Protein 3VMN (pdb70)

Foldseek 3Di:
DDDQFPWAWQALAAALQAKIWIKTKAWQQDQAFFKKKKWWFKDQVPDGLDIQMDIDGAHHGGMDMDDTPRDMGHHNSDDAQAKIKTWIFIATPVRDTPDTAMAMYHHYPACLFPAAEAEEWAAPVQLRAQDPVLVVLLLLQVSLVSRLSHAEYEYPPQAQWQLQGADPDQKHWNVLCPPRGYMYGLVSLLVSQVSSVSNNHFYAYEHALWKGFPPDPDPDDLLFFKAALDADCQGHQLHFRFHDDPPHTTITGTQLPDPVSLVSNLVSVVVNCVSRVHAAYEYEYPDKGWIAGNVCRPPNDSVRIDISLLCVLVSQQSSCVSVVRHADEYEDEQLPDCQSNQPRPHSAYEYEHDQQRAALVGGDGCFFLLSLLSSQQVNCVRHVGAYEYADAAQQFDADPVLPTPAQSSVCLVVLAAFQQLLLVLSQQSSQQSAHGYHFWYSHSYCLQVSYTGGAHDPNRNDDSHHHDPVSRVLVSLSSSQSRNCSCVRRPQKAFDPWAKWKFAPPDDTQDDDCSRQFAQGQNWGKIDHDFWIKIKTFHRRPAGRGRRPNSGPVGRRFHDKGFFMKMKTFDFPDDPVVVVVQQQVKKKADSDPVHSRNIGRWHWDWDADPVRTTMIITTDGIDGGIMMIMTGD

Organism: Streptococcus mutans serotype c (strain ATCC 700610 / UA159) (NCBI:txid210007)

Secondary structure (DSSP, 8-state):
---S---EES-SSB-TTSPEEEE-EEE--SSS-EEEEEEEEEEETTEEEEEEEEEEEE-TT-EEEPPTTSEEE-TTSS-SSEEEEEEEEEE-TT--EEEEEEEEEEE-SSTTSS--EEEE--BGGGTTBB-GGGHHHHHHHHHHHHHTT--EEEETT--SBTTB-S-SSSEEE-TT-TTT--EEEHHHHHHHHHHHHHTT-EEEEEEESSEEETTS--SS-GGGB-EESSSBTTBSTTSB-EEEETTEEEEEEB-TT-HHHHHHHHHHHHHHHHHHT--EEEEE-S---EEE-GGGTT---GGG-EEGGGTHHHHHHHHHHHSTTSEEEE--GGGTTHHHHTTS--SSEEEE--TTSBPTTSSSBS-BHHHHHHHHHHHHHHHS-PEEEE-------B-TT--BSSHHHHHHHTT-B--HHHHHHHHHHHHHHT-EEE-EEE---GGGTTS-EE--SSSTT---SB--HHHHHHHHHHHHHHHHTHHHHHSS-EE-SS--EEE-TTS-B----TTS-S-SSEEEEEEE-SSEEEEEEEE-TTS--BSS-TTGGGS---PPPEEEEEEEEE-TT--HHHHHHHHTSEEEE-SSTTTTT-EEE--EEEEE-TTS-EEEEEEEEEESSEEEEEEE-

InterPro domains:
  IPR013780 Glycosyl hydrolase, all-beta [G3DSA:2.60.40.1180] (593-737)
  IPR013783 Immunoglobulin-like fold [G3DSA:2.60.40.10] (98-212)
  IPR019931 LPXTG cell wall anchor motif [PF00746] (808-850)
  IPR019931 LPXTG cell wall anchor motif [PS50847] (811-850)
  IPR025092 Glycosyl hydrolase family 66 [PF13199] (110-731)
  IPR025092 Glycosyl hydrolase family 66 [cd14745] (215-586)

Nearest PDB structures (foldseek):
  3vmn-assembly1_A  TM=1.002E+00  e=0.000E+00  Streptococcus mutans
  3vmo-assembly1_A  TM=9.961E-01  e=0.000E+00  Streptococcus mutans
  5axh-assembly1_A  TM=9.081E-01  e=1.206E-52  Thermoanaerobacter pseudethanolicus ATCC 33223
  3wnp-assembly2_B  TM=8.096E-01  e=9.152E-48  Niallia circulans
  3wnn-assembly2_B  TM=8.005E-01  e=4.015E-47  Niallia circulans

CATH classification: 2.60.40.10 (+2 more: 3.20.20.80, 2.60.40.1180)

Radius of gyration: 25.76 Å; Cα contacts (8 Å, |Δi|>4): 1578; chains: 1; bounding box: 68×59×78 Å

B-factor: mean 12.69, std 7.14, range [2.0, 42.9]

Structure (mmCIF, N/CA/C/O backbone):
data_3VMN
#
_entry.id   3VMN
#
_cell.length_a   53.200
_cell.length_b   89.735
_cell.length_c   63.258
_cell.angle_alpha   90.00
_cell.angle_beta   102.32
_cell.angle_gamma   90.00
#
_symmetry.space_group_name_H-M   'P 1 21 1'
#
loop_
_entity.id
_entity.type
_entity.pdbx_description
1 polymer Dextranase
2 non-polymer 'PHOSPHATE ION'
3 water water
#
loop_
_atom_site.group_PDB
_atom_site.id
_atom_site.type_symbol
_atom_site.label_atom_id
_atom_site.label_alt_id
_atom_site.label_comp_id
_atom_site.label_asym_id
_atom_site.label_entity_id
_atom_site.label_seq_id
_atom_site.pdbx_PDB_ins_code
_atom_site.Cartn_x
_atom_site.Cartn_y
_atom_site.Cartn_z
_atom_site.occupancy
_atom_site.B_iso_or_equiv
_atom_site.auth_seq_id
_atom_site.auth_comp_id
_atom_site.auth_asym_id
_atom_site.auth_atom_id
_atom_site.pdbx_PDB_model_num
ATOM 1 N N . ASN A 1 5 ? 4.905 -0.476 34.753 1.00 33.73 102 ASN A N 1
ATOM 2 C CA . ASN A 1 5 ? 5.969 0.409 35.316 1.00 33.04 102 ASN A CA 1
ATOM 3 C C . ASN A 1 5 ? 6.186 1.718 34.526 1.00 30.56 102 ASN A C 1
ATOM 4 O O . ASN A 1 5 ? 7.230 2.385 34.653 1.00 31.67 102 ASN A O 1
ATOM 9 N N . GLY A 1 6 ? 5.203 2.092 33.709 1.00 27.51 103 GLY A N 1
ATOM 10 C CA . GLY A 1 6 ? 5.297 3.341 32.952 1.00 23.61 103 GLY A CA 1
ATOM 11 C C . GLY A 1 6 ? 4.856 4.481 33.833 1.00 21.43 103 GLY A C 1
ATOM 12 O O . GLY A 1 6 ? 4.209 4.262 34.901 1.00 23.50 103 GLY A O 1
ATOM 13 N N . ASN A 1 7 ? 5.201 5.693 33.409 1.00 15.25 104 ASN A N 1
ATOM 14 C CA . ASN A 1 7 ? 4.812 6.903 34.133 1.00 12.31 104 ASN A CA 1
ATOM 15 C C . ASN A 1 7 ? 3.464 7.393 33.539 1.00 11.90 104 ASN A C 1
ATOM 16 O O . ASN A 1 7 ? 2.985 6.891 32.517 1.00 13.15 104 ASN A O 1
ATOM 21 N N . MET A 1 8 ? 2.856 8.409 34.157 1.00 9.71 105 MET A N 1
ATOM 22 C CA . MET A 1 8 ? 1.599 8.979 33.709 1.00 9.47 105 MET A CA 1
ATOM 23 C C . MET A 1 8 ? 1.827 10.423 33.212 1.00 7.96 105 MET A C 1
ATOM 24 O O . MET A 1 8 ? 0.881 11.241 33.212 1.00 8.68 105 MET A O 1
ATOM 29 N N . ILE A 1 9 ? 3.053 10.734 32.813 1.00 8.56 106 ILE A N 1
ATOM 30 C CA . ILE A 1 9 ? 3.375 12.133 32.431 1.00 7.77 106 ILE A CA 1
ATOM 31 C C . ILE A 1 9 ? 2.832 12.406 30.995 1.00 9.83 106 ILE A C 1
ATOM 32 O O . ILE A 1 9 ? 2.522 13.559 30.629 1.00 10.16 106 ILE A O 1
ATOM 37 N N . ASN A 1 10 ? 2.703 11.346 30.203 1.00 10.31 107 ASN A N 1
ATOM 38 C CA . ASN A 1 10 ? 2.259 11.468 28.813 1.00 11.91 107 ASN A CA 1
ATOM 39 C C . ASN A 1 10 ? 3.018 12.603 28.079 1.00 11.77 107 ASN A C 1
ATOM 40 O O . ASN A 1 10 ? 2.419 13.509 27.467 1.00 12.06 107 ASN A O 1
ATOM 45 N N . LEU A 1 11 ? 4.326 12.511 28.104 1.00 12.21 108 LEU A N 1
ATOM 46 C CA . LEU A 1 11 ? 5.162 13.536 27.517 1.00 15.23 108 LEU A CA 1
ATOM 47 C C . LEU A 1 11 ? 4.898 13.453 25.995 1.00 16.12 108 LEU A C 1
ATOM 48 O O . LEU A 1 11 ? 4.978 12.372 25.392 1.00 20.07 108 LEU A O 1
ATOM 53 N N . THR A 1 12 ? 4.464 14.522 25.375 1.00 15.26 109 THR A N 1
ATOM 54 C CA . THR A 1 12 ? 4.158 14.446 23.922 1.00 15.08 109 THR A CA 1
ATOM 55 C C . THR A 1 12 ? 4.728 15.668 23.245 1.00 13.90 109 THR A C 1
ATOM 56 O O . THR A 1 12 ? 4.917 16.701 23.883 1.00 15.04 109 THR A O 1
ATOM 60 N N . THR A 1 13 ? 5.038 15.517 21.960 1.00 11.97 110 THR A N 1
ATOM 61 C CA . THR A 1 13 ? 5.523 16.632 21.140 1.00 10.71 110 THR A CA 1
ATOM 62 C C . THR A 1 13 ? 4.623 16.786 19.956 1.00 10.74 110 THR A C 1
ATOM 63 O O . THR A 1 13 ? 3.861 15.887 19.600 1.00 12.45 110 THR A O 1
ATOM 67 N N . ASP A 1 14 ? 4.675 17.966 19.340 1.00 9.26 111 ASP A N 1
ATOM 68 C CA . ASP A 1 14 ? 3.829 18.193 18.178 1.00 11.01 111 ASP A CA 1
ATOM 69 C C . ASP A 1 14 ? 4.275 17.485 16.904 1.00 10.82 111 ASP A C 1
ATOM 70 O O . ASP A 1 14 ? 3.458 17.295 15.971 1.00 13.14 111 ASP A O 1
ATOM 75 N N . LYS A 1 15 ? 5.531 17.110 16.864 1.00 8.75 112 LYS A N 1
ATOM 76 C CA . LYS A 1 15 ? 6.144 16.423 15.704 1.00 8.47 112 LYS A CA 1
ATOM 77 C C . LYS A 1 15 ? 7.056 15.301 16.150 1.00 8.01 112 LYS A C 1
ATOM 78 O O . LYS A 1 15 ? 7.488 15.269 17.311 1.00 9.08 112 LYS A O 1
ATOM 84 N N . ALA A 1 16 ? 7.344 14.380 15.211 1.00 7.50 113 ALA A N 1
ATOM 85 C CA . ALA A 1 16 ? 8.371 13.376 15.462 1.00 8.15 113 ALA A CA 1
ATOM 86 C C . ALA A 1 16 ? 9.783 13.886 15.335 1.00 8.40 113 ALA A C 1
ATOM 87 O O . ALA A 1 16 ? 10.712 13.355 15.983 1.00 8.44 113 ALA A O 1
ATOM 89 N N . VAL A 1 17 ? 9.979 14.894 14.480 1.00 6.06 114 VAL A N 1
ATOM 90 C CA . VAL A 1 17 ? 11.287 15.391 14.125 1.00 6.54 114 VAL A CA 1
ATOM 91 C C . VAL A 1 17 ? 11.169 16.881 13.855 1.00 6.85 114 VAL A C 1
ATOM 92 O O . VAL A 1 17 ? 10.085 17.324 13.471 1.00 7.84 114 VAL A O 1
ATOM 96 N N . TYR A 1 18 ? 12.273 17.591 14.067 1.00 7.07 115 TYR A N 1
ATOM 97 C CA . TYR A 1 18 ? 12.309 19.085 13.915 1.00 7.22 115 TYR A CA 1
ATOM 98 C C . TYR A 1 18 ? 13.460 19.587 13.080 1.00 7.16 115 TYR A C 1
ATOM 99 O O . TYR A 1 18 ? 14.561 19.068 13.127 1.00 8.30 115 TYR A O 1
ATOM 108 N N . GLN A 1 19 ? 13.166 20.588 12.250 1.00 8.66 116 GLN A N 1
ATOM 109 C CA . GLN A 1 19 ? 14.255 21.406 11.692 1.00 9.32 116 GLN A CA 1
ATOM 110 C C . GLN A 1 19 ? 14.807 22.307 12.803 1.00 9.31 116 GLN A C 1
ATOM 111 O O . GLN A 1 19 ? 14.047 22.642 13.763 1.00 9.14 116 GLN A O 1
ATOM 117 N N . ALA A 1 20 ? 16.082 22.710 12.667 1.00 8.90 117 ALA A N 1
ATOM 118 C CA . ALA A 1 20 ? 16.724 23.533 13.725 1.00 9.42 117 ALA A CA 1
ATOM 119 C C . ALA A 1 20 ? 15.995 24.870 13.920 1.00 10.77 117 ALA A C 1
ATOM 120 O O . ALA A 1 20 ? 15.948 25.414 15.040 1.00 10.50 117 ALA A O 1
ATOM 122 N N . GLY A 1 21 ? 15.438 25.373 12.831 1.00 10.23 118 GLY A N 1
ATOM 123 C CA . GLY A 1 21 ? 14.648 26.652 12.871 1.00 10.33 118 GLY A CA 1
ATOM 124 C C . GLY A 1 21 ? 13.182 26.493 13.247 1.00 11.23 118 GLY A C 1
ATOM 125 O O . GLY A 1 21 ? 12.374 27.389 12.999 1.00 13.42 118 GLY A O 1
ATOM 126 N N . GLU A 1 22 ? 12.815 25.363 13.854 1.00 10.62 119 GLU A N 1
ATOM 127 C CA . GLU A 1 22 ? 11.457 25.094 14.228 1.00 10.06 119 GLU A CA 1
ATOM 128 C C . GLU A 1 22 ? 11.383 24.948 15.764 1.00 9.54 119 GLU A C 1
ATOM 129 O O . GLU A 1 22 ? 12.287 24.329 16.381 1.00 10.94 119 GLU A O 1
ATOM 135 N N . ALA A 1 23 ? 10.339 25.526 16.347 1.00 9.49 120 ALA A N 1
ATOM 136 C CA . ALA A 1 23 ? 10.138 25.355 17.789 1.00 8.11 120 ALA A CA 1
ATOM 137 C C . ALA A 1 23 ? 9.617 23.931 18.111 1.00 8.50 120 ALA A C 1
ATOM 138 O O . ALA A 1 23 ? 8.893 23.321 17.310 1.00 8.56 120 ALA A O 1
ATOM 140 N N . VAL A 1 24 ? 10.002 23.478 19.301 1.00 6.70 121 VAL A N 1
ATOM 141 C CA . VAL A 1 24 ? 9.455 22.203 19.834 1.00 7.60 121 VAL A CA 1
ATOM 142 C C . VAL A 1 24 ? 8.327 22.555 20.778 1.00 7.66 121 VAL A C 1
ATOM 143 O O . VAL A 1 24 ? 8.565 23.215 21.799 1.00 8.38 121 VAL A O 1
ATOM 147 N N . HIS A 1 25 ? 7.092 22.149 20.462 1.00 7.26 122 HIS A N 1
ATOM 148 C CA . HIS A 1 25 ? 5.990 22.306 21.407 1.00 8.27 122 HIS A CA 1
ATOM 149 C C . HIS A 1 25 ? 5.733 21.015 22.167 1.00 10.33 122 HIS A C 1
ATOM 150 O O . HIS A 1 25 ? 5.395 19.994 21.558 1.00 12.50 122 HIS A O 1
ATOM 157 N N . LEU A 1 26 ? 5.923 21.072 23.473 1.00 8.46 123 LEU A N 1
ATOM 158 C CA . LEU A 1 26 ? 5.814 19.886 24.340 1.00 11.69 123 LEU A CA 1
ATOM 159 C C . LEU A 1 26 ? 4.550 20.022 25.157 1.00 11.00 123 LEU A C 1
ATOM 160 O O . LEU A 1 26 ? 4.123 21.120 25.509 1.00 11.57 123 LEU A O 1
ATOM 165 N N . ASN A 1 27 ? 3.941 18.880 25.489 1.00 9.64 124 ASN A N 1
ATOM 166 C CA . ASN A 1 27 ? 2.874 18.891 26.498 1.00 10.39 124 ASN A CA 1
ATOM 167 C C . ASN A 1 27 ? 3.175 17.828 27.498 1.00 9.26 124 ASN A C 1
ATOM 168 O O . ASN A 1 27 ? 3.722 16.755 27.199 1.00 9.62 124 ASN A O 1
ATOM 173 N N . LEU A 1 28 ? 2.956 18.168 28.759 1.00 8.78 125 LEU A N 1
ATOM 174 C CA . LEU A 1 28 ? 3.155 17.146 29.780 1.00 8.57 125 LEU A CA 1
ATOM 175 C C . LEU A 1 28 ? 2.090 17.266 30.832 1.00 6.46 125 LEU A C 1
ATOM 176 O O . LEU A 1 28 ? 1.381 18.281 30.907 1.00 7.26 125 LEU A O 1
ATOM 181 N N . THR A 1 29 ? 1.881 16.171 31.561 1.00 6.08 126 THR A N 1
ATOM 182 C CA . THR A 1 29 ? 0.761 16.112 32.522 1.00 6.65 126 THR A CA 1
ATOM 183 C C . THR A 1 29 ? 1.306 15.991 33.934 1.00 6.89 126 THR A C 1
ATOM 184 O O . THR A 1 29 ? 2.134 15.087 34.229 1.00 7.67 126 THR A O 1
ATOM 188 N N . LEU A 1 30 ? 0.824 16.898 34.782 1.00 6.09 127 LEU A N 1
ATOM 189 C CA . LEU A 1 30 ? 1.231 16.958 36.202 1.00 6.17 127 LEU A CA 1
ATOM 190 C C . LEU A 1 30 ? 0.106 16.254 36.987 1.00 6.49 127 LEU A C 1
ATOM 191 O O . LEU A 1 30 ? -1.054 16.697 36.893 1.00 7.32 127 LEU A O 1
ATOM 196 N N . ASN A 1 31 ? 0.464 15.201 37.721 1.00 6.49 128 ASN A N 1
ATOM 197 C CA . ASN A 1 31 ? -0.552 14.433 38.481 1.00 5.60 128 ASN A CA 1
ATOM 198 C C . ASN A 1 31 ? -0.296 14.569 39.964 1.00 5.40 128 ASN A C 1
ATOM 199 O O . ASN A 1 31 ? 0.766 14.133 40.453 1.00 8.74 128 ASN A O 1
ATOM 204 N N . ASN A 1 32 ? -1.282 15.131 40.670 1.00 5.75 129 ASN A N 1
ATOM 205 C CA . ASN A 1 32 ? -1.218 15.081 42.122 1.00 6.88 129 ASN A CA 1
ATOM 206 C C . ASN A 1 32 ? -1.758 13.758 42.626 1.00 7.30 129 ASN A C 1
ATOM 207 O O . ASN A 1 32 ? -2.938 13.659 42.975 1.00 8.69 129 ASN A O 1
ATOM 212 N N . THR A 1 33 ? -0.870 12.749 42.697 1.00 7.50 130 THR A N 1
ATOM 213 C CA . THR A 1 33 ? -1.302 11.448 43.213 1.00 8.84 130 THR A CA 1
ATOM 214 C C . THR A 1 33 ? -1.262 11.403 44.741 1.00 9.98 130 THR A C 1
ATOM 215 O O . THR A 1 33 ? -1.226 10.320 45.350 1.00 13.36 130 THR A O 1
ATOM 219 N N . THR A 1 34 ? -1.224 12.555 45.372 1.00 9.76 131 THR A N 1
ATOM 220 C CA . THR A 1 34 ? -1.184 12.612 46.855 1.00 9.01 131 THR A CA 1
ATOM 221 C C . THR A 1 34 ? -2.535 13.040 47.399 1.00 9.76 131 THR A C 1
ATOM 222 O O . THR A 1 34 ? -3.417 13.539 46.657 1.00 8.11 131 THR A O 1
ATOM 226 N N . SER A 1 35 ? -2.683 12.829 48.706 1.00 7.25 132 SER A N 1
ATOM 227 C CA . SER A 1 35 ? -3.893 13.218 49.427 1.00 7.94 132 SER A CA 1
ATOM 228 C C . SER A 1 35 ? -3.913 14.696 49.860 1.00 7.98 132 SER A C 1
ATOM 229 O O . SER A 1 35 ? -4.829 15.074 50.587 1.00 7.69 132 SER A O 1
ATOM 232 N N . LEU A 1 36 ? -2.957 15.502 49.436 1.00 7.67 133 LEU A N 1
ATOM 233 C CA . LEU A 1 36 ? -2.846 16.895 49.907 1.00 7.92 133 LEU A CA 1
ATOM 234 C C . LEU A 1 36 ? -2.889 17.849 48.730 1.00 7.24 133 LEU A C 1
ATOM 235 O O . LEU A 1 36 ? -2.088 17.708 47.784 1.00 7.46 133 LEU A O 1
ATOM 240 N N . ALA A 1 37 ? -3.739 18.864 48.845 1.00 8.40 134 ALA A N 1
ATOM 241 C CA . ALA A 1 37 ? -3.734 19.960 47.849 1.00 7.22 134 ALA A CA 1
ATOM 242 C C . ALA A 1 37 ? -2.390 20.694 47.982 1.00 7.84 134 ALA A C 1
ATOM 243 O O . ALA A 1 37 ? -1.999 21.124 49.080 1.00 7.92 134 ALA A O 1
ATOM 245 N N . GLN A 1 38 ? -1.634 20.804 46.880 1.00 6.76 135 GLN A N 1
ATOM 246 C CA . GLN A 1 38 ? -0.308 21.373 46.965 1.00 7.94 135 GLN A CA 1
ATOM 247 C C . GLN A 1 38 ? 0.198 21.654 45.554 1.00 7.46 135 GLN A C 1
ATOM 248 O O . GLN A 1 38 ? -0.364 21.199 44.582 1.00 8.17 135 GLN A O 1
ATOM 254 N N . ASN A 1 39 ? 1.249 22.458 45.491 1.00 7.56 136 ASN A N 1
ATOM 255 C CA . ASN A 1 39 ? 1.958 22.726 44.238 1.00 7.44 136 ASN A CA 1
ATOM 256 C C . ASN A 1 39 ? 2.683 21.450 43.768 1.00 8.07 136 ASN A C 1
ATOM 257 O O . ASN A 1 39 ? 3.429 20.795 44.520 1.00 9.04 136 ASN A O 1
ATOM 262 N N . ILE A 1 40 ? 2.429 21.113 42.496 1.00 6.03 137 ILE A N 1
ATOM 263 C CA . ILE A 1 40 ? 3.148 20.025 41.860 1.00 5.48 137 ILE A CA 1
ATOM 264 C C . ILE A 1 40 ? 4.005 20.678 40.764 1.00 5.86 137 ILE A C 1
ATOM 265 O O . ILE A 1 40 ? 3.529 21.579 40.029 1.00 7.30 137 ILE A O 1
ATOM 270 N N . THR A 1 41 ? 5.274 20.268 40.716 1.00 5.85 138 THR A N 1
ATOM 271 C CA . THR A 1 41 ? 6.253 20.914 39.827 1.00 6.56 138 THR A CA 1
ATOM 272 C C . THR A 1 41 ? 6.726 19.933 38.779 1.00 6.23 138 THR A C 1
ATOM 273 O O . THR A 1 41 ? 7.132 18.840 39.115 1.00 7.33 138 THR A O 1
ATOM 277 N N . ALA A 1 42 ? 6.673 20.337 37.511 1.00 6.56 139 ALA A N 1
ATOM 278 C CA . ALA A 1 42 ? 7.296 19.558 36.449 1.00 5.54 139 ALA A CA 1
ATOM 279 C C . ALA A 1 42 ? 8.602 20.231 36.037 1.00 6.11 139 ALA A C 1
ATOM 280 O O . ALA A 1 42 ? 8.589 21.419 35.712 1.00 8.23 139 ALA A O 1
ATOM 282 N N . THR A 1 43 ? 9.696 19.505 36.098 1.00 6.31 140 THR A N 1
ATOM 283 C CA . THR A 1 43 ? 11.022 20.053 35.684 1.00 6.25 140 THR A CA 1
ATOM 284 C C . THR A 1 43 ? 11.532 19.201 34.546 1.00 8.12 140 THR A C 1
ATOM 285 O O . THR A 1 43 ? 11.573 17.987 34.678 1.00 8.11 140 THR A O 1
ATOM 289 N N . ALA A 1 44 ? 11.785 19.813 33.386 1.00 7.54 141 ALA A N 1
ATOM 290 C CA . ALA A 1 44 ? 12.222 19.069 32.182 1.00 7.29 141 ALA A CA 1
ATOM 291 C C . ALA A 1 44 ? 13.544 19.629 31.812 1.00 8.16 141 ALA A C 1
ATOM 292 O O . ALA A 1 44 ? 13.603 20.751 31.351 1.00 9.80 141 ALA A O 1
ATOM 294 N N . GLU A 1 45 ? 14.613 18.866 32.059 1.00 6.71 142 GLU A N 1
ATOM 295 C CA . GLU A 1 45 ? 15.991 19.344 31.760 1.00 7.12 142 GLU A CA 1
ATOM 296 C C . GLU A 1 45 ? 16.296 18.925 30.343 1.00 8.64 142 GLU A C 1
ATOM 297 O O . GLU A 1 45 ? 16.066 17.757 29.967 1.00 9.41 142 GLU A O 1
ATOM 303 N N . VAL A 1 46 ? 16.785 19.873 29.533 1.00 6.25 143 VAL A N 1
ATOM 304 C CA . VAL A 1 46 ? 17.171 19.610 28.124 1.00 6.88 143 VAL A CA 1
ATOM 305 C C . VAL A 1 46 ? 18.655 19.350 28.100 1.00 6.12 143 VAL A C 1
ATOM 306 O O . VAL A 1 46 ? 19.463 20.248 28.383 1.00 7.21 143 VAL A O 1
ATOM 310 N N . TYR A 1 47 ? 19.035 18.099 27.792 1.00 5.41 144 TYR A N 1
ATOM 311 C CA . TYR A 1 47 ? 20.457 17.745 27.671 1.00 6.17 144 TYR A CA 1
ATOM 312 C C . TYR A 1 47 ? 20.888 17.533 26.237 1.00 5.53 144 TYR A C 1
ATOM 313 O O . TYR A 1 47 ? 20.150 16.999 25.378 1.00 6.61 144 TYR A O 1
ATOM 322 N N . SER A 1 48 ? 22.114 17.981 25.995 1.00 6.17 145 SER A N 1
ATOM 323 C CA . SER A 1 48 ? 22.869 17.590 24.798 1.00 5.93 145 SER A CA 1
ATOM 324 C C . SER A 1 48 ? 24.023 16.746 25.294 1.00 6.35 145 SER A C 1
ATOM 325 O O . SER A 1 48 ? 24.994 17.275 25.843 1.00 6.99 145 SER A O 1
ATOM 328 N N . LEU A 1 49 ? 23.874 15.417 25.179 1.00 6.89 146 LEU A N 1
ATOM 329 C CA . LEU A 1 49 ? 24.807 14.486 25.794 1.00 6.66 146 LEU A CA 1
ATOM 330 C C . LEU A 1 49 ? 24.883 14.797 27.288 1.00 6.97 146 LEU A C 1
ATOM 331 O O . LEU A 1 49 ? 23.827 14.779 27.954 1.00 7.45 146 LEU A O 1
ATOM 336 N N . GLU A 1 50 ? 26.067 15.051 27.832 1.00 7.89 147 GLU A N 1
ATOM 337 C CA . GLU A 1 50 ? 26.164 15.302 29.282 1.00 7.53 147 GLU A CA 1
ATOM 338 C C . GLU A 1 50 ? 25.850 16.729 29.675 1.00 7.62 147 GLU A C 1
ATOM 339 O O . GLU A 1 50 ? 25.770 16.987 30.880 1.00 8.26 147 GLU A O 1
ATOM 345 N N . ASN A 1 51 ? 25.693 17.607 28.698 1.00 8.46 148 ASN A N 1
ATOM 346 C CA . ASN A 1 51 ? 25.578 19.020 29.014 1.00 8.38 148 ASN A CA 1
ATOM 347 C C . ASN A 1 51 ? 24.116 19.410 29.172 1.00 7.87 148 ASN A C 1
ATOM 348 O O . ASN A 1 51 ? 23.277 19.233 28.257 1.00 8.59 148 ASN A O 1
ATOM 353 N N . LYS A 1 52 ? 23.810 20.007 30.319 1.00 7.90 149 LYS A N 1
ATOM 354 C CA . LYS A 1 52 ? 22.449 20.499 30.509 1.00 8.19 149 LYS A CA 1
ATOM 355 C C . LYS A 1 52 ? 22.288 21.898 29.869 1.00 9.48 149 LYS A C 1
ATOM 356 O O . LYS A 1 52 ? 22.800 22.897 30.402 1.00 11.68 149 LYS A O 1
ATOM 362 N N . LEU A 1 53 ? 21.606 21.960 28.721 1.00 6.68 150 LEU A N 1
ATOM 363 C CA . LEU A 1 53 ? 21.425 23.206 27.986 1.00 6.77 150 LEU A CA 1
ATOM 364 C C . LEU A 1 53 ? 20.388 24.080 28.655 1.00 7.80 150 LEU A C 1
ATOM 365 O O . LEU A 1 53 ? 20.512 25.348 28.661 1.00 8.06 150 LEU A O 1
ATOM 370 N N . LYS A 1 54 ? 19.302 23.463 29.136 1.00 7.37 151 LYS A N 1
ATOM 371 C CA . LYS A 1 54 ? 18.187 24.298 29.708 1.00 7.54 151 LYS A CA 1
ATOM 372 C C . LYS A 1 54 ? 17.546 23.508 30.806 1.00 8.03 151 LYS A C 1
ATOM 373 O O . LYS A 1 54 ? 17.605 22.280 30.811 1.00 8.28 151 LYS A O 1
ATOM 379 N N . THR A 1 55 ? 16.931 24.243 31.725 1.00 6.88 152 THR A N 1
ATOM 380 C CA . THR A 1 55 ? 15.956 23.654 32.638 1.00 8.49 152 THR A CA 1
ATOM 381 C C . THR A 1 55 ? 14.629 24.318 32.336 1.00 8.58 152 THR A C 1
ATOM 382 O O . THR A 1 55 ? 14.499 25.549 32.444 1.00 9.50 152 THR A O 1
ATOM 386 N N . LEU A 1 56 ? 13.661 23.513 31.922 1.00 6.93 153 LEU A N 1
ATOM 387 C CA . LEU A 1 56 ? 12.276 23.948 31.779 1.00 6.39 153 LEU A CA 1
ATOM 388 C C . LEU A 1 56 ? 11.517 23.593 33.007 1.00 5.97 153 LEU A C 1
ATOM 389 O O . LEU A 1 56 ? 11.823 22.610 33.664 1.00 7.76 153 LEU A O 1
ATOM 394 N N . GLN A 1 57 ? 10.553 24.420 33.393 1.00 5.83 154 GLN A N 1
ATOM 395 C CA . GLN A 1 57 ? 9.868 24.186 34.696 1.00 6.73 154 GLN A CA 1
ATOM 396 C C . GLN A 1 57 ? 8.525 24.856 34.706 1.00 7.65 154 GLN A C 1
ATOM 397 O O . GLN A 1 57 ? 8.361 25.969 34.174 1.00 8.27 154 GLN A O 1
ATOM 403 N N . TYR A 1 58 ? 7.587 24.203 35.357 1.00 8.58 155 TYR A N 1
ATOM 404 C CA . TYR A 1 58 ? 6.232 24.760 35.503 1.00 8.32 155 TYR A CA 1
ATOM 405 C C . TYR A 1 58 ? 5.622 24.140 36.737 1.00 8.26 155 TYR A C 1
ATOM 406 O O . TYR A 1 58 ? 5.721 22.931 36.926 1.00 7.38 155 TYR A O 1
ATOM 415 N N . THR A 1 59 ? 4.933 24.962 37.530 1.00 7.74 156 THR A N 1
ATOM 416 C CA . THR A 1 59 ? 4.272 24.464 38.743 1.00 8.56 156 THR A CA 1
ATOM 417 C C . THR A 1 59 ? 2.810 24.814 38.704 1.00 7.17 156 THR A C 1
ATOM 418 O O . THR A 1 59 ? 2.393 25.894 38.251 1.00 8.10 156 THR A O 1
ATOM 422 N N . LYS A 1 60 ? 1.984 23.886 39.202 1.00 7.48 157 LYS A N 1
ATOM 423 C CA . LYS A 1 60 ? 0.537 24.116 39.271 1.00 8.48 157 LYS A CA 1
ATOM 424 C C . LYS A 1 60 ? 0.042 23.630 40.620 1.00 8.61 157 LYS A C 1
ATOM 425 O O . LYS A 1 60 ? 0.400 22.525 41.032 1.00 9.23 157 LYS A O 1
ATOM 431 N N . TYR A 1 61 ? -0.761 24.445 41.308 1.00 9.47 158 TYR A N 1
ATOM 432 C CA . TYR A 1 61 ? -1.436 24.038 42.539 1.00 8.89 158 TYR A CA 1
ATOM 433 C C . TYR A 1 61 ? -2.597 23.111 42.196 1.00 8.36 158 TYR A C 1
ATOM 434 O O . TYR A 1 61 ? -3.452 23.468 41.393 1.00 9.32 158 TYR A O 1
ATOM 443 N N . LEU A 1 62 ? -2.593 21.877 42.748 1.00 7.19 159 LEU A N 1
ATOM 444 C CA . LEU A 1 62 ? -3.535 20.857 42.333 1.00 7.05 159 LEU A CA 1
ATOM 445 C C . LEU A 1 62 ? -4.153 20.268 43.599 1.00 7.21 159 LEU A C 1
ATOM 446 O O . LEU A 1 62 ? -3.459 20.021 44.582 1.00 6.65 159 LEU A O 1
ATOM 451 N N . LEU A 1 63 ? -5.439 20.053 43.533 1.00 7.72 160 LEU A N 1
ATOM 452 C CA . LEU A 1 63 ? -6.143 19.392 44.652 1.00 8.58 160 LEU A CA 1
ATOM 453 C C . LEU A 1 63 ? -5.748 17.907 44.661 1.00 8.13 160 LEU A C 1
ATOM 454 O O . LEU A 1 63 ? -5.142 17.397 43.712 1.00 7.87 160 LEU A O 1
ATOM 459 N N . PRO A 1 64 ? -6.082 17.202 45.741 1.00 7.87 161 PRO A N 1
ATOM 460 C CA . PRO A 1 64 ? -5.741 15.777 45.794 1.00 8.58 161 PRO A CA 1
ATOM 461 C C . PRO A 1 64 ? -6.327 15.045 44.601 1.00 9.77 161 PRO A C 1
ATOM 462 O O . PRO A 1 64 ? -7.507 15.254 44.232 1.00 10.21 161 PRO A O 1
ATOM 466 N N . ASN A 1 65 ? -5.488 14.189 43.972 1.00 9.46 162 ASN A N 1
ATOM 467 C CA . ASN A 1 65 ? -5.909 13.432 42.814 1.00 9.96 162 ASN A CA 1
ATOM 468 C C . ASN A 1 65 ? -6.139 14.241 41.554 1.00 9.39 162 ASN A C 1
ATOM 469 O O . ASN A 1 65 ? -6.490 13.673 40.547 1.00 12.01 162 ASN A O 1
ATOM 474 N N . GLU A 1 66 ? -5.945 15.556 41.606 1.00 9.25 163 GLU A N 1
ATOM 475 C CA . GLU A 1 66 ? -6.156 16.404 40.432 1.00 9.85 163 GLU A CA 1
ATOM 476 C C . GLU A 1 66 ? -4.934 16.328 39.510 1.00 9.21 163 GLU A C 1
ATOM 477 O O . GLU A 1 66 ? -3.808 16.227 39.972 1.00 7.85 163 GLU A O 1
ATOM 483 N N . SER A 1 67 ? -5.197 16.390 38.206 1.00 8.91 164 SER A N 1
ATOM 484 C CA . SER A 1 67 ? -4.166 16.425 37.170 1.00 7.07 164 SER A CA 1
ATOM 485 C C . SER A 1 67 ? -4.367 17.608 36.255 1.00 7.75 164 SER A C 1
ATOM 486 O O . SER A 1 67 ? -5.476 18.132 36.098 1.00 9.85 164 SER A O 1
ATOM 489 N N . TYR A 1 68 ? -3.256 18.078 35.680 1.00 7.51 165 TYR A N 1
ATOM 490 C CA . TYR A 1 68 ? -3.271 19.172 34.688 1.00 6.41 165 TYR A CA 1
ATOM 491 C C . TYR A 1 68 ? -2.320 18.871 33.527 1.00 6.78 165 TYR A C 1
ATOM 492 O O . TYR A 1 68 ? -1.156 18.564 33.760 1.00 7.36 165 TYR A O 1
ATOM 501 N N . THR A 1 69 ? -2.830 18.966 32.285 1.00 7.43 166 THR A N 1
ATOM 502 C CA . THR A 1 69 ? -1.980 18.836 31.114 1.00 7.72 166 THR A CA 1
ATOM 503 C C . THR A 1 69 ? -1.662 20.232 30.589 1.00 8.31 166 THR A C 1
ATOM 504 O O . THR A 1 69 ? -2.548 21.084 30.470 1.00 8.27 166 THR A O 1
ATOM 508 N N . THR A 1 70 ? -0.359 20.471 30.401 1.00 7.66 167 THR A N 1
ATOM 509 C CA . THR A 1 70 ? 0.070 21.796 29.988 1.00 7.80 167 THR A CA 1
ATOM 510 C C . THR A 1 70 ? -0.477 22.119 28.605 1.00 9.17 167 THR A C 1
ATOM 511 O O . THR A 1 70 ? -0.766 21.233 27.788 1.00 11.07 167 THR A O 1
ATOM 515 N N . GLN A 1 71 ? -0.666 23.426 28.395 1.00 9.04 168 GLN A N 1
ATOM 516 C CA . GLN A 1 71 ? -1.273 23.918 27.148 1.00 9.74 168 GLN A CA 1
ATOM 517 C C . GLN A 1 71 ? -0.208 24.414 26.197 1.00 10.22 168 GLN A C 1
ATOM 518 O O . GLN A 1 71 ? 0.925 24.635 26.597 1.00 10.53 168 GLN A O 1
ATOM 524 N N . LYS A 1 72 ? -0.606 24.612 24.948 1.00 11.58 169 LYS A N 1
ATOM 525 C CA . LYS A 1 72 ? 0.345 25.127 23.959 1.00 12.41 169 LYS A CA 1
ATOM 526 C C . LYS A 1 72 ? 0.965 26.423 24.452 1.00 12.99 169 LYS A C 1
ATOM 527 O O . LYS A 1 72 ? 0.249 27.375 24.833 1.00 13.36 169 LYS A O 1
ATOM 533 N N . GLY A 1 73 ? 2.306 26.474 24.407 1.00 12.57 170 GLY A N 1
ATOM 534 C CA . GLY A 1 73 ? 3.041 27.666 24.836 1.00 11.68 170 GLY A CA 1
ATOM 535 C C . GLY A 1 73 ? 3.674 27.479 26.191 1.00 10.94 170 GLY A C 1
ATOM 536 O O . GLY A 1 73 ? 4.647 28.167 26.491 1.00 11.79 170 GLY A O 1
ATOM 537 N N . GLU A 1 74 ? 3.146 26.556 27.002 1.00 9.31 171 GLU A N 1
ATOM 538 C CA . GLU A 1 74 ? 3.664 26.476 28.386 1.00 9.66 171 GLU A CA 1
ATOM 539 C C . GLU A 1 74 ? 5.026 25.850 28.513 1.00 9.59 171 GLU A C 1
ATOM 540 O O . GLU A 1 74 ? 5.863 26.343 29.285 1.00 12.74 171 GLU A O 1
ATOM 546 N N . PHE A 1 75 ? 5.261 24.760 27.775 1.00 8.80 172 PHE A N 1
ATOM 547 C CA . PHE A 1 75 ? 6.617 24.163 27.588 1.00 6.96 172 PHE A CA 1
ATOM 548 C C . PHE A 1 75 ? 6.965 24.227 26.134 1.00 7.84 172 PHE A C 1
ATOM 549 O O . PHE A 1 75 ? 6.285 23.651 25.260 1.00 8.94 172 PHE A O 1
ATOM 557 N N . VAL A 1 76 ? 8.006 24.993 25.841 1.00 7.18 173 VAL A N 1
ATOM 558 C CA . VAL A 1 76 ? 8.439 25.186 24.459 1.00 8.73 173 VAL A CA 1
ATOM 559 C C . VAL A 1 76 ? 9.962 25.289 24.427 1.00 8.18 173 VAL A C 1
ATOM 560 O O . VAL A 1 76 ? 10.564 25.861 25.334 1.00 7.40 173 VAL A O 1
ATOM 564 N N . ILE A 1 77 ? 10.591 24.694 23.410 1.00 7.74 174 ILE A N 1
ATOM 565 C CA . ILE A 1 77 ? 12.001 24.971 23.100 1.00 8.59 174 ILE A CA 1
ATOM 566 C C . ILE A 1 77 ? 11.980 25.772 21.814 1.00 9.15 174 ILE A C 1
ATOM 567 O O . ILE A 1 77 ? 11.627 25.259 20.744 1.00 9.39 174 ILE A O 1
ATOM 572 N N . PRO A 1 78 ? 12.362 27.056 21.879 1.00 8.61 175 PRO A N 1
ATOM 573 C CA . PRO A 1 78 ? 12.132 27.924 20.710 1.00 10.34 175 PRO A CA 1
ATOM 574 C C . PRO A 1 78 ? 12.985 27.543 19.505 1.00 7.96 175 PRO A C 1
ATOM 575 O O . PRO A 1 78 ? 13.970 26.841 19.629 1.00 10.07 175 PRO A O 1
ATOM 579 N N . ALA A 1 79 ? 12.522 27.987 18.341 1.00 9.28 176 ALA A N 1
ATOM 580 C CA . ALA A 1 79 ? 13.348 27.857 17.136 1.00 9.49 176 ALA A CA 1
ATOM 581 C C . ALA A 1 79 ? 14.768 28.359 17.363 1.00 9.85 176 ALA A C 1
ATOM 582 O O . ALA A 1 79 ? 15.015 29.320 18.149 1.00 10.79 176 ALA A O 1
ATOM 584 N N . ASN A 1 80 ? 15.725 27.714 16.678 1.00 10.73 177 ASN A N 1
ATOM 585 C CA . ASN A 1 80 ? 17.115 28.144 16.690 1.00 12.52 177 ASN A CA 1
ATOM 586 C C . ASN A 1 80 ? 17.753 28.024 18.083 1.00 12.37 177 ASN A C 1
ATOM 587 O O . ASN A 1 80 ? 18.742 28.699 18.377 1.00 15.47 177 ASN A O 1
ATOM 592 N N . SER A 1 81 ? 17.212 27.148 18.940 1.00 11.38 178 SER A N 1
ATOM 593 C CA . SER A 1 81 ? 17.816 26.834 20.263 1.00 9.88 178 SER A CA 1
ATOM 594 C C . SER A 1 81 ? 18.758 25.656 20.253 1.00 10.35 178 SER A C 1
ATOM 595 O O . SER A 1 81 ? 19.543 25.453 21.203 1.00 9.30 178 SER A O 1
ATOM 598 N N . LEU A 1 82 ? 18.609 24.817 19.243 1.00 8.49 179 LEU A N 1
ATOM 599 C CA . LEU A 1 82 ? 19.314 23.530 19.168 1.00 9.28 179 LEU A CA 1
ATOM 600 C C . LEU A 1 82 ? 20.128 23.411 17.906 1.00 9.91 179 LEU A C 1
ATOM 601 O O . LEU A 1 82 ? 19.641 23.816 16.831 1.00 10.52 179 LEU A O 1
ATOM 606 N N . ALA A 1 83 ? 21.359 22.915 18.027 1.00 9.78 180 ALA A N 1
ATOM 607 C CA . ALA A 1 83 ? 22.200 22.679 16.845 1.00 9.83 180 ALA A CA 1
ATOM 608 C C . ALA A 1 83 ? 21.586 21.571 15.953 1.00 11.48 180 ALA A C 1
ATOM 609 O O . ALA A 1 83 ? 20.949 20.638 16.440 1.00 11.27 180 ALA A O 1
ATOM 611 N N . ASN A 1 84 ? 21.814 21.651 14.633 1.00 9.83 181 ASN A N 1
ATOM 612 C CA . ASN A 1 84 ? 21.155 20.781 13.676 1.00 9.34 181 ASN A CA 1
ATOM 613 C C . ASN A 1 84 ? 21.815 19.392 13.663 1.00 8.44 181 ASN A C 1
ATOM 614 O O . ASN A 1 84 ? 22.964 19.247 14.000 1.00 8.90 181 ASN A O 1
ATOM 619 N N . ASN A 1 85 ? 21.057 18.400 13.200 1.00 8.25 182 ASN A N 1
ATOM 620 C CA . ASN A 1 85 ? 21.540 17.030 12.993 1.00 7.42 182 ASN A CA 1
ATOM 621 C C . ASN A 1 85 ? 22.104 16.458 14.284 1.00 6.76 182 ASN A C 1
ATOM 622 O O . ASN A 1 85 ? 23.189 15.868 14.339 1.00 7.35 182 ASN A O 1
ATOM 627 N N . ARG A 1 86 ? 21.283 16.633 15.317 1.00 5.28 183 ARG A N 1
ATOM 628 C CA . ARG A 1 86 ? 21.646 16.150 16.640 1.00 6.24 183 ARG A CA 1
ATOM 629 C C . ARG A 1 86 ? 20.426 15.652 17.380 1.00 4.63 183 ARG A C 1
ATOM 630 O O . ARG A 1 86 ? 19.275 16.052 17.131 1.00 6.53 183 ARG A O 1
ATOM 638 N N . GLY A 1 87 ? 20.734 14.765 18.324 1.00 5.41 184 GLY A N 1
ATOM 639 C CA . GLY A 1 87 ? 19.702 14.286 19.258 1.00 5.03 184 GLY A CA 1
ATOM 640 C C . GLY A 1 87 ? 19.930 14.873 20.668 1.00 6.55 184 GLY A C 1
ATOM 641 O O . GLY A 1 87 ? 21.064 15.102 21.074 1.00 6.82 184 GLY A O 1
ATOM 642 N N . TYR A 1 88 ? 18.804 15.067 21.345 1.00 5.60 185 TYR A N 1
ATOM 643 C CA . TYR A 1 88 ? 18.735 15.640 22.677 1.00 5.94 185 TYR A CA 1
ATOM 644 C C . TYR A 1 88 ? 17.859 14.791 23.598 1.00 5.62 185 TYR A C 1
ATOM 645 O O . TYR A 1 88 ? 17.061 13.994 23.162 1.00 6.50 185 TYR A O 1
ATOM 654 N N . LEU A 1 89 ? 18.063 14.963 24.900 1.00 5.61 186 LEU A N 1
ATOM 655 C CA . LEU A 1 89 ? 17.248 14.274 25.876 1.00 6.99 186 LEU A CA 1
ATOM 656 C C . LEU A 1 89 ? 16.523 15.307 26.729 1.00 7.55 186 LEU A C 1
ATOM 657 O O . LEU A 1 89 ? 17.178 16.199 27.322 1.00 9.24 186 LEU A O 1
ATOM 662 N N . LEU A 1 90 ? 15.231 15.079 26.914 1.00 5.97 187 LEU A N 1
ATOM 663 C CA . LEU A 1 90 ? 14.394 15.834 27.868 1.00 7.01 187 LEU A CA 1
ATOM 664 C C . LEU A 1 90 ? 14.218 14.897 29.077 1.00 6.86 187 LEU A C 1
ATOM 665 O O . LEU A 1 90 ? 13.565 13.839 28.959 1.00 8.36 187 LEU A O 1
ATOM 670 N N . LYS A 1 91 ? 14.771 15.301 30.221 1.00 6.00 188 LYS A N 1
ATOM 671 C CA . LYS A 1 91 ? 14.753 14.489 31.443 1.00 7.02 188 LYS A CA 1
ATOM 672 C C . LYS A 1 91 ? 13.738 15.090 32.373 1.00 6.78 188 LYS A C 1
ATOM 673 O O . LYS A 1 91 ? 13.939 16.203 32.853 1.00 7.90 188 LYS A O 1
ATOM 679 N N . VAL A 1 92 ? 12.625 14.391 32.586 1.00 6.51 189 VAL A N 1
ATOM 680 C CA . VAL A 1 92 ? 11.510 15.032 33.322 1.00 6.98 189 VAL A CA 1
ATOM 681 C C . VAL A 1 92 ? 11.340 14.436 34.711 1.00 8.85 189 VAL A C 1
ATOM 682 O O . VAL A 1 92 ? 11.328 13.205 34.857 1.00 7.99 189 VAL A O 1
ATOM 686 N N . ASN A 1 93 ? 11.239 15.319 35.712 1.00 8.12 190 ASN A N 1
ATOM 687 C CA . ASN A 1 93 ? 10.930 14.910 37.113 1.00 7.91 190 ASN A CA 1
ATOM 688 C C . ASN A 1 93 ? 9.718 15.671 37.555 1.00 7.87 190 ASN A C 1
ATOM 689 O O . ASN A 1 93 ? 9.618 16.898 37.350 1.00 7.45 190 ASN A O 1
ATOM 694 N N . ILE A 1 94 ? 8.734 14.939 38.090 1.00 6.72 191 ILE A N 1
ATOM 695 C CA . ILE A 1 94 ? 7.555 15.587 38.663 1.00 6.81 191 ILE A CA 1
ATOM 696 C C . ILE A 1 94 ? 7.742 15.502 40.175 1.00 7.78 191 ILE A C 1
ATOM 697 O O . ILE A 1 94 ? 7.954 14.400 40.696 1.00 8.54 191 ILE A O 1
ATOM 702 N N . SER A 1 95 ? 7.635 16.616 40.861 1.00 7.53 192 SER A N 1
ATOM 703 C CA . SER A 1 95 ? 7.911 16.662 42.318 1.00 8.11 192 SER A CA 1
ATOM 704 C C . SER A 1 95 ? 6.812 17.352 43.076 1.00 9.31 192 SER A C 1
ATOM 705 O O . SER A 1 95 ? 6.029 18.113 42.528 1.00 8.51 192 SER A O 1
ATOM 708 N N . ASP A 1 96 ? 6.681 16.972 44.339 1.00 10.02 193 ASP A N 1
ATOM 709 C CA . ASP A 1 96 ? 5.704 17.629 45.194 1.00 10.50 193 ASP A CA 1
ATOM 710 C C . ASP A 1 96 ? 6.321 18.824 45.913 1.00 11.01 193 ASP A C 1
ATOM 711 O O . ASP A 1 96 ? 7.479 19.230 45.668 1.00 13.48 193 ASP A O 1
ATOM 716 N N . SER A 1 97 ? 5.544 19.440 46.794 1.00 12.07 194 SER A N 1
ATOM 717 C CA . SER A 1 97 ? 6.009 20.663 47.425 1.00 13.64 194 SER A CA 1
ATOM 718 C C . SER A 1 97 ? 7.098 20.394 48.477 1.00 15.58 194 SER A C 1
ATOM 719 O O . SER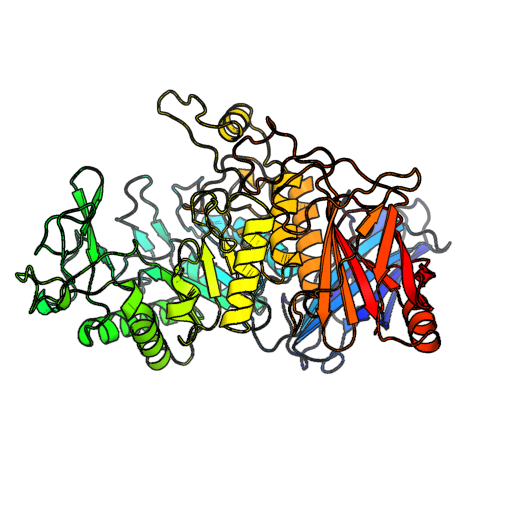 A 1 97 ? 7.709 21.352 48.936 1.00 18.92 194 SER A O 1
ATOM 722 N N . GLN A 1 98 ? 7.341 19.120 48.793 1.00 16.49 195 GLN A N 1
ATOM 723 C CA . GLN A 1 98 ? 8.447 18.689 49.653 1.00 18.94 195 GLN A CA 1
ATOM 724 C C . GLN A 1 98 ? 9.672 18.201 48.883 1.00 17.66 195 GLN A C 1
ATOM 725 O O . GLN A 1 98 ? 10.660 17.768 49.483 1.00 18.75 195 GLN A O 1
ATOM 731 N N . ASN A 1 99 ? 9.616 18.324 47.555 1.00 16.31 196 ASN A N 1
ATOM 732 C CA . ASN A 1 99 ? 10.671 17.848 46.636 1.00 16.77 196 ASN A CA 1
ATOM 733 C C . ASN A 1 99 ? 10.796 16.348 46.582 1.00 15.77 196 ASN A C 1
ATOM 734 O O . ASN A 1 99 ? 11.816 15.820 46.078 1.00 17.93 196 ASN A O 1
ATOM 739 N N . ASN A 1 100 ? 9.765 15.645 47.033 1.00 13.80 197 ASN A N 1
ATOM 740 C CA . ASN A 1 100 ? 9.745 14.226 46.763 1.00 12.63 197 ASN A CA 1
ATOM 741 C C . ASN A 1 100 ? 9.513 14.061 45.274 1.00 12.60 197 ASN A C 1
ATOM 742 O O . ASN A 1 100 ? 8.668 14.764 44.692 1.00 13.08 197 ASN A O 1
ATOM 747 N N . ILE A 1 101 ? 10.223 13.142 44.642 1.00 12.23 198 ILE A N 1
ATOM 748 C CA . ILE A 1 101 ? 9.915 12.806 43.239 1.00 11.99 198 ILE A CA 1
ATOM 749 C C . ILE A 1 101 ? 8.741 11.867 43.136 1.00 11.71 198 ILE A C 1
ATOM 750 O O . ILE A 1 101 ? 8.822 10.698 43.554 1.00 13.19 198 ILE A O 1
ATOM 755 N N . LEU A 1 102 ? 7.681 12.341 42.489 1.00 9.30 199 LEU A N 1
ATOM 756 C CA . LEU A 1 102 ? 6.469 11.538 42.343 1.00 10.15 199 LEU A CA 1
ATOM 757 C C . LEU A 1 102 ? 6.527 10.586 41.148 1.00 10.03 199 LEU A C 1
ATOM 758 O O . LEU A 1 102 ? 6.104 9.412 41.220 1.00 12.23 199 LEU A O 1
ATOM 763 N N . GLU A 1 103 ? 7.135 11.065 40.046 1.00 8.82 200 GLU A N 1
ATOM 764 C CA . GLU A 1 103 ? 7.336 10.240 38.895 1.00 9.35 200 GLU A CA 1
ATOM 765 C C . GLU A 1 103 ? 8.351 10.893 37.948 1.00 7.97 200 GLU A C 1
ATOM 766 O O . GLU A 1 103 ? 8.695 12.106 38.049 1.00 9.34 200 GLU A O 1
ATOM 772 N N . GLN A 1 104 ? 8.857 10.056 37.047 1.00 7.73 201 GLN A N 1
ATOM 773 C CA . GLN A 1 104 ? 9.953 10.481 36.157 1.00 9.87 201 GLN A CA 1
ATOM 774 C C . GLN A 1 104 ? 9.710 9.860 34.788 1.00 9.89 201 GLN A C 1
ATOM 775 O O . GLN A 1 104 ? 9.156 8.720 34.672 1.00 10.57 201 GLN A O 1
ATOM 781 N N . GLY A 1 105 ? 10.172 10.531 33.734 1.00 8.54 202 GLY A N 1
ATOM 782 C CA . GLY A 1 105 ? 10.139 9.940 32.380 1.00 8.72 202 GLY A CA 1
ATOM 783 C C . GLY A 1 105 ? 10.999 10.790 31.488 1.00 8.14 202 GLY A C 1
ATOM 784 O O . GLY A 1 105 ? 11.077 12.009 31.682 1.00 7.98 202 GLY A O 1
ATOM 785 N N . ASN A 1 106 ? 11.628 10.165 30.506 1.00 7.24 203 ASN A N 1
ATOM 786 C CA . ASN A 1 106 ? 12.512 10.894 29.619 1.00 7.22 203 ASN A CA 1
ATOM 787 C C . ASN A 1 106 ? 12.105 10.716 28.183 1.00 7.88 203 ASN A C 1
ATOM 788 O O . ASN A 1 106 ? 11.578 9.676 27.812 1.00 9.33 203 ASN A O 1
ATOM 793 N N . ARG A 1 107 ? 12.384 11.726 27.373 1.00 6.42 204 ARG A N 1
ATOM 794 C CA . ARG A 1 107 ? 11.951 11.726 25.978 1.00 7.58 204 ARG A CA 1
ATOM 795 C C . ARG A 1 107 ? 13.080 12.345 25.156 1.00 8.13 204 ARG A C 1
ATOM 796 O O . ARG A 1 107 ? 13.580 13.431 25.469 1.00 9.93 204 ARG A O 1
ATOM 804 N N . ALA A 1 108 ? 13.426 11.727 24.044 1.00 6.40 205 ALA A N 1
ATOM 805 C CA . ALA A 1 108 ? 14.405 12.362 23.137 1.00 5.48 205 ALA A CA 1
ATOM 806 C C . ALA A 1 108 ? 13.759 13.340 22.194 1.00 5.99 205 ALA A C 1
ATOM 807 O O . ALA A 1 108 ? 12.581 13.254 21.892 1.00 6.20 205 ALA A O 1
ATOM 809 N N . ILE A 1 109 ? 14.569 14.286 21.702 1.00 5.97 206 ILE A N 1
ATOM 810 C CA . ILE A 1 109 ? 14.143 15.202 20.641 1.00 6.29 206 ILE A CA 1
ATOM 811 C C . ILE A 1 109 ? 15.162 15.128 19.493 1.00 5.06 206 ILE A C 1
ATOM 812 O O . ILE A 1 109 ? 16.384 15.151 19.726 1.00 7.23 206 ILE A O 1
ATOM 817 N N . ALA A 1 110 ? 14.654 14.899 18.256 1.00 5.41 207 ALA A N 1
ATOM 818 C CA . ALA A 1 110 ? 15.564 14.769 17.121 1.00 5.58 207 ALA A CA 1
ATOM 819 C C . ALA A 1 110 ? 15.454 16.037 16.239 1.00 4.12 207 ALA A C 1
ATOM 820 O O . ALA A 1 110 ? 14.345 16.398 15.785 1.00 7.24 207 ALA A O 1
ATOM 822 N N . VAL A 1 111 ? 16.608 16.681 16.037 1.00 5.40 208 VAL A N 1
ATOM 823 C CA . VAL A 1 111 ? 16.739 17.826 15.131 1.00 5.30 208 VAL A CA 1
ATOM 824 C C . VAL A 1 111 ? 17.533 17.394 13.889 1.00 5.38 208 VAL A C 1
ATOM 825 O O . VAL A 1 111 ? 18.648 16.844 14.033 1.00 7.53 208 VAL A O 1
ATOM 829 N N . GLU A 1 112 ? 16.928 17.499 12.702 1.00 6.07 209 GLU A N 1
ATOM 830 C CA . GLU A 1 112 ? 17.644 16.967 11.512 1.00 6.65 209 GLU A CA 1
ATOM 831 C C . GLU A 1 112 ? 17.067 17.555 10.249 1.00 6.98 209 GLU A C 1
ATOM 832 O O . GLU A 1 112 ? 15.889 17.868 10.238 1.00 9.15 209 GLU A O 1
ATOM 838 N N . ASP A 1 113 ? 17.941 17.718 9.239 1.00 9.06 210 ASP A N 1
ATOM 839 C CA . ASP A 1 113 ? 17.507 18.189 7.914 1.00 10.95 210 ASP A CA 1
ATOM 840 C C . ASP A 1 113 ? 16.475 17.227 7.297 1.00 10.23 210 ASP A C 1
ATOM 841 O O . ASP A 1 113 ? 15.442 17.632 6.756 1.00 10.76 210 ASP A O 1
ATOM 846 N N . ASP A 1 114 ? 16.769 15.932 7.388 1.00 10.03 211 ASP A N 1
ATOM 847 C CA . ASP A 1 114 ? 15.893 14.895 6.832 1.00 8.67 211 ASP A CA 1
ATOM 848 C C . ASP A 1 114 ? 16.359 13.554 7.407 1.00 7.35 211 ASP A C 1
ATOM 849 O O . ASP A 1 114 ? 17.270 13.517 8.275 1.00 8.70 211 ASP A O 1
ATOM 854 N N . TRP A 1 115 ? 15.680 12.476 7.033 1.00 6.48 212 TRP A N 1
ATOM 855 C CA . TRP A 1 115 ? 15.912 11.182 7.657 1.00 7.17 212 TRP A CA 1
ATOM 856 C C . TRP A 1 115 ? 17.179 10.456 7.252 1.00 7.04 212 TRP A C 1
ATOM 857 O O . TRP A 1 115 ? 17.480 9.406 7.822 1.00 6.70 212 TRP A O 1
ATOM 868 N N . ARG A 1 116 ? 17.937 10.977 6.275 1.00 7.54 213 ARG A N 1
ATOM 869 C CA . ARG A 1 116 ? 18.995 10.200 5.701 1.00 7.13 213 ARG A CA 1
ATOM 870 C C . ARG A 1 116 ? 20.169 10.003 6.649 1.00 7.59 213 ARG A C 1
ATOM 871 O O . ARG A 1 116 ? 20.830 8.971 6.573 1.00 9.21 213 ARG A O 1
ATOM 879 N N . THR A 1 117 ? 20.473 11.010 7.483 1.00 7.56 214 THR A N 1
ATOM 880 C CA . THR A 1 117 ? 21.673 10.897 8.308 1.00 9.54 214 THR A CA 1
ATOM 881 C C . THR A 1 117 ? 21.490 9.810 9.382 1.00 8.04 214 THR A C 1
ATOM 882 O O . THR A 1 117 ? 22.356 8.907 9.557 1.00 8.11 214 THR A O 1
ATOM 886 N N . PHE A 1 118 ? 20.342 9.881 10.034 1.00 7.66 215 PHE A N 1
ATOM 887 C CA . PHE A 1 118 ? 20.030 8.958 11.136 1.00 6.33 215 PHE A CA 1
ATOM 888 C C . PHE A 1 118 ? 18.644 8.310 10.919 1.00 6.93 215 PHE A C 1
ATOM 889 O O . PHE A 1 118 ? 17.640 8.654 11.569 1.00 6.06 215 PHE A O 1
ATOM 897 N N . PRO A 1 119 ? 18.547 7.380 9.959 1.00 5.69 216 PRO A N 1
ATOM 898 C CA . PRO A 1 119 ? 17.253 6.796 9.685 1.00 6.04 216 PRO A CA 1
ATOM 899 C C . PRO A 1 119 ? 16.693 6.031 10.886 1.00 5.32 216 PRO A C 1
ATOM 900 O O . PRO A 1 119 ? 17.462 5.320 11.537 1.00 5.51 216 PRO A O 1
ATOM 904 N N . ARG A 1 120 ? 15.410 6.227 11.142 1.00 5.07 217 ARG A N 1
ATOM 905 C CA . ARG A 1 120 ? 14.688 5.531 12.240 1.00 5.86 217 ARG A CA 1
ATOM 906 C C . ARG A 1 120 ? 13.364 5.129 11.550 1.00 5.78 217 ARG A C 1
ATOM 907 O O . ARG A 1 120 ? 12.405 5.912 11.448 1.00 6.16 217 ARG A O 1
ATOM 915 N N . TYR A 1 121 ? 13.350 3.917 10.999 1.00 5.16 218 TYR A N 1
ATOM 916 C CA . TYR A 1 121 ? 12.355 3.477 9.975 1.00 5.08 218 TYR A CA 1
ATOM 917 C C . TYR A 1 121 ? 11.452 2.401 10.576 1.00 5.14 218 TYR A C 1
ATOM 918 O O . TYR A 1 121 ? 11.938 1.469 11.193 1.00 5.99 218 TYR A O 1
ATOM 927 N N . ALA A 1 122 ? 10.154 2.585 10.404 1.00 6.55 219 ALA A N 1
ATOM 928 C CA . ALA A 1 122 ? 9.157 1.609 10.869 1.00 5.00 219 ALA A CA 1
ATOM 929 C C . ALA A 1 122 ? 8.301 1.197 9.707 1.00 5.85 219 ALA A C 1
ATOM 930 O O . ALA A 1 122 ? 8.218 1.908 8.714 1.00 8.08 219 ALA A O 1
ATOM 932 N N . ALA A 1 123 ? 7.629 0.075 9.856 1.00 4.43 220 ALA A N 1
ATOM 933 C CA . ALA A 1 123 ? 6.767 -0.397 8.768 1.00 5.92 220 ALA A CA 1
ATOM 934 C C . ALA A 1 123 ? 5.293 -0.115 9.001 1.00 5.66 220 ALA A C 1
ATOM 935 O O . ALA A 1 123 ? 4.808 0.053 10.141 1.00 7.38 220 ALA A O 1
ATOM 937 N N . ILE A 1 124 ? 4.550 -0.074 7.910 1.00 6.34 221 ILE A N 1
ATOM 938 C CA . ILE A 1 124 ? 3.084 0.036 7.979 1.00 7.22 221 ILE A CA 1
ATOM 939 C C . ILE A 1 124 ? 2.588 -1.025 7.043 1.00 7.69 221 ILE A C 1
ATOM 940 O O . ILE A 1 124 ? 3.143 -1.200 5.954 1.00 8.24 221 ILE A O 1
ATOM 945 N N . GLY A 1 125 ? 1.555 -1.753 7.455 1.00 7.52 222 GLY A N 1
ATOM 946 C CA . GLY A 1 125 ? 1.046 -2.856 6.610 1.00 8.03 222 GLY A CA 1
ATOM 947 C C . GLY A 1 125 ? -0.434 -3.106 6.800 1.00 7.99 222 GLY A C 1
ATOM 948 O O . GLY A 1 125 ? -1.048 -2.505 7.685 1.00 7.96 222 GLY A O 1
ATOM 949 N N . GLY A 1 126 ? -1.002 -3.994 6.022 1.00 8.45 223 GLY A N 1
ATOM 950 C CA . GLY A 1 126 ? -2.427 -4.345 6.193 1.00 8.00 223 GLY A CA 1
ATOM 951 C C . GLY A 1 126 ? -2.679 -5.129 7.459 1.00 8.31 223 GLY A C 1
ATOM 952 O O . GLY A 1 126 ? -1.747 -5.515 8.197 1.00 8.37 223 GLY A O 1
ATOM 953 N N . SER A 1 127 ? -3.979 -5.342 7.734 1.00 8.56 224 SER A N 1
ATOM 954 C CA . SER A 1 127 ? -4.440 -5.890 9.013 1.00 9.48 224 SER A CA 1
ATOM 955 C C . SER A 1 127 ? -4.795 -7.356 8.871 1.00 10.90 224 SER A C 1
ATOM 956 O O . SER A 1 127 ? -5.713 -7.716 8.140 1.00 10.37 224 SER A O 1
ATOM 959 N N . GLN A 1 128 ? -4.060 -8.212 9.581 1.00 11.78 225 GLN A N 1
ATOM 960 C CA . GLN A 1 128 ? -4.298 -9.636 9.561 1.00 13.62 225 GLN A CA 1
ATOM 961 C C . GLN A 1 128 ? -5.733 -10.038 9.902 1.00 14.99 225 GLN A C 1
ATOM 962 O O . GLN A 1 128 ? -6.226 -11.027 9.354 1.00 17.93 225 GLN A O 1
ATOM 968 N N . LYS A 1 129 ? -6.398 -9.280 10.770 1.00 15.43 226 LYS A N 1
ATOM 969 C CA . LYS A 1 129 ? -7.786 -9.616 11.090 1.00 17.73 226 LYS A CA 1
ATOM 970 C C . LYS A 1 129 ? -8.720 -9.400 9.897 1.00 16.85 226 LYS A C 1
ATOM 971 O O . LYS A 1 129 ? -9.819 -9.989 9.875 1.00 18.20 226 LYS A O 1
ATOM 977 N N . ASP A 1 130 ? -8.297 -8.580 8.930 1.00 14.28 227 ASP A N 1
ATOM 978 C CA . ASP A 1 130 ? -9.153 -8.247 7.771 1.00 13.07 227 ASP A CA 1
ATOM 979 C C . ASP A 1 130 ? -8.485 -8.711 6.471 1.00 12.54 227 ASP A C 1
ATOM 980 O O . ASP A 1 130 ? -8.355 -7.927 5.533 1.00 12.50 227 ASP A O 1
ATOM 985 N N . ASN A 1 131 ? -8.063 -9.972 6.429 1.00 11.83 228 ASN A N 1
ATOM 986 C CA . ASN A 1 131 ? -7.490 -10.569 5.228 1.00 11.92 228 ASN A CA 1
ATOM 987 C C . ASN A 1 131 ? -6.252 -9.808 4.731 1.00 10.99 228 ASN A C 1
ATOM 988 O O . ASN A 1 131 ? -5.889 -9.892 3.554 1.00 10.60 228 ASN A O 1
ATOM 993 N N . ASN A 1 132 ? -5.589 -9.123 5.663 1.00 9.46 229 ASN A N 1
ATOM 994 C CA . ASN A 1 132 ? -4.383 -8.305 5.329 1.00 9.69 229 ASN A CA 1
ATOM 995 C C . ASN A 1 132 ? -4.646 -7.083 4.454 1.00 10.67 229 ASN A C 1
ATOM 996 O O . ASN A 1 132 ? -3.725 -6.476 3.882 1.00 9.93 229 ASN A O 1
ATOM 1001 N N . SER A 1 133 ? -5.906 -6.654 4.437 1.00 10.55 230 SER A N 1
ATOM 1002 C CA . SER A 1 133 ? -6.323 -5.486 3.687 1.00 10.29 230 SER A CA 1
ATOM 1003 C C . SER A 1 133 ? -5.980 -4.216 4.402 1.00 9.24 230 SER A C 1
ATOM 1004 O O . SER A 1 133 ? -5.719 -4.187 5.639 1.00 9.74 230 SER A O 1
ATOM 1007 N N . VAL A 1 134 ? -5.918 -3.146 3.628 1.00 9.43 231 VAL A N 1
ATOM 1008 C CA . VAL A 1 134 ? -5.650 -1.801 4.159 1.00 9.52 231 VAL A CA 1
ATOM 1009 C C . VAL A 1 134 ? -6.922 -1.015 3.996 1.00 10.32 231 VAL A C 1
ATOM 1010 O O . VAL A 1 134 ? -7.318 -0.681 2.856 1.00 10.20 231 VAL A O 1
ATOM 1014 N N . LEU A 1 135 ? -7.610 -0.802 5.127 1.00 10.24 232 LEU A N 1
ATOM 1015 C CA . LEU A 1 135 ? -9.020 -0.361 5.097 1.00 10.96 232 LEU A CA 1
ATOM 1016 C C . LEU A 1 135 ? -9.230 0.887 5.935 1.00 11.76 232 LEU A C 1
ATOM 1017 O O . LEU A 1 135 ? -8.608 1.106 6.994 1.00 10.98 232 LEU A O 1
ATOM 1022 N N . THR A 1 136 ? -10.129 1.721 5.459 1.00 11.93 233 THR A N 1
ATOM 1023 C CA . THR A 1 136 ? -10.482 2.961 6.145 1.00 12.98 233 THR A CA 1
ATOM 1024 C C . THR A 1 136 ? -11.017 2.709 7.577 1.00 12.45 233 THR A C 1
ATOM 1025 O O . THR A 1 136 ? -10.704 3.478 8.502 1.00 11.38 233 THR A O 1
ATOM 1029 N N . LYS A 1 137 ? -11.728 1.588 7.754 1.00 13.00 234 LYS A N 1
ATOM 1030 C CA . LYS A 1 137 ? -12.313 1.261 9.051 1.00 13.60 234 LYS A CA 1
ATOM 1031 C C . LYS A 1 137 ? -11.250 1.043 10.116 1.00 13.31 234 LYS A C 1
ATOM 1032 O O . LYS A 1 137 ? -11.569 1.150 11.306 1.00 13.12 234 LYS A O 1
ATOM 1038 N N . ASN A 1 138 ? -10.008 0.733 9.690 1.00 11.58 235 ASN A N 1
ATOM 1039 C CA . ASN A 1 138 ? -8.890 0.549 10.611 1.00 11.49 235 ASN A CA 1
ATOM 1040 C C . ASN A 1 138 ? -8.057 1.777 10.905 1.00 10.68 235 ASN A C 1
ATOM 1041 O O . ASN A 1 138 ? -7.140 1.704 11.710 1.00 11.10 235 ASN A O 1
ATOM 1046 N N . LEU A 1 139 ? -8.394 2.916 10.314 1.00 10.41 236 LEU A N 1
ATOM 1047 C CA . LEU A 1 139 ? -7.646 4.119 10.584 1.00 11.92 236 LEU A CA 1
ATOM 1048 C C . LEU A 1 139 ? -7.529 4.463 12.066 1.00 12.47 236 LEU A C 1
ATOM 1049 O O . LEU A 1 139 ? -6.490 4.913 12.458 1.00 12.15 236 LEU A O 1
ATOM 1054 N N . PRO A 1 140 ? -8.626 4.363 12.862 1.00 11.45 237 PRO A N 1
ATOM 1055 C CA . PRO A 1 140 ? -8.394 4.722 14.275 1.00 12.52 237 PRO A CA 1
ATOM 1056 C C . PRO A 1 140 ? -7.272 3.924 14.952 1.00 12.30 237 PRO A C 1
ATOM 1057 O O . PRO A 1 140 ? -6.502 4.493 15.738 1.00 11.57 237 PRO A O 1
ATOM 1061 N N . ASP A 1 141 ? -7.174 2.638 14.613 1.00 12.76 238 ASP A N 1
ATOM 1062 C CA . ASP A 1 141 ? -6.095 1.814 15.170 1.00 13.29 238 ASP A CA 1
ATOM 1063 C C . ASP A 1 141 ? -4.758 2.242 14.613 1.00 11.78 238 ASP A C 1
ATOM 1064 O O . ASP A 1 141 ? -3.775 2.416 15.360 1.00 11.37 238 ASP A O 1
ATOM 1069 N N . TYR A 1 142 ? -4.709 2.455 13.295 1.00 10.10 239 TYR A N 1
ATOM 1070 C CA . TYR A 1 142 ? -3.440 2.976 12.737 1.00 10.25 239 TYR A CA 1
ATOM 1071 C C . TYR A 1 142 ? -3.018 4.299 13.362 1.00 10.42 239 TYR A C 1
ATOM 1072 O O . TYR A 1 142 ? -1.860 4.518 13.657 1.00 10.74 239 TYR A O 1
ATOM 1081 N N . TYR A 1 143 ? -3.971 5.223 13.561 1.00 10.02 240 TYR A N 1
ATOM 1082 C CA . TYR A 1 143 ? -3.622 6.531 14.087 1.00 9.61 240 TYR A CA 1
ATOM 1083 C C . TYR A 1 143 ? -3.108 6.409 15.545 1.00 8.57 240 TYR A C 1
ATOM 1084 O O . TYR A 1 143 ? -2.187 7.125 15.911 1.00 9.54 240 TYR A O 1
ATOM 1093 N N . ARG A 1 144 ? -3.683 5.489 16.344 1.00 9.46 241 ARG A N 1
ATOM 1094 C CA . ARG A 1 144 ? -3.130 5.275 17.697 1.00 10.13 241 ARG A CA 1
ATOM 1095 C C . ARG A 1 144 ? -1.700 4.754 17.641 1.00 10.08 241 ARG A C 1
ATOM 1096 O O . ARG A 1 144 ? -0.847 5.192 18.433 1.00 11.57 241 ARG A O 1
ATOM 1104 N N . GLU A 1 145 ? -1.436 3.847 16.707 1.00 9.10 242 GLU A N 1
ATOM 1105 C CA . GLU A 1 145 ? -0.087 3.311 16.545 1.00 8.35 242 GLU A CA 1
ATOM 1106 C C . GLU A 1 145 ? 0.855 4.411 16.060 1.00 8.45 242 GLU A C 1
ATOM 1107 O O . GLU A 1 145 ? 1.981 4.565 16.596 1.00 8.45 242 GLU A O 1
ATOM 1113 N N . LEU A 1 146 ? 0.420 5.188 15.066 1.00 7.70 243 LEU A N 1
ATOM 1114 C CA . LEU A 1 146 ? 1.253 6.287 14.534 1.00 8.44 243 LEU A CA 1
ATOM 1115 C C . LEU A 1 146 ? 1.559 7.372 15.548 1.00 7.73 243 LEU A C 1
ATOM 1116 O O . LEU A 1 146 ? 2.589 7.998 15.487 1.00 8.61 243 LEU A O 1
ATOM 1121 N N . GLU A 1 147 ? 0.612 7.658 16.468 1.00 7.97 244 GLU A N 1
ATOM 1122 C CA . GLU A 1 147 ? 0.887 8.617 17.530 1.00 9.81 244 GLU A CA 1
ATOM 1123 C C . GLU A 1 147 ? 2.015 8.109 18.432 1.00 7.44 244 GLU A C 1
ATOM 1124 O O . GLU A 1 147 ? 2.901 8.866 18.816 1.00 8.43 244 GLU A O 1
ATOM 1130 N N . GLN A 1 148 ? 1.986 6.799 18.710 1.00 8.90 245 GLN A N 1
ATOM 1131 C CA . GLN A 1 148 ? 3.068 6.213 19.513 1.00 8.88 245 GLN A CA 1
ATOM 1132 C C . GLN A 1 148 ? 4.404 6.259 18.788 1.00 7.68 245 GLN A C 1
ATOM 1133 O O . GLN A 1 148 ? 5.432 6.622 19.352 1.00 8.02 245 GLN A O 1
ATOM 1139 N N . MET A 1 149 ? 4.370 5.962 17.497 1.00 7.30 246 MET A N 1
ATOM 1140 C CA . MET A 1 149 ? 5.586 6.041 16.685 1.00 7.59 246 MET A CA 1
ATOM 1141 C C . MET A 1 149 ? 6.129 7.473 16.581 1.00 6.18 246 MET A C 1
ATOM 1142 O O . MET A 1 149 ? 7.336 7.676 16.594 1.00 7.00 246 MET A O 1
ATOM 1150 N N . LYS A 1 150 ? 5.231 8.457 16.412 1.00 6.65 247 LYS A N 1
ATOM 1151 C CA . LYS A 1 150 ? 5.636 9.873 16.462 1.00 6.80 247 LYS A CA 1
ATOM 1152 C C . LYS A 1 150 ? 6.386 10.168 17.747 1.00 6.48 247 LYS A C 1
ATOM 1153 O O . LYS A 1 150 ? 7.423 10.832 17.730 1.00 8.12 247 LYS A O 1
ATOM 1159 N N . ASN A 1 151 ? 5.815 9.715 18.885 1.00 6.27 248 ASN A N 1
ATOM 1160 C CA . ASN A 1 151 ? 6.493 10.036 20.144 1.00 7.99 248 ASN A CA 1
ATOM 1161 C C . ASN A 1 151 ? 7.731 9.184 20.416 1.00 7.40 248 ASN A C 1
ATOM 1162 O O . ASN A 1 151 ? 8.475 9.438 21.341 1.00 7.42 248 ASN A O 1
ATOM 1167 N N . MET A 1 152 ? 7.989 8.224 19.531 1.00 6.97 249 MET A N 1
ATOM 1168 C CA . MET A 1 152 ? 9.281 7.512 19.463 1.00 6.50 249 MET A CA 1
ATOM 1169 C C . MET A 1 152 ? 10.263 8.102 18.430 1.00 6.36 249 MET A C 1
ATOM 1170 O O . MET A 1 152 ? 11.348 7.538 18.188 1.00 7.18 249 MET A O 1
ATOM 1175 N N . ASN A 1 153 ? 9.872 9.251 17.863 1.00 5.80 250 ASN A N 1
ATOM 1176 C CA . ASN A 1 153 ? 10.730 10.033 16.942 1.00 5.60 250 ASN A CA 1
ATOM 1177 C C . ASN A 1 153 ? 10.964 9.317 15.614 1.00 5.92 250 ASN A C 1
ATOM 1178 O O . ASN A 1 153 ? 11.968 9.591 14.962 1.00 5.18 250 ASN A O 1
ATOM 1183 N N . ILE A 1 154 ? 10.076 8.394 15.210 1.00 5.95 251 ILE A N 1
ATOM 1184 C CA . ILE A 1 154 ? 10.263 7.689 13.920 1.00 6.33 251 ILE A CA 1
ATOM 1185 C C . ILE A 1 154 ? 10.238 8.742 12.790 1.00 6.41 251 ILE A C 1
ATOM 1186 O O . ILE A 1 154 ? 9.352 9.646 12.741 1.00 5.68 251 ILE A O 1
ATOM 1191 N N . ASN A 1 155 ? 11.231 8.656 11.901 1.00 6.09 252 ASN A N 1
ATOM 1192 C CA . ASN A 1 155 ? 11.334 9.651 10.815 1.00 5.55 252 ASN A CA 1
ATOM 1193 C C . ASN A 1 155 ? 10.932 9.171 9.424 1.00 6.66 252 ASN A C 1
ATOM 1194 O O . ASN A 1 155 ? 10.936 9.942 8.466 1.00 6.50 252 ASN A O 1
ATOM 1199 N N . SER A 1 156 ? 10.555 7.914 9.315 1.00 5.72 253 SER A N 1
ATOM 1200 C CA . SER A 1 156 ? 10.299 7.341 8.020 1.00 6.01 253 SER A CA 1
ATOM 1201 C C . SER A 1 156 ? 9.496 6.052 8.144 1.00 5.81 253 SER A C 1
ATOM 1202 O O . SER A 1 156 ? 9.649 5.326 9.127 1.00 5.57 253 SER A O 1
ATOM 1206 N N . TYR A 1 157 ? 8.649 5.786 7.149 1.00 5.96 254 TYR A N 1
ATOM 1207 C CA . TYR A 1 157 ? 7.753 4.639 7.211 1.00 5.67 254 TYR A CA 1
ATOM 1208 C C . TYR A 1 157 ? 7.810 3.851 5.907 1.00 6.28 254 TYR A C 1
ATOM 1209 O O . TYR A 1 157 ? 7.696 4.440 4.809 1.00 7.01 254 TYR A O 1
ATOM 1218 N N . PHE A 1 158 ? 7.966 2.529 6.050 1.00 5.28 255 PHE A N 1
ATOM 1219 C CA . PHE A 1 158 ? 8.037 1.585 4.932 1.00 5.58 255 PHE A CA 1
ATOM 1220 C C . PHE A 1 158 ? 6.623 1.065 4.711 1.00 6.78 255 PHE A C 1
ATOM 1221 O O . PHE A 1 158 ? 6.049 0.310 5.534 1.00 6.57 255 PHE A O 1
ATOM 1229 N N . PHE A 1 159 ? 5.953 1.551 3.644 1.00 5.50 256 PHE A N 1
ATOM 1230 C CA . PHE A 1 159 ? 4.593 1.119 3.361 1.00 6.41 256 PHE A CA 1
ATOM 1231 C C . PHE A 1 159 ? 4.653 -0.213 2.602 1.00 6.66 256 PHE A C 1
ATOM 1232 O O . PHE A 1 159 ? 4.883 -0.225 1.365 1.00 7.28 256 PHE A O 1
ATOM 1240 N N . TYR A 1 160 ? 4.379 -1.283 3.339 1.00 6.16 257 TYR A N 1
ATOM 1241 C CA . TYR A 1 160 ? 4.548 -2.639 2.826 1.00 7.53 257 TYR A CA 1
ATOM 1242 C C . TYR A 1 160 ? 3.269 -3.156 2.171 1.00 8.87 257 TYR A C 1
ATOM 1243 O O . TYR A 1 160 ? 2.223 -3.125 2.789 1.00 8.78 257 TYR A O 1
ATOM 1252 N N . ASP A 1 161 ? 3.359 -3.690 0.940 1.00 7.75 258 ASP A N 1
ATOM 1253 C CA . ASP A 1 161 ? 2.194 -4.348 0.279 1.00 8.33 258 ASP A CA 1
ATOM 1254 C C . ASP A 1 161 ? 0.972 -3.454 0.258 1.00 8.51 258 ASP A C 1
ATOM 1255 O O . ASP A 1 161 ? -0.154 -3.901 0.576 1.00 9.21 258 ASP A O 1
ATOM 1260 N N . VAL A 1 162 ? 1.154 -2.188 -0.142 1.00 6.43 259 VAL A N 1
ATOM 1261 C CA . VAL A 1 162 ? -0.012 -1.328 -0.370 1.00 7.84 259 VAL A CA 1
ATOM 1262 C C . VAL A 1 162 ? -0.233 -1.102 -1.879 1.00 8.79 259 VAL A C 1
ATOM 1263 O O . VAL A 1 162 ? -1.018 -0.265 -2.257 1.00 9.01 259 VAL A O 1
ATOM 1267 N N . TYR A 1 163 ? 0.491 -1.843 -2.706 1.00 8.59 260 TYR A N 1
ATOM 1268 C CA . TYR A 1 163 ? 0.503 -1.575 -4.153 1.00 8.75 260 TYR A CA 1
ATOM 1269 C C . TYR A 1 163 ? -0.489 -2.477 -4.869 1.00 8.17 260 TYR A C 1
ATOM 1270 O O . TYR A 1 163 ? -0.861 -3.545 -4.348 1.00 8.59 260 TYR A O 1
ATOM 1279 N N . LYS A 1 164 ? -0.931 -2.037 -6.046 1.00 8.43 261 LYS A N 1
ATOM 1280 C CA . LYS A 1 164 ? -1.886 -2.842 -6.817 1.00 9.05 261 LYS A CA 1
ATOM 1281 C C . LYS A 1 164 ? -1.144 -3.914 -7.573 1.00 9.01 261 LYS A C 1
ATOM 1282 O O . LYS A 1 164 ? -1.407 -5.095 -7.399 1.00 10.19 261 LYS A O 1
ATOM 1288 N N . SER A 1 165 ? -0.224 -3.498 -8.434 1.00 8.67 262 SER A N 1
ATOM 1289 C CA . SER A 1 165 ? 0.605 -4.455 -9.129 1.00 8.40 262 SER A CA 1
ATOM 1290 C C . SER A 1 165 ? 1.965 -3.845 -9.362 1.00 8.19 262 SER A C 1
ATOM 1291 O O . SER A 1 165 ? 2.133 -2.640 -9.240 1.00 8.01 262 SER A O 1
ATOM 1294 N N . ALA A 1 166 ? 2.934 -4.695 -9.667 1.00 8.15 263 ALA A N 1
ATOM 1295 C CA . ALA A 1 166 ? 4.295 -4.204 -9.777 1.00 8.39 263 ALA A CA 1
ATOM 1296 C C . ALA A 1 166 ? 4.471 -3.163 -10.851 1.00 8.68 263 ALA A C 1
ATOM 1297 O O . ALA A 1 166 ? 5.327 -2.329 -10.739 1.00 9.53 263 ALA A O 1
ATOM 1299 N N . THR A 1 167 ? 3.654 -3.234 -11.904 1.00 8.87 264 THR A N 1
ATOM 1300 C CA . THR A 1 167 ? 3.775 -2.256 -12.979 1.00 10.00 264 THR A CA 1
ATOM 1301 C C . THR A 1 167 ? 2.671 -1.155 -12.904 1.00 10.03 264 THR A C 1
ATOM 1302 O O . THR A 1 167 ? 2.717 -0.219 -13.679 1.00 11.45 264 THR A O 1
ATOM 1306 N N . ASN A 1 168 ? 1.725 -1.228 -11.968 1.00 9.33 265 ASN A N 1
ATOM 1307 C CA . ASN A 1 168 ? 0.672 -0.207 -11.775 1.00 10.06 265 ASN A CA 1
ATOM 1308 C C . ASN A 1 168 ? 0.506 -0.082 -10.269 1.00 8.99 265 ASN A C 1
ATOM 1309 O O . ASN A 1 168 ? -0.428 -0.602 -9.703 1.00 9.76 265 ASN A O 1
ATOM 1314 N N . PRO A 1 169 ? 1.466 0.574 -9.609 1.00 7.88 266 PRO A N 1
ATOM 1315 C CA . PRO A 1 169 ? 1.587 0.358 -8.142 1.00 8.58 266 PRO A CA 1
ATOM 1316 C C . PRO A 1 169 ? 0.553 1.088 -7.301 1.00 8.71 266 PRO A C 1
ATOM 1317 O O . PRO A 1 169 ? 0.160 0.566 -6.275 1.00 9.83 266 PRO A O 1
ATOM 1321 N N . PHE A 1 170 ? 0.048 2.242 -7.753 1.00 8.68 267 PHE A N 1
ATOM 1322 C CA . PHE A 1 170 ? -0.931 2.958 -6.884 1.00 9.58 267 PHE A CA 1
ATOM 1323 C C . PHE A 1 170 ? -1.846 3.833 -7.751 1.00 9.42 267 PHE A C 1
ATOM 1324 O O . PHE A 1 170 ? -1.657 5.058 -7.852 1.00 10.17 267 PHE A O 1
ATOM 1332 N N . PRO A 1 171 ? -2.827 3.198 -8.377 1.00 9.74 268 PRO A N 1
ATOM 1333 C CA . PRO A 1 171 ? -3.616 3.965 -9.348 1.00 11.33 268 PRO A CA 1
ATOM 1334 C C . PRO A 1 171 ? -4.658 4.834 -8.670 1.00 12.96 268 PRO A C 1
ATOM 1335 O O . PRO A 1 171 ? -4.968 4.623 -7.504 1.00 12.22 268 PRO A O 1
ATOM 1339 N N . ASN A 1 172 ? -5.230 5.756 -9.450 1.00 14.92 269 ASN A N 1
ATOM 1340 C CA . ASN A 1 172 ? -6.243 6.675 -8.940 1.00 15.86 269 ASN A CA 1
ATOM 1341 C C . ASN A 1 172 ? -7.616 6.060 -9.034 1.00 15.61 269 ASN A C 1
ATOM 1342 O O . ASN A 1 172 ? -8.442 6.460 -9.872 1.00 16.06 269 ASN A O 1
ATOM 1347 N N . VAL A 1 173 ? -7.871 5.078 -8.195 1.00 15.07 270 VAL A N 1
ATOM 1348 C CA . VAL A 1 173 ? -9.181 4.438 -8.068 1.00 14.57 270 VAL A CA 1
ATOM 1349 C C . VAL A 1 173 ? -9.505 4.325 -6.574 1.00 14.76 270 VAL A C 1
ATOM 1350 O O . VAL A 1 173 ? -8.587 4.385 -5.754 1.00 14.79 270 VAL A O 1
ATOM 1354 N N . PRO A 1 174 ? -10.786 4.217 -6.193 1.00 15.59 271 PRO A N 1
ATOM 1355 C CA . PRO A 1 174 ? -11.120 4.162 -4.758 1.00 15.25 271 PRO A CA 1
ATOM 1356 C C . PRO A 1 174 ? -10.642 2.916 -4.052 1.00 14.99 271 PRO A C 1
ATOM 1357 O O . PRO A 1 174 ? -10.216 2.970 -2.895 1.00 14.09 271 PRO A O 1
ATOM 1361 N N . LYS A 1 175 ? -10.706 1.778 -4.739 1.00 14.10 272 LYS A N 1
ATOM 1362 C CA . LYS A 1 175 ? -10.307 0.515 -4.157 1.00 14.88 272 LYS A CA 1
ATOM 1363 C C . LYS A 1 175 ? -9.725 -0.386 -5.219 1.00 13.22 272 LYS A C 1
ATOM 1364 O O . LYS A 1 175 ? -10.123 -0.350 -6.402 1.00 13.82 272 LYS A O 1
ATOM 1370 N N . PHE A 1 176 ? -8.755 -1.201 -4.811 1.00 10.83 273 PHE A N 1
ATOM 1371 C CA . PHE A 1 176 ? -8.307 -2.252 -5.704 1.00 10.08 273 PHE A CA 1
ATOM 1372 C C . PHE A 1 176 ? -8.025 -3.563 -5.012 1.00 9.74 273 PHE A C 1
ATOM 1373 O O . PHE A 1 176 ? -7.784 -3.636 -3.802 1.00 10.97 273 PHE A O 1
ATOM 1381 N N . ASP A 1 177 ? -8.076 -4.620 -5.799 1.00 11.43 274 ASP A N 1
ATOM 1382 C CA . ASP A 1 177 ? -7.737 -5.945 -5.376 1.00 11.98 274 ASP A CA 1
ATOM 1383 C C . ASP A 1 177 ? -6.244 -6.156 -5.568 1.00 11.10 274 ASP A C 1
ATOM 1384 O O . ASP A 1 177 ? -5.652 -5.670 -6.552 1.00 12.76 274 ASP A O 1
ATOM 1389 N N . GLN A 1 178 ? -5.612 -6.818 -4.608 1.00 10.30 275 GLN A N 1
ATOM 1390 C CA . GLN A 1 178 ? -4.227 -7.224 -4.794 1.00 10.52 275 GLN A CA 1
ATOM 1391 C C . GLN A 1 178 ? -4.228 -8.663 -5.296 1.00 10.55 275 GLN A C 1
ATOM 1392 O O . GLN A 1 178 ? -4.234 -9.625 -4.529 1.00 10.99 275 GLN A O 1
ATOM 1398 N N . SER A 1 179 ? -4.303 -8.814 -6.617 1.00 11.70 276 SER A N 1
ATOM 1399 C CA . SER A 1 179 ? -4.608 -10.136 -7.177 1.00 13.39 276 SER A CA 1
ATOM 1400 C C . SER A 1 179 ? -3.495 -11.169 -7.009 1.00 13.30 276 SER A C 1
ATOM 1401 O O . SER A 1 179 ? -3.745 -12.373 -7.058 1.00 15.06 276 SER A O 1
ATOM 1404 N N . TRP A 1 180 ? -2.272 -10.684 -6.793 1.00 12.80 277 TRP A N 1
ATOM 1405 C CA . TRP A 1 180 ? -1.102 -11.503 -6.510 1.00 12.29 277 TRP A CA 1
ATOM 1406 C C . TRP A 1 180 ? -1.140 -12.077 -5.107 1.00 13.64 277 TRP A C 1
ATOM 1407 O O . TRP A 1 180 ? -0.284 -12.902 -4.746 1.00 14.11 277 TRP A O 1
ATOM 1418 N N . ASN A 1 181 ? -2.068 -11.582 -4.291 1.00 12.26 278 ASN A N 1
ATOM 1419 C CA . ASN A 1 181 ? -2.239 -12.141 -2.959 1.00 12.74 278 ASN A CA 1
ATOM 1420 C C . ASN A 1 181 ? -3.244 -13.300 -3.051 1.00 13.88 278 ASN A C 1
ATOM 1421 O O . ASN A 1 181 ? -4.463 -13.111 -2.987 1.00 13.80 278 ASN A O 1
ATOM 1426 N N . TRP A 1 182 ? -2.708 -14.505 -3.237 1.00 14.10 279 TRP A N 1
ATOM 1427 C CA . TRP A 1 182 ? -3.529 -15.714 -3.421 1.00 15.65 279 TRP A CA 1
ATOM 1428 C C . TRP A 1 182 ? -3.872 -16.385 -2.108 1.00 16.27 279 TRP A C 1
ATOM 1429 O O . TRP A 1 182 ? -4.748 -17.252 -2.045 1.00 17.83 279 TRP A O 1
ATOM 1440 N N . TRP A 1 183 ? -3.188 -16.003 -1.037 1.00 15.19 280 TRP A N 1
ATOM 1441 C CA . TRP A 1 183 ? -3.426 -16.594 0.275 1.00 14.30 280 TRP A CA 1
ATOM 1442 C C . TRP A 1 183 ? -4.563 -15.938 1.054 1.00 14.87 280 TRP A C 1
ATOM 1443 O O . TRP A 1 183 ? -5.255 -16.635 1.805 1.00 17.12 280 TRP A O 1
ATOM 1454 N N . SER A 1 184 ? -4.797 -14.636 0.909 1.00 13.46 281 SER A N 1
ATOM 1455 C CA . SER A 1 184 ? -5.893 -13.975 1.655 1.00 13.33 281 SER A CA 1
ATOM 1456 C C . SER A 1 184 ? -6.722 -12.970 0.839 1.00 12.86 281 SER A C 1
ATOM 1457 O O . SER A 1 184 ? -7.656 -12.407 1.346 1.00 13.16 281 SER A O 1
ATOM 1460 N N . HIS A 1 185 ? -6.324 -12.699 -0.398 1.00 13.71 282 HIS A N 1
ATOM 1461 C CA . HIS A 1 185 ? -7.080 -11.803 -1.255 1.00 13.30 282 HIS A CA 1
ATOM 1462 C C . HIS A 1 185 ? -7.282 -10.436 -0.654 1.00 13.65 282 HIS A C 1
ATOM 1463 O O . HIS A 1 185 ? -8.400 -9.929 -0.635 1.00 14.67 282 HIS A O 1
ATOM 1470 N N . SER A 1 186 ? -6.163 -9.842 -0.206 1.00 11.84 283 SER A N 1
ATOM 1471 C CA . SER A 1 186 ? -6.226 -8.497 0.369 1.00 10.47 283 SER A CA 1
ATOM 1472 C C . SER A 1 186 ? -6.670 -7.448 -0.629 1.00 10.68 283 SER A C 1
ATOM 1473 O O . SER A 1 186 ? -6.454 -7.595 -1.855 1.00 11.26 283 SER A O 1
ATOM 1476 N N . GLN A 1 187 ? -7.357 -6.434 -0.094 1.00 10.61 284 GLN A N 1
ATOM 1477 C CA . GLN A 1 187 ? -7.794 -5.243 -0.845 1.00 10.95 284 GLN A CA 1
ATOM 1478 C C . GLN A 1 187 ? -7.201 -3.996 -0.241 1.00 9.77 284 GLN A C 1
ATOM 1479 O O . GLN A 1 187 ? -6.778 -4.004 0.958 1.00 10.42 284 GLN A O 1
ATOM 1485 N N . VAL A 1 188 ? -7.154 -2.937 -1.044 1.00 9.23 285 VAL A N 1
ATOM 1486 C CA . VAL A 1 188 ? -6.676 -1.655 -0.555 1.00 8.06 285 VAL A CA 1
ATOM 1487 C C . VAL A 1 188 ? -7.707 -0.587 -0.851 1.00 10.49 285 VAL A C 1
ATOM 1488 O O . VAL A 1 188 ? -8.186 -0.476 -1.996 1.00 12.09 285 VAL A O 1
ATOM 1492 N N . GLU A 1 189 ? -8.025 0.199 0.174 1.00 9.43 286 GLU A N 1
ATOM 1493 C CA . GLU A 1 189 ? -8.841 1.391 -0.040 1.00 9.20 286 GLU A CA 1
ATOM 1494 C C . GLU A 1 189 ? -7.838 2.531 -0.151 1.00 9.91 286 GLU A C 1
ATOM 1495 O O . GLU A 1 189 ? -7.100 2.851 0.793 1.00 9.86 286 GLU A O 1
ATOM 1501 N N . THR A 1 190 ? -7.780 3.157 -1.316 1.00 10.07 287 THR A N 1
ATOM 1502 C CA . THR A 1 190 ? -6.745 4.183 -1.524 1.00 10.53 287 THR A CA 1
ATOM 1503 C C . THR A 1 190 ? -6.876 5.396 -0.594 1.00 10.59 287 THR A C 1
ATOM 1504 O O . THR A 1 190 ? -5.842 5.997 -0.225 1.00 11.10 287 THR A O 1
ATOM 1508 N N . ASP A 1 191 ? -8.115 5.759 -0.196 1.00 11.71 288 ASP A N 1
ATOM 1509 C CA . ASP A 1 191 ? -8.272 6.861 0.731 1.00 12.24 288 ASP A CA 1
ATOM 1510 C C . ASP A 1 191 ? -7.581 6.526 2.059 1.00 11.32 288 ASP A C 1
ATOM 1511 O O . ASP A 1 191 ? -7.087 7.427 2.717 1.00 11.88 288 ASP A O 1
ATOM 1516 N N . ALA A 1 192 ? -7.592 5.245 2.453 1.00 9.97 289 ALA A N 1
ATOM 1517 C CA . ALA A 1 192 ? -6.926 4.819 3.717 1.00 10.94 289 ALA A CA 1
ATOM 1518 C C . ALA A 1 192 ? -5.417 4.991 3.616 1.00 10.88 289 ALA A C 1
ATOM 1519 O O . ALA A 1 192 ? -4.773 5.582 4.531 1.00 9.96 289 ALA A O 1
ATOM 1521 N N . VAL A 1 193 ? -4.832 4.565 2.498 1.00 9.86 290 VAL A N 1
ATOM 1522 C CA . VAL A 1 193 ? -3.410 4.765 2.320 1.00 9.36 290 VAL A CA 1
ATOM 1523 C C . VAL A 1 193 ? -3.043 6.258 2.277 1.00 8.95 290 VAL A C 1
ATOM 1524 O O . VAL A 1 193 ? -2.072 6.686 2.911 1.00 9.83 290 VAL A O 1
ATOM 1528 N N . LYS A 1 194 ? -3.816 7.056 1.543 1.00 9.13 291 LYS A N 1
ATOM 1529 C CA . LYS A 1 194 ? -3.560 8.483 1.512 1.00 9.17 291 LYS A CA 1
ATOM 1530 C C . LYS A 1 194 ? -3.679 9.116 2.919 1.00 8.09 291 LYS A C 1
ATOM 1531 O O . LYS A 1 194 ? -2.889 9.987 3.243 1.00 9.48 291 LYS A O 1
ATOM 1537 N N . ALA A 1 195 ? -4.648 8.688 3.710 1.00 8.70 292 ALA A N 1
ATOM 1538 C CA . ALA A 1 195 ? -4.824 9.228 5.063 1.00 8.92 292 ALA A CA 1
ATOM 1539 C C . ALA A 1 195 ? -3.620 8.855 5.924 1.00 9.19 292 ALA A C 1
ATOM 1540 O O . ALA A 1 195 ? -3.175 9.673 6.740 1.00 10.58 292 ALA A O 1
ATOM 1542 N N . LEU A 1 196 ? -3.067 7.654 5.704 1.00 7.95 293 LEU A N 1
ATOM 1543 C CA . LEU A 1 196 ? -1.869 7.234 6.493 1.00 8.48 293 LEU A CA 1
ATOM 1544 C C . LEU A 1 196 ? -0.656 8.040 6.072 1.00 8.37 293 LEU A C 1
ATOM 1545 O O . LEU A 1 196 ? 0.087 8.541 6.908 1.00 8.08 293 LEU A O 1
ATOM 1550 N N . VAL A 1 197 ? -0.481 8.214 4.745 1.00 7.76 294 VAL A N 1
ATOM 1551 C CA . VAL A 1 197 ? 0.584 9.107 4.272 1.00 7.71 294 VAL A CA 1
ATOM 1552 C C . VAL A 1 197 ? 0.441 10.552 4.813 1.00 7.23 294 VAL A C 1
ATOM 1553 O O . VAL A 1 197 ? 1.433 11.121 5.288 1.00 8.50 294 VAL A O 1
ATOM 1557 N N . ASN A 1 198 ? -0.769 11.093 4.827 1.00 8.32 295 ASN A N 1
ATOM 1558 C CA . ASN A 1 198 ? -0.969 12.472 5.347 1.00 10.06 295 ASN A CA 1
ATOM 1559 C C . ASN A 1 198 ? -0.618 12.542 6.836 1.00 8.23 295 ASN A C 1
ATOM 1560 O O . ASN A 1 198 ? 0.045 13.491 7.234 1.00 9.37 295 ASN A O 1
ATOM 1565 N N . ARG A 1 199 ? -1.014 11.517 7.596 1.00 9.75 296 ARG A N 1
ATOM 1566 C CA . ARG A 1 199 ? -0.739 11.486 9.042 1.00 9.31 296 ARG A CA 1
ATOM 1567 C C . ARG A 1 199 ? 0.762 11.407 9.298 1.00 9.51 296 ARG A C 1
ATOM 1568 O O . ARG A 1 199 ? 1.289 12.153 10.138 1.00 10.22 296 ARG A O 1
ATOM 1576 N N . VAL A 1 200 ? 1.485 10.495 8.599 1.00 8.54 297 VAL A N 1
ATOM 1577 C CA . VAL A 1 200 ? 2.950 10.458 8.655 1.00 9.33 297 VAL A CA 1
ATOM 1578 C C . VAL A 1 200 ? 3.569 11.830 8.411 1.00 7.84 297 VAL A C 1
ATOM 1579 O O . VAL A 1 200 ? 4.465 12.279 9.098 1.00 8.20 297 VAL A O 1
ATOM 1583 N N . HIS A 1 201 ? 3.112 12.509 7.362 1.00 8.10 298 HIS A N 1
ATOM 1584 C CA . HIS A 1 201 ? 3.652 13.821 7.040 1.00 7.88 298 HIS A CA 1
ATOM 1585 C C . HIS A 1 201 ? 3.402 14.875 8.124 1.00 7.29 298 HIS A C 1
ATOM 1586 O O . HIS A 1 201 ? 4.247 15.750 8.290 1.00 8.67 298 HIS A O 1
ATOM 1593 N N . GLN A 1 202 ? 2.254 14.794 8.775 1.00 8.37 299 GLN A N 1
ATOM 1594 C CA . GLN A 1 202 ? 1.960 15.757 9.880 1.00 8.88 299 GLN A CA 1
ATOM 1595 C C . GLN A 1 202 ? 3.064 15.668 10.929 1.00 9.61 299 GLN A C 1
ATOM 1596 O O . GLN A 1 202 ? 3.364 16.684 11.631 1.00 9.54 299 GLN A O 1
ATOM 1602 N N . THR A 1 203 ? 3.632 14.462 11.094 1.00 8.15 300 THR A N 1
ATOM 1603 C CA . THR A 1 203 ? 4.734 14.309 12.098 1.00 8.13 300 THR A CA 1
ATOM 1604 C C . THR A 1 203 ? 6.133 14.749 11.687 1.00 8.34 300 THR A C 1
ATOM 1605 O O . THR A 1 203 ? 7.091 14.741 12.470 1.00 8.70 300 THR A O 1
ATOM 1609 N N . GLY A 1 204 ? 6.298 15.064 10.388 1.00 7.33 301 GLY A N 1
ATOM 1610 C CA . GLY A 1 204 ? 7.584 15.348 9.848 1.00 6.77 301 GLY A CA 1
ATOM 1611 C C . GLY A 1 204 ? 8.272 14.164 9.204 1.00 7.67 301 GLY A C 1
ATOM 1612 O O . GLY A 1 204 ? 9.353 14.343 8.651 1.00 8.72 301 GLY A O 1
ATOM 1613 N N . ALA A 1 205 ? 7.638 13.002 9.308 1.00 7.70 302 ALA A N 1
ATOM 1614 C CA . ALA A 1 205 ? 8.245 11.785 8.727 1.00 7.34 302 ALA A CA 1
ATOM 1615 C C . ALA A 1 205 ? 7.949 11.653 7.239 1.00 8.76 302 ALA A C 1
ATOM 1616 O O . ALA A 1 205 ? 7.068 12.333 6.695 1.00 9.95 302 ALA A O 1
ATOM 1618 N N . VAL A 1 206 ? 8.691 10.746 6.608 1.00 7.44 303 VAL A N 1
ATOM 1619 C CA . VAL A 1 206 ? 8.472 10.465 5.148 1.00 7.85 303 VAL A CA 1
ATOM 1620 C C . VAL A 1 206 ? 7.856 9.103 4.974 1.00 7.52 303 VAL A C 1
ATOM 1621 O O . VAL A 1 206 ? 7.861 8.242 5.889 1.00 8.84 303 VAL A O 1
ATOM 1625 N N . ALA A 1 207 ? 7.240 8.923 3.800 1.00 6.65 304 ALA A N 1
ATOM 1626 C CA . ALA A 1 207 ? 6.488 7.710 3.493 1.00 5.83 304 ALA A CA 1
ATOM 1627 C C . ALA A 1 207 ? 7.124 7.072 2.263 1.00 6.98 304 ALA A C 1
ATOM 1628 O O . ALA A 1 207 ? 7.186 7.661 1.183 1.00 8.30 304 ALA A O 1
ATOM 1630 N N . MET A 1 208 ? 7.592 5.850 2.433 1.00 5.16 305 MET A N 1
ATOM 1631 C CA . MET A 1 208 ? 8.263 5.155 1.317 1.00 5.25 305 MET A CA 1
ATOM 1632 C C . MET A 1 208 ? 7.368 4.039 0.753 1.00 6.29 305 MET A C 1
ATOM 1633 O O . MET A 1 208 ? 6.776 3.221 1.498 1.00 6.88 305 MET A O 1
ATOM 1638 N N . LEU A 1 209 ? 7.176 4.050 -0.570 1.00 6.00 306 LEU A N 1
ATOM 1639 C CA . LEU A 1 209 ? 6.374 3.053 -1.235 1.00 6.14 306 LEU A CA 1
ATOM 1640 C C . LEU A 1 209 ? 7.222 1.843 -1.623 1.00 5.88 306 LEU A C 1
ATOM 1641 O O . LEU A 1 209 ? 8.175 1.963 -2.385 1.00 6.21 306 LEU A O 1
ATOM 1646 N N . TYR A 1 210 ? 6.860 0.665 -1.076 1.00 5.15 307 TYR A N 1
ATOM 1647 C CA . TYR A 1 210 ? 7.553 -0.573 -1.440 1.00 4.91 307 TYR A CA 1
ATOM 1648 C C . TYR A 1 210 ? 7.040 -1.067 -2.782 1.00 6.02 307 TYR A C 1
ATOM 1649 O O . TYR A 1 210 ? 5.823 -1.134 -3.019 1.00 6.35 307 TYR A O 1
ATOM 1658 N N . ASN A 1 211 ? 7.994 -1.393 -3.678 1.00 6.29 308 ASN A N 1
ATOM 1659 C CA . ASN A 1 211 ? 7.630 -2.087 -4.945 1.00 7.30 308 ASN A CA 1
ATOM 1660 C C . ASN A 1 211 ? 8.903 -2.724 -5.525 1.00 6.33 308 ASN A C 1
ATOM 1661 O O . ASN A 1 211 ? 10.005 -2.233 -5.362 1.00 6.50 308 ASN A O 1
ATOM 1666 N N . MET A 1 212 ? 8.712 -3.826 -6.220 1.00 7.11 309 MET A N 1
ATOM 1667 C CA . MET A 1 212 ? 9.817 -4.408 -7.002 1.00 7.24 309 MET A CA 1
ATOM 1668 C C . MET A 1 212 ? 10.388 -3.473 -8.046 1.00 7.02 309 MET A C 1
ATOM 1669 O O . MET A 1 212 ? 9.678 -2.562 -8.517 1.00 6.86 309 MET A O 1
ATOM 1674 N N . ILE A 1 213 ? 11.630 -3.753 -8.463 1.00 6.87 310 ILE A N 1
ATOM 1675 C CA . ILE A 1 213 ? 12.289 -2.886 -9.459 1.00 5.83 310 ILE A CA 1
ATOM 1676 C C . ILE A 1 213 ? 12.288 -3.428 -10.873 1.00 6.69 310 ILE A C 1
ATOM 1677 O O . ILE A 1 213 ? 12.558 -2.666 -11.782 1.00 7.21 310 ILE A O 1
ATOM 1682 N N . LEU A 1 214 ? 12.061 -4.736 -11.015 1.00 7.00 311 LEU A N 1
ATOM 1683 C CA . LEU A 1 214 ? 12.242 -5.395 -12.362 1.00 8.00 311 LEU A CA 1
ATOM 1684 C C . LEU A 1 214 ? 11.053 -6.272 -12.735 1.00 7.66 311 LEU A C 1
ATOM 1685 O O . LEU A 1 214 ? 11.145 -7.022 -13.716 1.00 8.72 311 LEU A O 1
ATOM 1690 N N . ALA A 1 215 ? 9.988 -6.274 -11.945 1.00 5.50 312 ALA A N 1
ATOM 1691 C CA . ALA A 1 215 ? 8.941 -7.296 -12.046 1.00 6.82 312 ALA A CA 1
ATOM 1692 C C . ALA A 1 215 ? 7.729 -6.875 -12.835 1.00 7.37 312 ALA A C 1
ATOM 1693 O O . ALA A 1 215 ? 7.302 -5.733 -12.766 1.00 7.92 312 ALA A O 1
ATOM 1695 N N . GLN A 1 216 ? 7.131 -7.866 -13.512 1.00 7.96 313 GLN A N 1
ATOM 1696 C CA . GLN A 1 216 ? 5.728 -7.726 -13.767 1.00 10.58 313 GLN A CA 1
ATOM 1697 C C . GLN A 1 216 ? 4.946 -8.972 -13.433 1.00 10.10 313 GLN A C 1
ATOM 1698 O O . GLN A 1 216 ? 5.432 -10.123 -13.496 1.00 10.84 313 GLN A O 1
ATOM 1704 N N . ASN A 1 217 ? 3.711 -8.763 -13.016 1.00 11.24 314 ASN A N 1
ATOM 1705 C CA . ASN A 1 217 ? 2.888 -9.902 -12.654 1.00 14.16 314 ASN A CA 1
ATOM 1706 C C . ASN A 1 217 ? 2.516 -10.712 -13.931 1.00 15.65 314 ASN A C 1
ATOM 1707 O O . ASN A 1 217 ? 2.239 -10.154 -15.020 1.00 15.12 314 ASN A O 1
ATOM 1712 N N . ALA A 1 218 ? 2.612 -12.031 -13.817 1.00 15.74 315 ALA A N 1
ATOM 1713 C CA . ALA A 1 218 ? 2.601 -12.955 -14.989 1.00 19.37 315 ALA A CA 1
ATOM 1714 C C . ALA A 1 218 ? 1.240 -13.111 -15.638 1.00 21.18 315 ALA A C 1
ATOM 1715 O O . ALA A 1 218 ? 1.146 -13.633 -16.775 1.00 22.16 315 ALA A O 1
ATOM 1717 N N . ASN A 1 219 ? 0.197 -12.734 -14.912 1.00 21.11 316 ASN A N 1
ATOM 1718 C CA . ASN A 1 219 ? -1.162 -12.863 -15.458 1.00 22.64 316 ASN A CA 1
ATOM 1719 C C . ASN A 1 219 ? -1.700 -11.504 -15.927 1.00 22.21 316 ASN A C 1
ATOM 1720 O O . ASN A 1 219 ? -2.918 -11.259 -15.995 1.00 22.97 316 ASN A O 1
ATOM 1725 N N . GLU A 1 220 ? -0.780 -10.591 -16.215 1.00 19.85 317 GLU A N 1
ATOM 1726 C CA . GLU A 1 220 ? -1.148 -9.322 -16.825 1.00 18.54 317 GLU A CA 1
ATOM 1727 C C . GLU A 1 220 ? -0.406 -9.195 -18.124 1.00 18.06 317 GLU A C 1
ATOM 1728 O O . GLU A 1 220 ? 0.696 -9.738 -18.275 1.00 18.52 317 GLU A O 1
ATOM 1734 N N . THR A 1 221 ? -1.012 -8.476 -19.069 1.00 17.57 318 THR A N 1
ATOM 1735 C CA . THR A 1 221 ? -0.352 -8.225 -20.346 1.00 16.67 318 THR A CA 1
ATOM 1736 C C . THR A 1 221 ? 0.984 -7.511 -20.102 1.00 16.14 318 THR A C 1
ATOM 1737 O O . THR A 1 221 ? 1.064 -6.611 -19.272 1.00 15.70 318 THR A O 1
ATOM 1741 N N . ALA A 1 222 ? 2.003 -7.970 -20.822 1.00 15.87 319 ALA A N 1
ATOM 1742 C CA . ALA A 1 222 ? 3.336 -7.390 -20.711 1.00 14.76 319 ALA A CA 1
ATOM 1743 C C . ALA A 1 222 ? 3.307 -5.925 -21.053 1.00 13.39 319 ALA A C 1
ATOM 1744 O O . ALA A 1 222 ? 2.721 -5.499 -22.059 1.00 12.55 319 ALA A O 1
ATOM 1746 N N . VAL A 1 223 ? 3.952 -5.129 -20.210 1.00 10.43 320 VAL A N 1
ATOM 1747 C CA . VAL A 1 223 ? 3.951 -3.694 -20.393 1.00 10.11 320 VAL A CA 1
ATOM 1748 C C . VAL A 1 223 ? 4.958 -3.281 -21.452 1.00 10.57 320 VAL A C 1
ATOM 1749 O O . VAL A 1 223 ? 4.918 -2.148 -21.879 1.00 10.34 320 VAL A O 1
ATOM 1753 N N . LEU A 1 224 ? 5.882 -4.180 -21.825 1.00 10.32 321 LEU A N 1
ATOM 1754 C CA . LEU A 1 224 ? 6.892 -3.938 -22.873 1.00 11.49 321 LEU A CA 1
ATOM 1755 C C . LEU A 1 224 ? 7.126 -5.219 -23.643 1.00 12.14 321 LEU A C 1
ATOM 1756 O O . LEU A 1 224 ? 6.844 -6.299 -23.121 1.00 14.52 321 LEU A O 1
ATOM 1761 N N . PRO A 1 225 ? 7.725 -5.069 -24.848 1.00 13.58 322 PRO A N 1
ATOM 1762 C CA . PRO A 1 225 ? 8.083 -6.210 -25.723 1.00 15.64 322 PRO A CA 1
ATOM 1763 C C . PRO A 1 225 ? 9.120 -7.108 -25.137 1.00 17.52 322 PRO A C 1
ATOM 1764 O O . PRO A 1 225 ? 9.872 -6.687 -24.247 1.00 15.92 322 PRO A O 1
ATOM 1768 N N . ASP A 1 226 ? 9.149 -8.333 -25.637 1.00 17.49 323 ASP A N 1
ATOM 1769 C CA . ASP A 1 226 ? 10.063 -9.356 -25.097 1.00 18.47 323 ASP A CA 1
ATOM 1770 C C . ASP A 1 226 ? 11.522 -9.035 -25.286 1.00 17.38 323 ASP A C 1
ATOM 1771 O O . ASP A 1 226 ? 12.383 -9.634 -24.586 1.00 16.13 323 ASP A O 1
ATOM 1776 N N . THR A 1 227 ? 11.823 -8.092 -26.172 1.00 16.35 324 THR A N 1
ATOM 1777 C CA . THR A 1 227 ? 13.158 -7.543 -26.320 1.00 16.02 324 THR A CA 1
ATOM 1778 C C . THR A 1 227 ? 13.675 -7.001 -24.978 1.00 14.78 324 THR A C 1
ATOM 1779 O O . THR A 1 227 ? 14.911 -6.855 -24.792 1.00 16.59 324 THR A O 1
ATOM 1783 N N . GLU A 1 228 ? 12.748 -6.729 -24.039 1.00 11.77 325 GLU A N 1
ATOM 1784 C CA . GLU A 1 228 ? 13.169 -6.084 -22.779 1.00 10.47 325 GLU A CA 1
ATOM 1785 C C . GLU A 1 228 ? 13.195 -7.056 -21.630 1.00 11.02 325 GLU A C 1
ATOM 1786 O O . GLU A 1 228 ? 13.660 -6.687 -20.537 1.00 9.28 325 GLU A O 1
ATOM 1792 N N . TYR A 1 229 ? 12.783 -8.299 -21.853 1.00 9.57 326 TYR A N 1
ATOM 1793 C CA . TYR A 1 229 ? 12.816 -9.313 -20.774 1.00 10.20 326 TYR A CA 1
ATOM 1794 C C . TYR A 1 229 ? 14.265 -9.764 -20.501 1.00 10.29 326 TYR A C 1
ATOM 1795 O O . TYR A 1 229 ? 15.148 -9.608 -21.341 1.00 10.11 326 TYR A O 1
ATOM 1804 N N . ILE A 1 230 ? 14.511 -10.260 -19.298 1.00 8.82 327 ILE A N 1
ATOM 1805 C CA . ILE A 1 230 ? 15.733 -10.970 -19.003 1.00 9.09 327 ILE A CA 1
ATOM 1806 C C . ILE A 1 230 ? 15.551 -12.468 -18.987 1.00 9.35 327 ILE A C 1
ATOM 1807 O O . ILE A 1 230 ? 14.500 -12.971 -18.595 1.00 8.78 327 ILE A O 1
ATOM 1812 N N . TYR A 1 231 ? 16.594 -13.186 -19.443 1.00 8.69 328 TYR A N 1
ATOM 1813 C CA . TYR A 1 231 ? 16.538 -14.641 -19.681 1.00 8.71 328 TYR A CA 1
ATOM 1814 C C . TYR A 1 231 ? 17.520 -15.413 -18.832 1.00 9.20 328 TYR A C 1
ATOM 1815 O O . TYR A 1 231 ? 18.560 -14.902 -18.486 1.00 9.85 328 TYR A O 1
ATOM 1824 N N . ASN A 1 232 ? 17.175 -16.642 -18.466 1.00 10.80 329 ASN A N 1
ATOM 1825 C CA . ASN A 1 232 ? 18.110 -17.424 -17.644 1.00 10.13 329 ASN A CA 1
ATOM 1826 C C . ASN A 1 232 ? 19.318 -17.938 -18.408 1.00 11.69 329 ASN A C 1
ATOM 1827 O O . ASN A 1 232 ? 19.166 -18.516 -19.518 1.00 13.78 329 ASN A O 1
ATOM 1832 N N . TYR A 1 233 ? 20.495 -17.785 -17.813 1.00 11.60 330 TYR A N 1
ATOM 1833 C CA . TYR A 1 233 ? 21.697 -18.361 -18.433 1.00 12.32 330 TYR A CA 1
ATOM 1834 C C . TYR A 1 233 ? 21.707 -19.882 -18.294 1.00 14.29 330 TYR A C 1
ATOM 1835 O O . TYR A 1 233 ? 22.049 -20.597 -19.259 1.00 15.11 330 TYR A O 1
ATOM 1844 N N . GLU A 1 234 ? 21.368 -20.367 -17.101 1.00 15.68 331 GLU A N 1
ATOM 1845 C CA . GLU A 1 234 ? 21.340 -21.802 -16.799 1.00 18.72 331 GLU A CA 1
ATOM 1846 C C . GLU A 1 234 ? 19.998 -22.198 -16.232 1.00 18.63 331 GLU A C 1
ATOM 1847 O O . GLU A 1 234 ? 19.335 -21.422 -15.507 1.00 18.36 331 GLU A O 1
ATOM 1853 N N . THR A 1 235 ? 19.585 -23.405 -16.585 1.00 17.60 332 THR A N 1
ATOM 1854 C CA . THR A 1 235 ? 18.354 -23.977 -16.071 1.00 18.53 332 THR A CA 1
ATOM 1855 C C . THR A 1 235 ? 18.412 -24.052 -14.544 1.00 18.51 332 THR A C 1
ATOM 1856 O O . THR A 1 235 ? 19.424 -24.488 -13.946 1.00 20.27 332 THR A O 1
ATOM 1860 N N . GLY A 1 236 ? 17.317 -23.623 -13.899 1.00 18.96 333 GLY A N 1
ATOM 1861 C CA . GLY A 1 236 ? 17.309 -23.453 -12.441 1.00 18.52 333 GLY A CA 1
ATOM 1862 C C . GLY A 1 236 ? 15.937 -23.116 -11.882 1.00 17.90 333 GLY A C 1
ATOM 1863 O O . GLY A 1 236 ? 14.928 -23.338 -12.524 1.00 19.70 333 GLY A O 1
ATOM 1864 N N . GLY A 1 237 ? 15.961 -22.467 -10.726 1.00 18.52 334 GLY A N 1
ATOM 1865 C CA . GLY A 1 237 ? 14.772 -22.117 -9.973 1.00 16.82 334 GLY A CA 1
ATOM 1866 C C . GLY A 1 237 ? 13.865 -21.108 -10.653 1.00 16.91 334 GLY A C 1
ATOM 1867 O O . GLY A 1 237 ? 12.707 -20.954 -10.243 1.00 17.28 334 GLY A O 1
ATOM 1868 N N . TYR A 1 238 ? 14.398 -20.412 -11.658 1.00 15.36 335 TYR A N 1
ATOM 1869 C CA . TYR A 1 238 ? 13.615 -19.400 -12.373 1.00 13.66 335 TYR A CA 1
ATOM 1870 C C . TYR A 1 238 ? 13.274 -19.840 -13.760 1.00 13.41 335 TYR A C 1
ATOM 1871 O O . TYR A 1 238 ? 12.838 -19.049 -14.594 1.00 12.30 335 TYR A O 1
ATOM 1880 N N . GLY A 1 239 ? 13.461 -21.136 -14.029 1.00 14.01 336 GLY A N 1
ATOM 1881 C CA . GLY A 1 239 ? 13.078 -21.694 -15.301 1.00 15.41 336 GLY A CA 1
ATOM 1882 C C . GLY A 1 239 ? 14.287 -22.166 -16.113 1.00 14.67 336 GLY A C 1
ATOM 1883 O O . GLY A 1 239 ? 15.420 -22.207 -15.609 1.00 15.11 336 GLY A O 1
ATOM 1884 N N . GLN A 1 240 ? 14.022 -22.500 -17.370 1.00 16.55 337 GLN A N 1
ATOM 1885 C CA . GLN A 1 240 ? 15.026 -23.133 -18.230 1.00 17.31 337 GLN A CA 1
ATOM 1886 C C . GLN A 1 240 ? 15.989 -22.108 -18.836 1.00 16.45 337 GLN A C 1
ATOM 1887 O O . GLN A 1 240 ? 15.627 -20.929 -19.035 1.00 16.58 337 GLN A O 1
ATOM 1893 N N . ASN A 1 241 ? 17.210 -22.531 -19.150 1.00 15.84 338 ASN A N 1
ATOM 1894 C CA . ASN A 1 241 ? 18.101 -21.636 -19.905 1.00 17.56 338 ASN A CA 1
ATOM 1895 C C . ASN A 1 241 ? 17.384 -21.137 -21.160 1.00 17.13 338 ASN A C 1
ATOM 1896 O O . ASN A 1 241 ? 16.638 -21.898 -21.786 1.00 19.13 338 ASN A O 1
ATOM 1901 N N . GLY A 1 242 ? 17.590 -19.871 -21.495 1.00 16.72 339 GLY A N 1
ATOM 1902 C CA . GLY A 1 242 ? 17.068 -19.273 -22.723 1.00 15.60 339 GLY A CA 1
ATOM 1903 C C . GLY A 1 242 ? 15.590 -18.939 -22.627 1.00 15.98 339 GLY A C 1
ATOM 1904 O O . GLY A 1 242 ? 14.998 -18.522 -23.615 1.00 17.73 339 GLY A O 1
ATOM 1905 N N . GLN A 1 243 ? 14.998 -19.137 -21.445 1.00 14.80 340 GLN A N 1
ATOM 1906 C CA . GLN A 1 243 ? 13.598 -18.739 -21.223 1.00 14.65 340 GLN A CA 1
ATOM 1907 C C . GLN A 1 243 ? 13.556 -17.545 -20.281 1.00 14.31 340 GLN A C 1
ATOM 1908 O O . GLN A 1 243 ? 14.522 -17.291 -19.557 1.00 13.12 340 GLN A O 1
ATOM 1914 N N . VAL A 1 244 ? 12.470 -16.775 -20.348 1.00 12.74 341 VAL A N 1
ATOM 1915 C CA . VAL A 1 244 ? 12.379 -15.584 -19.473 1.00 11.97 341 VAL A CA 1
ATOM 1916 C C . VAL A 1 244 ? 12.528 -16.011 -17.998 1.00 10.89 341 VAL A C 1
ATOM 1917 O O . VAL A 1 244 ? 11.918 -17.000 -17.532 1.00 11.66 341 VAL A O 1
ATOM 1921 N N . MET A 1 245 ? 13.259 -15.201 -17.244 1.00 9.14 342 MET A N 1
ATOM 1922 C CA . MET A 1 245 ? 13.402 -15.419 -15.791 1.00 8.62 342 MET A CA 1
ATOM 1923 C C . MET A 1 245 ? 12.020 -15.272 -15.152 1.00 9.70 342 MET A C 1
ATOM 1924 O O . MET A 1 245 ? 11.374 -14.221 -15.272 1.00 10.03 342 MET A O 1
ATOM 1929 N N . THR A 1 246 ? 11.577 -16.338 -14.487 1.00 10.78 343 THR A N 1
ATOM 1930 C CA . THR A 1 246 ? 10.206 -16.428 -13.990 1.00 10.50 343 THR A CA 1
ATOM 1931 C C . THR A 1 246 ? 10.197 -16.916 -12.554 1.00 10.87 343 THR A C 1
ATOM 1932 O O . THR A 1 246 ? 10.813 -17.930 -12.225 1.00 11.69 343 THR A O 1
ATOM 1936 N N . TYR A 1 247 ? 9.438 -16.227 -11.718 1.00 11.63 344 TYR A N 1
ATOM 1937 C CA . TYR A 1 247 ? 9.228 -16.704 -10.355 1.00 11.89 344 TYR A CA 1
ATOM 1938 C C . TYR A 1 247 ? 7.890 -17.428 -10.376 1.00 12.18 344 TYR A C 1
ATOM 1939 O O . TYR A 1 247 ? 6.891 -16.827 -10.764 1.00 11.24 344 TYR A O 1
ATOM 1948 N N . SER A 1 248 ? 7.911 -18.715 -9.984 1.00 13.08 345 SER A N 1
ATOM 1949 C CA . SER A 1 248 ? 6.706 -19.564 -9.993 1.00 13.46 345 SER A CA 1
ATOM 1950 C C . SER A 1 248 ? 6.555 -20.238 -8.640 1.00 15.53 345 SER A C 1
ATOM 1951 O O . SER A 1 248 ? 7.545 -20.462 -7.932 1.00 15.80 345 SER A O 1
ATOM 1954 N N . ILE A 1 249 ? 5.307 -20.545 -8.308 1.00 16.70 346 ILE A N 1
ATOM 1955 C CA . ILE A 1 249 ? 5.005 -21.436 -7.175 1.00 20.28 346 ILE A CA 1
ATOM 1956 C C . ILE A 1 249 ? 4.156 -22.564 -7.724 1.00 20.68 346 ILE A C 1
ATOM 1957 O O . ILE A 1 249 ? 3.231 -22.361 -8.496 1.00 20.32 346 ILE A O 1
ATOM 1962 N N . ASP A 1 250 ? 4.518 -23.785 -7.349 1.00 22.63 347 ASP A N 1
ATOM 1963 C CA . ASP A 1 250 ? 3.735 -24.957 -7.711 1.00 24.74 347 ASP A CA 1
ATOM 1964 C C . ASP A 1 250 ? 3.429 -25.058 -9.203 1.00 23.50 347 ASP A C 1
ATOM 1965 O O . ASP A 1 250 ? 2.300 -25.356 -9.614 1.00 23.55 347 ASP A O 1
ATOM 1970 N N . ASP A 1 251 ? 4.459 -24.748 -9.997 1.00 23.21 348 ASP A N 1
ATOM 1971 C CA . ASP A 1 251 ? 4.421 -24.715 -11.456 1.00 23.41 348 ASP A CA 1
ATOM 1972 C C . ASP A 1 251 ? 3.498 -23.649 -12.055 1.00 22.01 348 ASP A C 1
ATOM 1973 O O . ASP A 1 251 ? 3.141 -23.754 -13.211 1.00 22.94 348 ASP A O 1
ATOM 1978 N N . LYS A 1 252 ? 3.127 -22.627 -11.275 1.00 19.58 349 LYS A N 1
ATOM 1979 C CA . LYS A 1 252 ? 2.283 -21.533 -11.796 1.00 18.07 349 LYS A CA 1
ATOM 1980 C C . LYS A 1 252 ? 3.139 -20.260 -11.852 1.00 16.10 349 LYS A C 1
ATOM 1981 O O . LYS A 1 252 ? 3.683 -19.866 -10.847 1.00 15.75 349 LYS A O 1
ATOM 1987 N N . PRO A 1 253 ? 3.288 -19.628 -13.030 1.00 15.21 350 PRO A N 1
ATOM 1988 C CA . PRO A 1 253 ? 4.076 -18.398 -12.997 1.00 14.64 350 PRO A CA 1
ATOM 1989 C C . PRO A 1 253 ? 3.397 -17.263 -12.224 1.00 13.10 350 PRO A C 1
ATOM 1990 O O . PRO A 1 253 ? 2.206 -17.030 -12.383 1.00 14.43 350 PRO A O 1
ATOM 1994 N N . LEU A 1 254 ? 4.184 -16.569 -11.407 1.00 12.40 351 LEU A N 1
ATOM 1995 C CA . LEU A 1 254 ? 3.728 -15.414 -10.671 1.00 11.82 351 LEU A CA 1
ATOM 1996 C C . LEU A 1 254 ? 4.301 -14.090 -11.183 1.00 10.24 351 LEU A C 1
ATOM 1997 O O . LEU A 1 254 ? 3.546 -13.103 -11.276 1.00 11.40 351 LEU A O 1
ATOM 2002 N N . GLN A 1 255 ? 5.609 -14.038 -11.476 1.00 10.05 352 GLN A N 1
ATOM 2003 C CA . GLN A 1 255 ? 6.244 -12.814 -11.943 1.00 9.94 352 GLN A CA 1
ATOM 2004 C C . GLN A 1 255 ? 7.279 -13.164 -13.024 1.00 9.61 352 GLN A C 1
ATOM 2005 O O . GLN A 1 255 ? 7.940 -14.231 -12.962 1.00 10.94 352 GLN A O 1
ATOM 2011 N N . TYR A 1 256 ? 7.426 -12.258 -13.989 1.00 9.30 353 TYR A N 1
ATOM 2012 C CA . TYR A 1 256 ? 8.513 -12.322 -14.972 1.00 10.35 353 TYR A CA 1
ATOM 2013 C C . TYR A 1 256 ? 9.366 -11.081 -14.752 1.00 10.64 353 TYR A C 1
ATOM 2014 O O . TYR A 1 256 ? 8.912 -10.103 -14.159 1.00 8.88 353 TYR A O 1
ATOM 2023 N N . TYR A 1 257 ? 10.605 -11.079 -15.235 1.00 7.49 354 TYR A N 1
ATOM 2024 C CA . TYR A 1 257 ? 11.488 -9.962 -14.946 1.00 7.20 354 TYR A CA 1
ATOM 2025 C C . TYR A 1 257 ? 12.093 -9.314 -16.179 1.00 7.74 354 TYR A C 1
ATOM 2026 O O . TYR A 1 257 ? 12.379 -10.007 -17.155 1.00 9.40 354 TYR A O 1
ATOM 2035 N N . TYR A 1 258 ? 12.260 -8.003 -16.088 1.00 7.90 355 TYR A N 1
ATOM 2036 C CA . TYR A 1 258 ? 12.852 -7.199 -17.137 1.00 6.55 355 TYR A CA 1
ATOM 2037 C C . TYR A 1 258 ? 14.345 -6.997 -16.939 1.00 7.50 355 TYR A C 1
ATOM 2038 O O . TYR A 1 258 ? 14.925 -7.095 -15.829 1.00 7.65 355 TYR A O 1
ATOM 2047 N N . ASN A 1 259 ? 15.003 -6.641 -18.027 1.00 7.99 356 ASN A N 1
ATOM 2048 C CA . ASN A 1 259 ? 16.429 -6.418 -18.026 1.00 8.85 356 ASN A CA 1
ATOM 2049 C C . ASN A 1 259 ? 16.717 -5.061 -17.373 1.00 9.32 356 ASN A C 1
ATOM 2050 O O . ASN A 1 259 ? 16.175 -4.030 -17.796 1.00 8.96 356 ASN A O 1
ATOM 2055 N N . PRO A 1 260 ? 17.554 -5.002 -16.318 1.00 9.73 357 PRO A N 1
ATOM 2056 C CA . PRO A 1 260 ? 17.825 -3.722 -15.696 1.00 10.22 357 PRO A CA 1
ATOM 2057 C C . PRO A 1 260 ? 18.507 -2.730 -16.624 1.00 10.30 357 PRO A C 1
ATOM 2058 O O . PRO A 1 260 ? 18.439 -1.537 -16.368 1.00 11.92 357 PRO A O 1
ATOM 2062 N N . LEU A 1 261 ? 19.162 -3.249 -17.657 1.00 11.47 358 LEU A N 1
ATOM 2063 C CA . LEU A 1 261 ? 19.817 -2.416 -18.639 1.00 12.64 358 LEU A CA 1
ATOM 2064 C C . LEU A 1 261 ? 18.898 -1.951 -19.773 1.00 11.55 358 LEU A C 1
ATOM 2065 O O . LEU A 1 261 ? 19.321 -1.195 -20.656 1.00 12.90 358 LEU A O 1
ATOM 2070 N N . SER A 1 262 ? 17.651 -2.401 -19.771 1.00 10.20 359 SER A N 1
ATOM 2071 C CA . SER A 1 262 ? 16.687 -1.918 -20.764 1.00 8.54 359 SER A CA 1
ATOM 2072 C C . SER A 1 262 ? 16.344 -0.441 -20.493 1.00 9.81 359 SER A C 1
ATOM 2073 O O . SER A 1 262 ? 15.755 -0.127 -19.454 1.00 8.81 359 SER A O 1
ATOM 2076 N N . LYS A 1 263 ? 16.664 0.455 -21.421 1.00 9.39 360 LYS A N 1
ATOM 2077 C CA . LYS A 1 263 ? 16.236 1.856 -21.274 1.00 10.26 360 LYS A CA 1
ATOM 2078 C C . LYS A 1 263 ? 14.732 1.998 -21.291 1.00 9.39 360 LYS A C 1
ATOM 2079 O O . LYS A 1 263 ? 14.189 2.846 -20.561 1.00 8.66 360 LYS A O 1
ATOM 2085 N N . SER A 1 264 ? 14.036 1.190 -22.101 1.00 9.27 361 SER A N 1
ATOM 2086 C CA . SER A 1 264 ? 12.565 1.248 -22.132 1.00 7.91 361 SER A CA 1
ATOM 2087 C C . SER A 1 264 ? 11.991 0.849 -20.773 1.00 6.98 361 SER A C 1
ATOM 2088 O O . SER A 1 264 ? 11.032 1.483 -20.336 1.00 8.69 361 SER A O 1
ATOM 2091 N N . TRP A 1 265 ? 12.590 -0.190 -20.151 1.00 6.41 362 TRP A N 1
ATOM 2092 C CA . TRP A 1 265 ? 12.088 -0.569 -18.807 1.00 5.97 362 TRP A CA 1
ATOM 2093 C C . TRP A 1 265 ? 12.449 0.508 -17.808 1.00 6.85 362 TRP A C 1
ATOM 2094 O O . TRP A 1 265 ? 11.572 0.894 -16.993 1.00 6.90 362 TRP A O 1
ATOM 2105 N N . GLN A 1 266 ? 13.659 1.056 -17.886 1.00 6.53 363 GLN A N 1
ATOM 2106 C CA . GLN A 1 266 ? 14.041 2.135 -16.936 1.00 6.79 363 GLN A CA 1
ATOM 2107 C C . GLN A 1 266 ? 13.058 3.290 -16.996 1.00 8.94 363 GLN A C 1
ATOM 2108 O O . GLN A 1 266 ? 12.621 3.783 -15.971 1.00 7.93 363 GLN A O 1
ATOM 2114 N N . ASN A 1 267 ? 12.720 3.691 -18.218 1.00 7.94 364 ASN A N 1
ATOM 2115 C CA . ASN A 1 267 ? 11.771 4.800 -18.397 1.00 8.07 364 ASN A CA 1
ATOM 2116 C C . ASN A 1 267 ? 10.369 4.422 -17.923 1.00 8.06 364 ASN A C 1
ATOM 2117 O O . ASN A 1 267 ? 9.699 5.180 -17.210 1.00 8.56 364 ASN A O 1
ATOM 2122 N N . TYR A 1 268 ? 9.934 3.205 -18.264 1.00 6.96 365 TYR A N 1
ATOM 2123 C CA . TYR A 1 268 ? 8.612 2.741 -17.871 1.00 7.41 365 TYR A CA 1
ATOM 2124 C C . TYR A 1 268 ? 8.427 2.716 -16.355 1.00 6.97 365 TYR A C 1
ATOM 2125 O O . TYR A 1 268 ? 7.456 3.290 -15.813 1.00 7.06 365 TYR A O 1
ATOM 2134 N N . ILE A 1 269 ? 9.359 2.056 -15.658 1.00 6.72 366 ILE A N 1
ATOM 2135 C CA . ILE A 1 269 ? 9.130 1.806 -14.207 1.00 6.66 366 ILE A CA 1
ATOM 2136 C C . ILE A 1 269 ? 9.386 3.075 -13.400 1.00 7.81 366 ILE A C 1
ATOM 2137 O O . ILE A 1 269 ? 8.675 3.328 -12.433 1.00 7.80 366 ILE A O 1
ATOM 2142 N N . SER A 1 270 ? 10.340 3.904 -13.812 1.00 6.54 367 SER A N 1
ATOM 2143 C CA . SER A 1 270 ? 10.501 5.183 -13.138 1.00 8.00 367 SER A CA 1
ATOM 2144 C C . SER A 1 270 ? 9.259 6.055 -13.299 1.00 7.28 367 SER A C 1
ATOM 2145 O O . SER A 1 270 ? 8.778 6.614 -12.311 1.00 8.03 367 SER A O 1
ATOM 2148 N N . ASN A 1 271 ? 8.715 6.157 -14.525 1.00 7.64 368 ASN A N 1
ATOM 2149 C CA . ASN A 1 271 ? 7.529 6.962 -14.697 1.00 8.71 368 ASN A CA 1
ATOM 2150 C C . ASN A 1 271 ? 6.325 6.346 -13.951 1.00 7.44 368 ASN A C 1
ATOM 2151 O O . ASN A 1 271 ? 5.511 7.102 -13.367 1.00 8.09 368 ASN A O 1
ATOM 2156 N N . ALA A 1 272 ? 6.184 5.024 -13.963 1.00 7.89 369 ALA A N 1
ATOM 2157 C CA . ALA A 1 272 ? 5.085 4.393 -13.226 1.00 6.81 369 ALA A CA 1
ATOM 2158 C C . ALA A 1 272 ? 5.193 4.677 -11.752 1.00 6.62 369 ALA A C 1
ATOM 2159 O O . ALA A 1 272 ? 4.180 4.961 -11.076 1.00 7.31 369 ALA A O 1
ATOM 2161 N N . MET A 1 273 ? 6.420 4.595 -11.241 1.00 6.14 370 MET A N 1
ATOM 2162 C CA . MET A 1 273 ? 6.576 4.856 -9.790 1.00 6.12 370 MET A CA 1
ATOM 2163 C C . MET A 1 273 ? 6.340 6.332 -9.476 1.00 6.54 370 MET A C 1
ATOM 2164 O O . MET A 1 273 ? 5.772 6.663 -8.429 1.00 7.77 370 MET A O 1
ATOM 2169 N N . ALA A 1 274 ? 6.836 7.233 -10.337 1.00 6.05 371 ALA A N 1
ATOM 2170 C CA . ALA A 1 274 ? 6.570 8.685 -10.081 1.00 6.96 371 ALA A CA 1
ATOM 2171 C C . ALA A 1 274 ? 5.086 8.918 -9.972 1.00 6.68 371 ALA A C 1
ATOM 2172 O O . ALA A 1 274 ? 4.642 9.610 -9.067 1.00 6.93 371 ALA A O 1
ATOM 2174 N N . GLN A 1 275 ? 4.291 8.363 -10.926 1.00 6.12 372 GLN A N 1
ATOM 2175 C CA . GLN A 1 275 ? 2.829 8.579 -10.885 1.00 7.00 372 GLN A CA 1
ATOM 2176 C C . GLN A 1 275 ? 2.217 7.982 -9.677 1.00 6.74 372 GLN A C 1
ATOM 2177 O O . GLN A 1 275 ? 1.413 8.644 -9.026 1.00 8.03 372 GLN A O 1
ATOM 2183 N N . ALA A 1 276 ? 2.640 6.763 -9.304 1.00 7.77 373 ALA A N 1
ATOM 2184 C CA . ALA A 1 276 ? 2.105 6.120 -8.107 1.00 7.38 373 ALA A CA 1
ATOM 2185 C C . ALA A 1 276 ? 2.446 6.947 -6.848 1.00 7.18 373 ALA A C 1
ATOM 2186 O O . ALA A 1 276 ? 1.590 7.123 -5.937 1.00 7.92 373 ALA A O 1
ATOM 2188 N N . MET A 1 277 ? 3.700 7.416 -6.746 1.00 7.68 374 MET A N 1
ATOM 2189 C CA . MET A 1 277 ? 4.113 8.191 -5.561 1.00 6.95 374 MET A CA 1
ATOM 2190 C C . MET A 1 277 ? 3.319 9.496 -5.497 1.00 8.36 374 MET A C 1
ATOM 2191 O O . MET A 1 277 ? 2.843 9.882 -4.456 1.00 8.78 374 MET A O 1
ATOM 2196 N N . LYS A 1 278 ? 3.124 10.125 -6.657 1.00 7.12 375 LYS A N 1
ATOM 2197 C CA . LYS A 1 278 ? 2.350 11.397 -6.641 1.00 8.24 375 LYS A CA 1
ATOM 2198 C C . LYS A 1 278 ? 0.897 11.158 -6.325 1.00 8.05 375 LYS A C 1
ATOM 2199 O O . LYS A 1 278 ? 0.238 12.004 -5.621 1.00 10.44 375 LYS A O 1
ATOM 2205 N N . ASN A 1 279 ? 0.346 10.019 -6.789 1.00 8.21 376 ASN A N 1
ATOM 2206 C CA . ASN A 1 279 ? -1.046 9.654 -6.446 1.00 8.70 376 ASN A CA 1
ATOM 2207 C C . ASN A 1 279 ? -1.237 9.525 -4.932 1.00 10.59 376 ASN A C 1
ATOM 2208 O O . ASN A 1 279 ? -2.263 9.954 -4.369 1.00 12.34 376 ASN A O 1
ATOM 2213 N N . GLY A 1 280 ? -0.263 8.910 -4.262 1.00 8.59 377 GLY A N 1
ATOM 2214 C CA . GLY A 1 280 ? -0.419 8.669 -2.826 1.00 8.97 377 GLY A CA 1
ATOM 2215 C C . GLY A 1 280 ? 0.212 9.704 -1.930 1.00 8.24 377 GLY A C 1
ATOM 2216 O O . GLY A 1 280 ? -0.037 9.671 -0.696 1.00 9.64 377 GLY A O 1
ATOM 2217 N N . GLY A 1 281 ? 1.010 10.617 -2.488 1.00 8.64 378 GLY A N 1
ATOM 2218 C CA . GLY A 1 281 ? 1.796 11.576 -1.700 1.00 8.63 378 GLY A CA 1
ATOM 2219 C C . GLY A 1 281 ? 3.070 10.981 -1.136 1.00 8.02 378 GLY A C 1
ATOM 2220 O O . GLY A 1 281 ? 3.678 11.545 -0.223 1.00 8.30 378 GLY A O 1
ATOM 2221 N N . PHE A 1 282 ? 3.532 9.878 -1.720 1.00 7.17 379 PHE A N 1
ATOM 2222 C CA . PHE A 1 282 ? 4.756 9.253 -1.190 1.00 7.39 379 PHE A CA 1
ATOM 2223 C C . PHE A 1 282 ? 6.033 10.046 -1.462 1.00 7.51 379 PHE A C 1
ATOM 2224 O O . PHE A 1 282 ? 6.101 10.861 -2.389 1.00 8.64 379 PHE A O 1
ATOM 2232 N N . ASP A 1 283 ? 7.056 9.796 -0.629 1.00 6.18 380 ASP A N 1
ATOM 2233 C CA . ASP A 1 283 ? 8.304 10.556 -0.661 1.00 6.53 380 ASP A CA 1
ATOM 2234 C C . ASP A 1 283 ? 9.442 9.786 -1.308 1.00 5.89 380 ASP A C 1
ATOM 2235 O O . ASP A 1 283 ? 10.535 10.322 -1.471 1.00 7.28 380 ASP A O 1
ATOM 2240 N N . GLY A 1 284 ? 9.241 8.491 -1.594 1.00 5.74 381 GLY A N 1
ATOM 2241 C CA . GLY A 1 284 ? 10.323 7.730 -2.198 1.00 6.58 381 GLY A CA 1
ATOM 2242 C C . GLY A 1 284 ? 9.903 6.286 -2.301 1.00 5.35 381 GLY A C 1
ATOM 2243 O O . GLY A 1 284 ? 8.738 5.919 -2.013 1.00 6.38 381 GLY A O 1
ATOM 2244 N N . TRP A 1 285 ? 10.878 5.510 -2.778 1.00 4.56 382 TRP A N 1
ATOM 2245 C CA . TRP A 1 285 ? 10.675 4.160 -3.264 1.00 5.61 382 TRP A CA 1
ATOM 2246 C C . TRP A 1 285 ? 11.583 3.210 -2.456 1.00 3.50 382 TRP A C 1
ATOM 2247 O O . TRP A 1 285 ? 12.812 3.331 -2.489 1.00 5.69 382 TRP A O 1
ATOM 2258 N N . GLN A 1 286 ? 10.923 2.263 -1.820 1.00 4.79 383 GLN A N 1
ATOM 2259 C CA . GLN A 1 286 ? 11.622 1.189 -1.073 1.00 6.65 383 GLN A CA 1
ATOM 2260 C C . GLN A 1 286 ? 11.644 0.013 -2.045 1.00 5.76 383 GLN A C 1
ATOM 2261 O O . GLN A 1 286 ? 10.635 -0.713 -2.234 1.00 6.50 383 GLN A O 1
ATOM 2267 N N . GLY A 1 287 ? 12.788 -0.133 -2.723 1.00 6.00 384 GLY A N 1
ATOM 2268 C CA . GLY A 1 287 ? 12.871 -1.162 -3.775 1.00 6.47 384 GLY A CA 1
ATOM 2269 C C . GLY A 1 287 ? 13.111 -2.577 -3.331 1.00 7.47 384 GLY A C 1
ATOM 2270 O O . GLY A 1 287 ? 13.765 -2.806 -2.291 1.00 7.60 384 GLY A O 1
ATOM 2271 N N . ASP A 1 288 ? 12.669 -3.536 -4.129 1.00 7.60 385 ASP A N 1
ATOM 2272 C CA . ASP A 1 288 ? 13.015 -4.937 -3.840 1.00 8.12 385 ASP A CA 1
ATOM 2273 C C . ASP A 1 288 ? 13.261 -5.712 -5.124 1.00 10.54 385 ASP A C 1
ATOM 2274 O O . ASP A 1 288 ? 12.934 -5.232 -6.215 1.00 9.58 385 ASP A O 1
ATOM 2279 N N . THR A 1 289 ? 13.855 -6.900 -4.950 1.00 11.11 386 THR A N 1
ATOM 2280 C CA . THR A 1 289 ? 14.115 -7.827 -6.078 1.00 11.28 386 THR A CA 1
ATOM 2281 C C . THR A 1 289 ? 13.787 -9.232 -5.598 1.00 12.11 386 THR A C 1
ATOM 2282 O O . THR A 1 289 ? 13.718 -9.463 -4.391 1.00 11.39 386 THR A O 1
ATOM 2286 N N . ILE A 1 290 ? 13.586 -10.167 -6.534 1.00 11.40 387 ILE A N 1
ATOM 2287 C CA . ILE A 1 290 ? 13.275 -11.557 -6.141 1.00 11.75 387 ILE A CA 1
ATOM 2288 C C . ILE A 1 290 ? 14.513 -12.310 -5.682 1.00 12.26 387 ILE A C 1
ATOM 2289 O O . ILE A 1 290 ? 14.396 -13.258 -4.874 1.00 13.98 387 ILE A O 1
ATOM 2294 N N . GLY A 1 291 ? 15.673 -11.900 -6.166 1.00 10.44 388 GLY A N 1
ATOM 2295 C CA . GLY A 1 291 ? 16.922 -12.673 -5.807 1.00 11.91 388 GLY A CA 1
ATOM 2296 C C . GLY A 1 291 ? 17.838 -12.577 -6.992 1.00 12.18 388 GLY A C 1
ATOM 2297 O O . GLY A 1 291 ? 17.380 -12.223 -8.112 1.00 13.70 388 GLY A O 1
ATOM 2298 N N . ASP A 1 292 ? 19.120 -12.867 -6.776 1.00 11.63 389 ASP A N 1
ATOM 2299 C CA . ASP A 1 292 ? 20.110 -12.716 -7.837 1.00 10.84 389 ASP A CA 1
ATOM 2300 C C . ASP A 1 292 ? 20.029 -13.908 -8.798 1.00 10.22 389 ASP A C 1
ATOM 2301 O O . ASP A 1 292 ? 19.448 -14.968 -8.487 1.00 11.52 389 ASP A O 1
ATOM 2306 N N . ASN A 1 293 ? 20.568 -13.701 -10.015 1.00 10.56 390 ASN A N 1
ATOM 2307 C CA . ASN A 1 293 ? 20.499 -14.744 -11.055 1.00 9.69 390 ASN A CA 1
ATOM 2308 C C . ASN A 1 293 ? 21.470 -14.349 -12.137 1.00 8.50 390 ASN A C 1
ATOM 2309 O O . ASN A 1 293 ? 21.715 -13.180 -12.383 1.00 8.80 390 ASN A O 1
ATOM 2314 N N . ARG A 1 294 ? 22.067 -15.365 -12.747 1.00 7.81 391 ARG A N 1
ATOM 2315 C CA . ARG A 1 294 ? 22.924 -15.158 -13.925 1.00 8.25 391 ARG A CA 1
ATOM 2316 C C . ARG A 1 294 ? 22.041 -15.236 -15.148 1.00 7.76 391 ARG A C 1
ATOM 2317 O O . ARG A 1 294 ? 21.318 -16.220 -15.363 1.00 8.31 391 ARG A O 1
ATOM 2325 N N . VAL A 1 295 ? 22.111 -14.159 -15.931 1.00 7.21 392 VAL A N 1
ATOM 2326 C CA . VAL A 1 295 ? 21.113 -13.889 -16.956 1.00 7.35 392 VAL A CA 1
ATOM 2327 C C . VAL A 1 295 ? 21.739 -13.502 -18.283 1.00 8.40 392 VAL A C 1
ATOM 2328 O O . VAL A 1 295 ? 22.926 -13.174 -18.370 1.00 8.27 392 VAL A O 1
ATOM 2332 N N . LEU A 1 296 ? 20.871 -13.567 -19.291 1.00 8.69 393 LEU A N 1
ATOM 2333 C CA . LEU A 1 296 ? 21.181 -13.076 -20.665 1.00 9.88 393 LEU A CA 1
ATOM 2334 C C . LEU A 1 296 ? 20.135 -12.104 -21.153 1.00 9.85 393 LEU A C 1
ATOM 2335 O O . LEU A 1 296 ? 18.958 -12.227 -20.816 1.00 9.62 393 LEU A O 1
ATOM 2340 N N . SER A 1 297 ? 20.597 -11.099 -21.909 1.00 11.47 394 SER A N 1
ATOM 2341 C CA . SER A 1 297 ? 19.670 -10.213 -22.636 1.00 11.50 394 SER A CA 1
ATOM 2342 C C . SER A 1 297 ? 18.894 -10.986 -23.694 1.00 12.57 394 SER A C 1
ATOM 2343 O O . SER A 1 297 ? 19.220 -12.123 -24.066 1.00 12.33 394 SER A O 1
ATOM 2346 N N . HIS A 1 298 ? 17.829 -10.362 -24.212 1.00 13.50 395 HIS A N 1
ATOM 2347 C CA . HIS A 1 298 ? 17.060 -10.997 -25.248 1.00 13.96 395 HIS A CA 1
ATOM 2348 C C . HIS A 1 298 ? 17.916 -11.360 -26.512 1.00 14.21 395 HIS A C 1
ATOM 2349 O O . HIS A 1 298 ? 17.766 -12.474 -27.022 1.00 15.61 395 HIS A O 1
ATOM 2356 N N . ASN A 1 299 ? 18.792 -10.422 -26.902 1.00 16.61 396 ASN A N 1
ATOM 2357 C CA . ASN A 1 299 ? 19.703 -10.532 -28.062 1.00 17.70 396 ASN A CA 1
ATOM 2358 C C . ASN A 1 299 ? 20.673 -11.716 -27.857 1.00 18.51 396 ASN A C 1
ATOM 2359 O O . ASN A 1 299 ? 21.105 -12.347 -28.831 1.00 19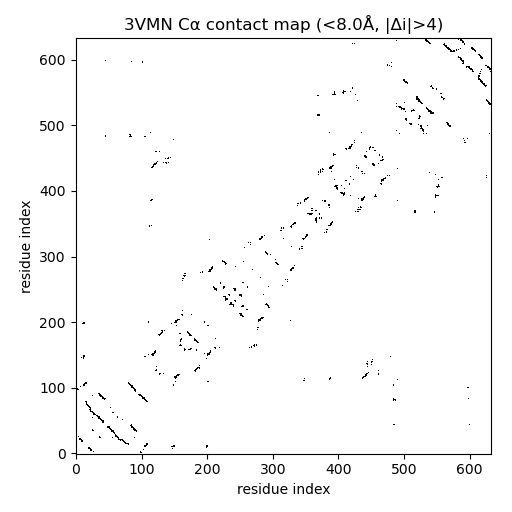.34 396 ASN A O 1
ATOM 2364 N N . GLN A 1 300 ? 20.910 -12.089 -26.591 1.00 17.15 397 GLN A N 1
ATOM 2365 C CA . GLN A 1 300 ? 21.836 -13.191 -26.237 1.00 15.97 397 GLN A CA 1
ATOM 2366 C C . GLN A 1 300 ? 21.163 -14.432 -25.620 1.00 15.22 397 GLN A C 1
ATOM 2367 O O . GLN A 1 300 ? 21.865 -15.316 -25.079 1.00 15.00 397 GLN A O 1
ATOM 2373 N N . LYS A 1 301 ? 19.836 -14.565 -25.725 1.00 14.31 398 LYS A N 1
ATOM 2374 C CA . LYS A 1 301 ? 19.133 -15.557 -24.933 1.00 15.41 398 LYS A CA 1
ATOM 2375 C C . LYS A 1 301 ? 19.481 -16.992 -25.290 1.00 16.40 398 LYS A C 1
ATOM 2376 O O . LYS A 1 301 ? 19.302 -17.907 -24.494 1.00 16.94 398 LYS A O 1
ATOM 2382 N N . ASP A 1 302 ? 19.987 -17.167 -26.509 1.00 16.48 399 ASP A N 1
ATOM 2383 C CA . ASP A 1 302 ? 20.297 -18.484 -26.981 1.00 18.52 399 ASP A CA 1
ATOM 2384 C C . ASP A 1 302 ? 21.779 -18.820 -26.762 1.00 17.21 399 ASP A C 1
ATOM 2385 O O . ASP A 1 302 ? 22.210 -19.938 -27.087 1.00 17.70 399 ASP A O 1
ATOM 2390 N N . SER A 1 303 ? 22.558 -17.899 -26.193 1.00 15.55 400 SER A N 1
ATOM 2391 C CA . SER A 1 303 ? 24.005 -18.144 -26.062 1.00 14.77 400 SER A CA 1
ATOM 2392 C C . SER A 1 303 ? 24.273 -19.107 -24.911 1.00 15.10 400 SER A C 1
ATOM 2393 O O . SER A 1 303 ? 23.634 -19.004 -23.868 1.00 15.80 400 SER A O 1
ATOM 2396 N N . ARG A 1 304 ? 25.228 -20.017 -25.088 1.00 13.57 401 ARG A N 1
ATOM 2397 C CA . ARG A 1 304 ? 25.735 -20.824 -23.978 1.00 14.05 401 ARG A CA 1
ATOM 2398 C C . ARG A 1 304 ? 27.072 -20.298 -23.442 1.00 12.93 401 ARG A C 1
ATOM 2399 O O . ARG A 1 304 ? 27.669 -20.919 -22.532 1.00 12.87 401 ARG A O 1
ATOM 2407 N N . ASP A 1 305 ? 27.531 -19.166 -23.966 1.00 11.35 402 ASP A N 1
ATOM 2408 C CA . ASP A 1 305 ? 28.817 -18.588 -23.583 1.00 11.06 402 ASP A CA 1
ATOM 2409 C C . ASP A 1 305 ? 28.642 -17.798 -22.292 1.00 10.95 402 ASP A C 1
ATOM 2410 O O . ASP A 1 305 ? 27.955 -16.758 -22.321 1.00 10.17 402 ASP A O 1
ATOM 2415 N N . ILE A 1 306 ? 29.264 -18.243 -21.180 1.00 10.04 403 ILE A N 1
ATOM 2416 C CA . ILE A 1 306 ? 29.116 -17.496 -19.924 1.00 9.17 403 ILE A CA 1
ATOM 2417 C C . ILE A 1 306 ? 29.601 -16.026 -20.009 1.00 9.97 403 ILE A C 1
ATOM 2418 O O . ILE A 1 306 ? 29.125 -15.154 -19.245 1.00 10.09 403 ILE A O 1
ATOM 2423 N N . ALA A 1 307 ? 30.576 -15.717 -20.868 1.00 10.57 404 ALA A N 1
ATOM 2424 C CA . ALA A 1 307 ? 31.058 -14.322 -20.922 1.00 12.26 404 ALA A CA 1
ATOM 2425 C C . ALA A 1 307 ? 30.006 -13.397 -21.507 1.00 12.31 404 ALA A C 1
ATOM 2426 O O . ALA A 1 307 ? 30.127 -12.185 -21.377 1.00 14.57 404 ALA A O 1
ATOM 2428 N N . HIS A 1 308 ? 28.958 -13.945 -22.110 1.00 12.07 405 HIS A N 1
ATOM 2429 C CA . HIS A 1 308 ? 27.842 -13.121 -22.618 1.00 12.37 405 HIS A CA 1
ATOM 2430 C C . HIS A 1 308 ? 26.759 -12.899 -21.567 1.00 13.70 405 HIS A C 1
ATOM 2431 O O . HIS A 1 308 ? 25.849 -12.070 -21.755 1.00 14.75 405 HIS A O 1
ATOM 2438 N N . SER A 1 309 ? 26.897 -13.588 -20.451 1.00 12.23 406 SER A N 1
ATOM 2439 C CA . SER A 1 309 ? 25.924 -13.475 -19.358 1.00 12.10 406 SER A CA 1
ATOM 2440 C C . SER A 1 309 ? 26.364 -12.455 -18.320 1.00 10.99 406 SER A C 1
ATOM 2441 O O . SER A 1 309 ? 27.488 -11.964 -18.349 1.00 13.32 406 SER A O 1
ATOM 2444 N N . PHE A 1 310 ? 25.489 -12.148 -17.362 1.00 10.39 407 PHE A N 1
ATOM 2445 C CA . PHE A 1 310 ? 25.867 -11.247 -16.285 1.00 11.31 407 PHE A CA 1
ATOM 2446 C C . PHE A 1 310 ? 25.033 -11.569 -15.069 1.00 10.44 407 PHE A C 1
ATOM 2447 O O . PHE A 1 310 ? 23.954 -12.162 -15.192 1.00 11.14 407 PHE A O 1
ATOM 2455 N N . MET A 1 311 ? 25.529 -11.223 -13.870 1.00 11.17 408 MET A N 1
ATOM 2456 C CA . MET A 1 311 ? 24.666 -11.355 -12.706 1.00 10.93 408 MET A CA 1
ATOM 2457 C C . MET A 1 311 ? 23.802 -10.092 -12.607 1.00 9.97 408 MET A C 1
ATOM 2458 O O . MET A 1 311 ? 24.312 -8.996 -12.786 1.00 9.96 408 MET A O 1
ATOM 2463 N N . LEU A 1 312 ? 22.545 -10.277 -12.267 1.00 9.54 409 LEU A N 1
ATOM 2464 C CA . LEU A 1 312 ? 21.652 -9.113 -12.048 1.00 11.56 409 LEU A CA 1
ATOM 2465 C C . LEU A 1 312 ? 22.302 -8.149 -11.090 1.00 11.96 409 LEU A C 1
ATOM 2466 O O . LEU A 1 312 ? 22.307 -6.934 -11.313 1.00 12.59 409 LEU A O 1
ATOM 2471 N N . SER A 1 313 ? 22.907 -8.674 -10.015 1.00 11.34 410 SER A N 1
ATOM 2472 C CA . SER A 1 313 ? 23.453 -7.773 -9.013 1.00 11.20 410 SER A CA 1
ATOM 2473 C C . SER A 1 313 ? 24.604 -6.923 -9.545 1.00 10.93 410 SER A C 1
ATOM 2474 O O . SER A 1 313 ? 24.924 -5.874 -8.996 1.00 12.11 410 SER A O 1
ATOM 2477 N N . ASP A 1 314 ? 25.211 -7.333 -10.655 1.00 9.76 411 ASP A N 1
ATOM 2478 C CA . ASP A 1 314 ? 26.270 -6.490 -11.191 1.00 10.91 411 ASP A CA 1
ATOM 2479 C C . ASP A 1 314 ? 25.766 -5.296 -11.982 1.00 10.63 411 ASP A C 1
ATOM 2480 O O . ASP A 1 314 ? 26.572 -4.436 -12.353 1.00 12.48 411 ASP A O 1
ATOM 2485 N N . VAL A 1 315 ? 24.453 -5.221 -12.215 1.00 10.79 412 VAL A N 1
ATOM 2486 C CA . VAL A 1 315 ? 23.853 -4.065 -12.890 1.00 10.80 412 VAL A CA 1
ATOM 2487 C C . VAL A 1 315 ? 22.907 -3.277 -12.000 1.00 10.41 412 VAL A C 1
ATOM 2488 O O . VAL A 1 315 ? 22.373 -2.286 -12.448 1.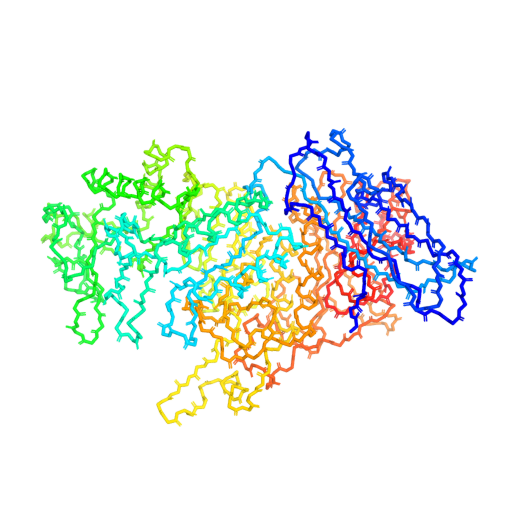00 11.00 412 VAL A O 1
ATOM 2492 N N . TYR A 1 316 ? 22.712 -3.706 -10.756 1.00 9.98 413 TYR A N 1
ATOM 2493 C CA . TYR A 1 316 ? 21.834 -2.902 -9.871 1.00 9.15 413 TYR A CA 1
ATOM 2494 C C . TYR A 1 316 ? 22.336 -1.502 -9.657 1.00 8.79 413 TYR A C 1
ATOM 2495 O O . TYR A 1 316 ? 21.520 -0.587 -9.627 1.00 9.13 413 TYR A O 1
ATOM 2504 N N . ALA A 1 317 ? 23.655 -1.297 -9.507 1.00 9.17 414 ALA A N 1
ATOM 2505 C CA . ALA A 1 317 ? 24.153 0.071 -9.205 1.00 9.81 414 ALA A CA 1
ATOM 2506 C C . ALA A 1 317 ? 23.803 1.012 -10.349 1.00 9.18 414 ALA A C 1
ATOM 2507 O O . ALA A 1 317 ? 23.302 2.127 -10.128 1.00 10.19 414 ALA A O 1
ATOM 2509 N N . GLU A 1 318 ? 24.062 0.583 -11.580 1.00 9.66 415 GLU A N 1
ATOM 2510 C CA . GLU A 1 318 ? 23.671 1.391 -12.743 1.00 11.21 415 GLU A CA 1
ATOM 2511 C C . GLU A 1 318 ? 22.168 1.654 -12.847 1.00 10.10 415 GLU A C 1
ATOM 2512 O O . GLU A 1 318 ? 21.746 2.804 -13.075 1.00 10.36 415 GLU A O 1
ATOM 2518 N N . PHE A 1 319 ? 21.362 0.621 -12.603 1.00 9.56 416 PHE A N 1
ATOM 2519 C CA . PHE A 1 319 ? 19.932 0.766 -12.625 1.00 8.75 416 PHE A CA 1
ATOM 2520 C C . PHE A 1 319 ? 19.503 1.771 -11.549 1.00 8.94 416 PHE A C 1
ATOM 2521 O O . PHE A 1 319 ? 18.677 2.662 -11.836 1.00 7.64 416 PHE A O 1
ATOM 2529 N N . LEU A 1 320 ? 20.049 1.671 -10.327 1.00 7.38 417 LEU A N 1
ATOM 2530 C CA . LEU A 1 320 ? 19.621 2.614 -9.289 1.00 8.28 417 LEU A CA 1
ATOM 2531 C C . LEU A 1 320 ? 20.059 4.024 -9.633 1.00 8.14 417 LEU A C 1
ATOM 2532 O O . LEU A 1 320 ? 19.341 4.971 -9.331 1.00 8.94 417 LEU A O 1
ATOM 2537 N N . ASN A 1 321 ? 21.229 4.190 -10.252 1.00 9.21 418 ASN A N 1
ATOM 2538 C CA . ASN A 1 321 ? 21.668 5.553 -10.582 1.00 9.36 418 ASN A CA 1
ATOM 2539 C C . ASN A 1 321 ? 20.716 6.138 -11.606 1.00 9.84 418 ASN A C 1
ATOM 2540 O O . ASN A 1 321 ? 20.387 7.344 -11.531 1.00 9.43 418 ASN A O 1
ATOM 2545 N N . LYS A 1 322 ? 20.229 5.295 -12.527 1.00 8.72 419 LYS A N 1
ATOM 2546 C CA . LYS A 1 322 ? 19.247 5.777 -13.511 1.00 9.27 419 LYS A CA 1
ATOM 2547 C C . LYS A 1 322 ? 17.926 6.144 -12.840 1.00 9.26 419 LYS A C 1
ATOM 2548 O O . LYS A 1 322 ? 17.288 7.164 -13.178 1.00 9.44 419 LYS A O 1
ATOM 2554 N N . MET A 1 323 ? 17.497 5.332 -11.864 1.00 8.06 420 MET A N 1
ATOM 2555 C CA . MET A 1 323 ? 16.284 5.685 -11.167 1.00 8.15 420 MET A CA 1
ATOM 2556 C C . MET A 1 323 ? 16.436 6.993 -10.418 1.00 8.69 420 MET A C 1
ATOM 2557 O O . MET A 1 323 ? 15.498 7.812 -10.398 1.00 8.96 420 MET A O 1
ATOM 2562 N N . LYS A 1 324 ? 17.579 7.196 -9.773 1.00 8.74 421 LYS A N 1
ATOM 2563 C CA . LYS A 1 324 ? 17.746 8.450 -9.040 1.00 8.87 421 LYS A CA 1
ATOM 2564 C C . LYS A 1 324 ? 17.699 9.661 -9.951 1.00 8.87 421 LYS A C 1
ATOM 2565 O O . LYS A 1 324 ? 17.096 10.686 -9.624 1.00 10.09 421 LYS A O 1
ATOM 2571 N N . GLU A 1 325 ? 18.342 9.538 -11.095 1.00 9.20 422 GLU A N 1
ATOM 2572 C CA . GLU A 1 325 ? 18.256 10.625 -12.085 1.00 9.46 422 GLU A CA 1
ATOM 2573 C C . GLU A 1 325 ? 16.858 10.894 -12.582 1.00 9.68 422 GLU A C 1
ATOM 2574 O O . GLU A 1 325 ? 16.466 12.082 -12.817 1.00 10.48 422 GLU A O 1
ATOM 2580 N N . LYS A 1 326 ? 16.050 9.827 -12.690 1.00 8.28 423 LYS A N 1
ATOM 2581 C CA . LYS A 1 326 ? 14.696 9.999 -13.220 1.00 7.18 423 LYS A CA 1
ATOM 2582 C C . LYS A 1 326 ? 13.666 10.340 -12.140 1.00 7.85 423 LYS A C 1
ATOM 2583 O O . LYS A 1 326 ? 12.510 10.627 -12.460 1.00 7.62 423 LYS A O 1
ATOM 2589 N N . LEU A 1 327 ? 14.096 10.204 -10.879 1.00 8.28 424 LEU A N 1
ATOM 2590 C CA . LEU A 1 327 ? 13.226 10.461 -9.720 1.00 8.03 424 LEU A CA 1
ATOM 2591 C C . LEU A 1 327 ? 13.944 11.398 -8.765 1.00 7.90 424 LEU A C 1
ATOM 2592 O O . LEU A 1 327 ? 14.217 11.042 -7.607 1.00 8.00 424 LEU A O 1
ATOM 2597 N N . PRO A 1 328 ? 14.352 12.599 -9.231 1.00 8.16 425 PRO A N 1
ATOM 2598 C CA . PRO A 1 328 ? 15.344 13.335 -8.477 1.00 8.81 425 PRO A CA 1
ATOM 2599 C C . PRO A 1 328 ? 14.886 13.894 -7.103 1.00 8.80 425 PRO A C 1
ATOM 2600 O O . PRO A 1 328 ? 15.718 14.043 -6.206 1.00 11.06 425 PRO A O 1
ATOM 2604 N N . GLN A 1 329 ? 13.597 14.131 -6.961 1.00 8.64 426 GLN A N 1
ATOM 2605 C CA . GLN A 1 329 ? 13.070 14.669 -5.703 1.00 8.46 426 GLN A CA 1
ATOM 2606 C C . GLN A 1 329 ? 12.598 13.589 -4.731 1.00 9.31 426 GLN A C 1
ATOM 2607 O O . GLN A 1 329 ? 11.936 13.906 -3.742 1.00 11.01 426 GLN A O 1
ATOM 2613 N N . TYR A 1 330 ? 12.888 12.334 -5.070 1.00 8.16 427 TYR A N 1
ATOM 2614 C CA . TYR A 1 330 ? 12.410 11.190 -4.297 1.00 7.49 427 TYR A CA 1
ATOM 2615 C C . TYR A 1 330 ? 13.567 10.450 -3.644 1.00 7.04 427 TYR A C 1
ATOM 2616 O O . TYR A 1 330 ? 14.684 10.360 -4.178 1.00 8.61 427 TYR A O 1
ATOM 2625 N N . TYR A 1 331 ? 13.303 9.856 -2.493 1.00 6.49 428 TYR A N 1
ATOM 2626 C CA . TYR A 1 331 ? 14.320 9.006 -1.893 1.00 5.56 428 TYR A CA 1
ATOM 2627 C C . TYR A 1 331 ? 14.275 7.604 -2.488 1.00 7.35 428 TYR A C 1
ATOM 2628 O O . TYR A 1 331 ? 13.232 7.119 -2.925 1.00 7.98 428 TYR A O 1
ATOM 2637 N N . LEU A 1 332 ? 15.433 6.963 -2.494 1.00 7.22 429 LEU A N 1
ATOM 2638 C CA . LEU A 1 332 ? 15.535 5.656 -3.157 1.00 8.32 429 LEU A CA 1
ATOM 2639 C C . LEU A 1 332 ? 16.409 4.742 -2.308 1.00 6.84 429 LEU A C 1
ATOM 2640 O O . LEU A 1 332 ? 17.484 5.121 -1.843 1.00 8.11 429 LEU A O 1
ATOM 2645 N N . THR A 1 333 ? 15.935 3.508 -2.119 1.00 6.57 430 THR A N 1
ATOM 2646 C CA . THR A 1 333 ? 16.789 2.449 -1.598 1.00 6.98 430 THR A CA 1
ATOM 2647 C C . THR A 1 333 ? 16.396 1.108 -2.196 1.00 6.86 430 THR A C 1
ATOM 2648 O O . THR A 1 333 ? 15.310 0.968 -2.740 1.00 6.91 430 THR A O 1
ATOM 2652 N N . LEU A 1 334 ? 17.296 0.123 -2.133 1.00 6.87 431 LEU A N 1
ATOM 2653 C CA . LEU A 1 334 ? 17.015 -1.237 -2.640 1.00 7.28 431 LEU A CA 1
ATOM 2654 C C . LEU A 1 334 ? 17.473 -2.239 -1.614 1.00 7.30 431 LEU A C 1
ATOM 2655 O O . LEU A 1 334 ? 18.643 -2.234 -1.213 1.00 8.19 431 LEU A O 1
ATOM 2660 N N . ASN A 1 335 ? 16.570 -3.092 -1.167 1.00 8.24 432 ASN A N 1
ATOM 2661 C CA . ASN A 1 335 ? 16.989 -4.182 -0.292 1.00 9.20 432 ASN A CA 1
ATOM 2662 C C . ASN A 1 335 ? 18.096 -5.006 -0.939 1.00 9.20 432 ASN A C 1
ATOM 2663 O O . ASN A 1 335 ? 17.953 -5.556 -2.078 1.00 11.67 432 ASN A O 1
ATOM 2668 N N . ASP A 1 336 ? 19.166 -5.208 -0.193 1.00 8.99 433 ASP A N 1
ATOM 2669 C CA . ASP A 1 336 ? 20.237 -6.146 -0.582 1.00 10.41 433 ASP A CA 1
ATOM 2670 C C . ASP A 1 336 ? 20.189 -7.267 0.443 1.00 9.81 433 ASP A C 1
ATOM 2671 O O . ASP A 1 336 ? 20.682 -7.087 1.582 1.00 10.74 433 ASP A O 1
ATOM 2676 N N . VAL A 1 337 ? 19.545 -8.347 0.071 1.00 9.47 434 VAL A N 1
ATOM 2677 C CA . VAL A 1 337 ? 19.240 -9.457 1.010 1.00 10.08 434 VAL A CA 1
ATOM 2678 C C . VAL A 1 337 ? 20.551 -10.047 1.498 1.00 10.56 434 VAL A C 1
ATOM 2679 O O . VAL A 1 337 ? 21.499 -10.315 0.725 1.00 10.71 434 VAL A O 1
ATOM 2683 N N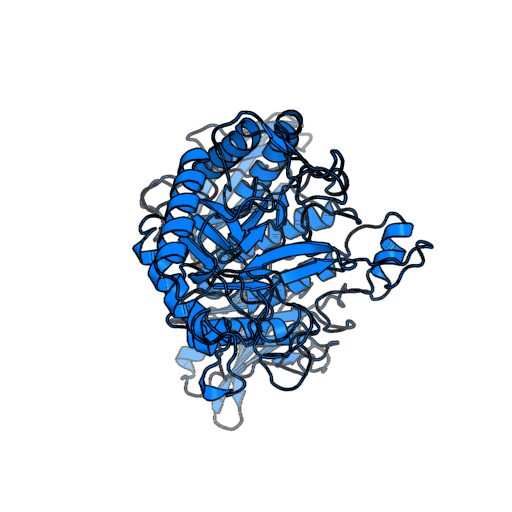 . ASN A 1 338 ? 20.645 -10.132 2.816 1.00 9.81 435 ASN A N 1
ATOM 2684 C CA . ASN A 1 338 ? 21.832 -10.577 3.505 1.00 11.18 435 ASN A CA 1
ATOM 2685 C C . ASN A 1 338 ? 23.065 -9.704 3.329 1.00 12.45 435 ASN A C 1
ATOM 2686 O O . ASN A 1 338 ? 24.132 -10.038 3.825 1.00 15.93 435 ASN A O 1
ATOM 2691 N N . GLY A 1 339 ? 22.916 -8.533 2.716 1.00 10.49 436 GLY A N 1
ATOM 2692 C CA . GLY A 1 339 ? 24.027 -7.625 2.549 1.00 15.06 436 GLY A CA 1
ATOM 2693 C C . GLY A 1 339 ? 25.186 -8.174 1.720 1.00 17.61 436 GLY A C 1
ATOM 2694 O O . GLY A 1 339 ? 26.342 -7.742 1.908 1.00 22.29 436 GLY A O 1
ATOM 2695 N N . GLU A 1 340 ? 24.871 -9.062 0.788 1.00 18.45 437 GLU A N 1
ATOM 2696 C CA . GLU A 1 340 ? 25.885 -9.808 -0.013 1.00 22.67 437 GLU A CA 1
ATOM 2697 C C . GLU A 1 340 ? 26.802 -8.846 -0.759 1.00 23.17 437 GLU A C 1
ATOM 2698 O O . GLU A 1 340 ? 28.042 -9.032 -0.813 1.00 25.11 437 GLU A O 1
ATOM 2704 N N . ASN A 1 341 ? 26.193 -7.767 -1.231 1.00 21.16 438 ASN A N 1
ATOM 2705 C CA . ASN A 1 341 ? 26.734 -6.974 -2.313 1.00 19.58 438 ASN A CA 1
ATOM 2706 C C . ASN A 1 341 ? 27.106 -5.539 -2.001 1.00 17.14 438 ASN A C 1
ATOM 2707 O O . ASN A 1 341 ? 27.115 -4.706 -2.919 1.00 15.34 438 ASN A O 1
ATOM 2712 N N . ILE A 1 342 ? 27.436 -5.214 -0.754 1.00 16.34 439 ILE A N 1
ATOM 2713 C CA . ILE A 1 342 ? 27.749 -3.830 -0.497 1.00 16.85 439 ILE A CA 1
ATOM 2714 C C . ILE A 1 342 ? 28.898 -3.345 -1.345 1.00 18.00 439 ILE A C 1
ATOM 2715 O O . ILE A 1 342 ? 28.909 -2.191 -1.754 1.00 17.78 439 ILE A O 1
ATOM 2720 N N . SER A 1 343 ? 29.852 -4.230 -1.640 1.00 19.70 440 SER A N 1
ATOM 2721 C CA . SER A 1 343 ? 31.043 -3.777 -2.383 1.00 22.56 440 SER A CA 1
ATOM 2722 C C . SER A 1 343 ? 30.627 -3.297 -3.773 1.00 21.80 440 SER A C 1
ATOM 2723 O O . SER A 1 343 ? 31.118 -2.243 -4.233 1.00 23.84 440 SER A O 1
ATOM 2726 N N . LYS A 1 344 ? 29.689 -4.014 -4.401 1.00 21.27 441 LYS A N 1
ATOM 2727 C CA . LYS A 1 344 ? 29.232 -3.673 -5.767 1.00 20.95 441 LYS A CA 1
ATOM 2728 C C . LYS A 1 344 ? 28.419 -2.405 -5.772 1.00 20.72 441 LYS A C 1
ATOM 2729 O O . LYS A 1 344 ? 28.407 -1.639 -6.752 1.00 20.93 441 LYS A O 1
ATOM 2735 N N . LEU A 1 345 ? 27.704 -2.200 -4.667 1.00 17.34 442 LEU A N 1
ATOM 2736 C CA . LEU A 1 345 ? 26.697 -1.178 -4.595 1.00 17.56 442 LEU A CA 1
ATOM 2737 C C . LEU A 1 345 ? 27.110 0.107 -3.915 1.00 16.23 442 LEU A C 1
ATOM 2738 O O . LEU A 1 345 ? 26.330 1.051 -3.866 1.00 16.64 442 LEU A O 1
ATOM 2743 N N . ALA A 1 346 ? 28.342 0.166 -3.422 1.00 16.55 443 ALA A N 1
ATOM 2744 C CA . ALA A 1 346 ? 28.767 1.225 -2.517 1.00 16.69 443 ALA A CA 1
ATOM 2745 C C . ALA A 1 346 ? 28.690 2.601 -3.113 1.00 18.54 443 ALA A C 1
ATOM 2746 O O . ALA A 1 346 ? 28.459 3.570 -2.380 1.00 19.75 443 ALA A O 1
ATOM 2748 N N . ASN A 1 347 ? 28.866 2.698 -4.435 1.00 18.31 444 ASN A N 1
ATOM 2749 C CA . ASN A 1 347 ? 28.814 3.994 -5.096 1.00 20.95 444 ASN A CA 1
ATOM 2750 C C . ASN A 1 347 ? 27.464 4.342 -5.711 1.00 20.01 444 ASN A C 1
ATOM 2751 O O . ASN A 1 347 ? 27.309 5.421 -6.306 1.00 21.26 444 ASN A O 1
ATOM 2756 N N . SER A 1 348 ? 26.487 3.455 -5.554 1.00 16.98 445 SER A N 1
ATOM 2757 C CA . SER A 1 348 ? 25.157 3.709 -6.115 1.00 15.09 445 SER A CA 1
ATOM 2758 C C . SER A 1 348 ? 24.477 4.855 -5.386 1.00 15.10 445 SER A C 1
ATOM 2759 O O . SER A 1 348 ? 24.753 5.142 -4.206 1.00 15.94 445 SER A O 1
ATOM 2762 N N . LYS A 1 349 ? 23.558 5.499 -6.068 1.00 13.35 446 LYS A N 1
ATOM 2763 C CA . LYS A 1 349 ? 22.988 6.743 -5.534 1.00 14.96 446 LYS A CA 1
ATOM 2764 C C . LYS A 1 349 ? 21.764 6.460 -4.631 1.00 13.94 446 LYS A C 1
ATOM 2765 O O . LYS A 1 349 ? 20.728 7.105 -4.748 1.00 17.02 446 LYS A O 1
ATOM 2771 N N . GLN A 1 350 ? 21.896 5.513 -3.724 1.00 10.78 447 GLN A N 1
ATOM 2772 C CA . GLN A 1 350 ? 20.823 5.257 -2.759 1.00 8.97 447 GLN A CA 1
ATOM 2773 C C . GLN A 1 350 ? 20.919 6.278 -1.639 1.00 8.91 447 GLN A C 1
ATOM 2774 O O . GLN A 1 350 ? 22.046 6.594 -1.165 1.00 10.40 447 GLN A O 1
ATOM 2780 N N . ASP A 1 351 ? 19.764 6.718 -1.132 1.00 7.20 448 ASP A N 1
ATOM 2781 C CA . ASP A 1 351 ? 19.741 7.674 -0.036 1.00 7.95 448 ASP A CA 1
ATOM 2782 C C . ASP A 1 351 ? 19.994 7.059 1.324 1.00 7.75 448 ASP A C 1
ATOM 2783 O O . ASP A 1 351 ? 20.574 7.725 2.188 1.00 9.22 448 ASP A O 1
ATOM 2788 N N . VAL A 1 352 ? 19.515 5.834 1.500 1.00 7.85 449 VAL A N 1
ATOM 2789 C CA . VAL A 1 352 ? 19.778 5.035 2.723 1.00 6.50 449 VAL A CA 1
ATOM 2790 C C . VAL A 1 352 ? 20.180 3.631 2.285 1.00 7.16 449 VAL A C 1
ATOM 2791 O O . VAL A 1 352 ? 19.916 3.248 1.135 1.00 7.33 449 VAL A O 1
ATOM 2795 N N . ILE A 1 353 ? 20.862 2.910 3.170 1.00 6.48 450 ILE A N 1
ATOM 2796 C CA . ILE A 1 353 ? 21.231 1.538 2.892 1.00 5.96 450 ILE A CA 1
ATOM 2797 C C . ILE A 1 353 ? 20.331 0.645 3.763 1.00 6.76 450 ILE A C 1
ATOM 2798 O O . ILE A 1 353 ? 20.262 0.852 5.008 1.00 6.48 450 ILE A O 1
ATOM 2803 N N . TYR A 1 354 ? 19.653 -0.299 3.130 1.00 6.96 451 TYR A N 1
ATOM 2804 C CA . TYR A 1 354 ? 18.704 -1.188 3.781 1.00 7.09 451 TYR A CA 1
ATOM 2805 C C . TYR A 1 354 ? 19.111 -2.638 3.446 1.00 6.84 451 TYR A C 1
ATOM 2806 O O . TYR A 1 354 ? 19.273 -2.979 2.255 1.00 7.45 451 TYR A O 1
ATOM 2815 N N . ASN A 1 355 ? 19.286 -3.480 4.475 1.00 6.52 452 ASN A N 1
ATOM 2816 C CA . ASN A 1 355 ? 19.537 -4.939 4.245 1.00 5.76 452 ASN A CA 1
ATOM 2817 C C . ASN A 1 355 ? 18.607 -5.760 5.104 1.00 6.78 452 ASN A C 1
ATOM 2818 O O . ASN A 1 355 ? 18.594 -5.586 6.328 1.00 7.04 452 ASN A O 1
ATOM 2823 N N . GLU A 1 356 ? 17.888 -6.680 4.488 1.00 6.06 453 GLU A N 1
ATOM 2824 C CA . GLU A 1 356 ? 17.147 -7.725 5.229 1.00 5.99 453 GLU A CA 1
ATOM 2825 C C . GLU A 1 356 ? 18.130 -8.823 5.549 1.00 7.18 453 GLU A C 1
ATOM 2826 O O . GLU A 1 356 ? 18.713 -9.432 4.641 1.00 8.95 453 GLU A O 1
ATOM 2832 N N . LEU A 1 357 ? 18.377 -9.075 6.847 1.00 5.86 454 LEU A N 1
ATOM 2833 C CA . LEU A 1 357 ? 19.380 -10.063 7.235 1.00 6.18 454 LEU A CA 1
ATOM 2834 C C . LEU A 1 357 ? 18.766 -11.294 7.821 1.00 6.90 454 LEU A C 1
ATOM 2835 O O . LEU A 1 357 ? 17.829 -11.218 8.613 1.00 7.61 454 LEU A O 1
ATOM 2840 N N . TRP A 1 358 ? 19.313 -12.439 7.429 1.00 7.21 455 TRP A N 1
ATOM 2841 C CA . TRP A 1 358 ? 18.814 -13.758 7.907 1.00 6.18 455 TRP A CA 1
ATOM 2842 C C . TRP A 1 358 ? 19.966 -14.513 8.528 1.00 6.96 455 TRP A C 1
ATOM 2843 O O . TRP A 1 358 ? 21.123 -14.386 8.108 1.00 7.80 455 TRP A O 1
ATOM 2854 N N . PRO A 1 359 ? 19.640 -15.382 9.466 1.00 6.74 456 PRO A N 1
ATOM 2855 C CA . PRO A 1 359 ? 20.694 -16.076 10.178 1.00 9.03 456 PRO A CA 1
ATOM 2856 C C . PRO A 1 359 ? 21.469 -17.020 9.284 1.00 11.95 456 PRO A C 1
ATOM 2857 O O . PRO A 1 359 ? 22.612 -17.348 9.642 1.00 13.63 456 PRO A O 1
ATOM 2861 N N . PHE A 1 360 ? 20.897 -17.412 8.141 1.00 11.93 457 PHE A N 1
ATOM 2862 C CA . PHE A 1 360 ? 21.567 -18.360 7.223 1.00 13.95 457 PHE A CA 1
ATOM 2863 C C . PHE A 1 360 ? 22.405 -17.639 6.197 1.00 13.76 457 PHE A C 1
ATOM 2864 O O . PHE A 1 360 ? 23.121 -18.290 5.424 1.00 15.94 457 PHE A O 1
ATOM 2872 N N . GLY A 1 361 ? 22.375 -16.308 6.172 1.00 11.46 458 GLY A N 1
ATOM 2873 C CA . GLY A 1 361 ? 23.288 -15.577 5.285 1.00 11.60 458 GLY A CA 1
ATOM 2874 C C . GLY A 1 361 ? 24.735 -15.774 5.743 1.00 12.15 458 GLY A C 1
ATOM 2875 O O . GLY A 1 361 ? 24.978 -16.162 6.871 1.00 11.79 458 GLY A O 1
ATOM 2876 N N . THR A 1 362 ? 25.690 -15.545 4.847 1.00 12.19 459 THR A N 1
ATOM 2877 C CA . THR A 1 362 ? 27.097 -15.574 5.231 1.00 12.98 459 THR A CA 1
ATOM 2878 C C . THR A 1 362 ? 27.429 -14.275 5.967 1.00 11.74 459 THR A C 1
ATOM 2879 O O . THR A 1 362 ? 27.097 -13.185 5.521 1.00 13.85 459 THR A O 1
ATOM 2883 N N . SER A 1 363 ? 28.082 -14.425 7.112 1.00 12.35 460 SER A N 1
ATOM 2884 C CA . SER A 1 363 ? 28.516 -13.271 7.901 1.00 10.90 460 SER A CA 1
ATOM 2885 C C . SER A 1 363 ? 29.557 -12.394 7.262 1.00 11.37 460 SER A C 1
ATOM 2886 O O . SER A 1 363 ? 30.457 -12.862 6.518 1.00 13.74 460 SER A O 1
ATOM 2889 N N . ALA A 1 364 ? 29.489 -11.108 7.560 1.00 10.75 461 ALA A N 1
ATOM 2890 C CA . ALA A 1 364 ? 30.577 -10.201 7.187 1.00 11.89 461 ALA A CA 1
ATOM 2891 C C . ALA A 1 364 ? 31.911 -10.543 7.861 1.00 13.11 461 ALA A C 1
ATOM 2892 O O . ALA A 1 364 ? 32.964 -10.052 7.430 1.00 15.85 461 ALA A O 1
ATOM 2894 N N . LEU A 1 365 ? 31.862 -11.317 8.943 1.00 12.94 462 LEU A N 1
ATOM 2895 C CA . LEU A 1 365 ? 33.072 -11.789 9.649 1.00 15.70 462 LEU A CA 1
ATOM 2896 C C . LEU A 1 365 ? 33.862 -12.797 8.831 1.00 17.30 462 LEU A C 1
ATOM 2897 O O . LEU A 1 365 ? 35.070 -12.887 8.989 1.00 20.39 462 LEU A O 1
ATOM 2902 N N . GLY A 1 366 ? 33.190 -13.530 7.966 1.00 18.29 463 GLY A N 1
ATOM 2903 C CA . GLY A 1 366 ? 33.887 -14.532 7.179 1.00 20.69 463 GLY A CA 1
ATOM 2904 C C . GLY A 1 366 ? 33.003 -15.726 7.058 1.00 22.64 463 GLY A C 1
ATOM 2905 O O . GLY A 1 366 ? 31.784 -15.569 6.851 1.00 23.66 463 GLY A O 1
ATOM 2906 N N . ASN A 1 367 ? 33.601 -16.917 7.129 1.00 22.57 464 ASN A N 1
ATOM 2907 C CA . ASN A 1 367 ? 32.914 -18.158 6.828 1.00 23.32 464 ASN A CA 1
ATOM 2908 C C . ASN A 1 367 ? 32.231 -18.770 8.040 1.00 21.94 464 ASN A C 1
ATOM 2909 O O . ASN A 1 367 ? 32.643 -19.753 8.684 1.00 22.25 464 ASN A O 1
ATOM 2914 N N . ARG A 1 368 ? 31.141 -18.097 8.372 1.00 17.26 465 ARG A N 1
ATOM 2915 C CA . ARG A 1 368 ? 30.233 -18.551 9.371 1.00 14.72 465 ARG A CA 1
ATOM 2916 C C . ARG A 1 368 ? 28.893 -17.928 8.972 1.00 12.47 465 ARG A C 1
ATOM 2917 O O . ARG A 1 368 ? 28.873 -16.936 8.240 1.00 13.06 465 ARG A O 1
ATOM 2925 N N . PRO A 1 369 ? 27.789 -18.479 9.495 1.00 12.84 466 PRO A N 1
ATOM 2926 C CA . PRO A 1 369 ? 26.470 -17.890 9.282 1.00 12.34 466 PRO A CA 1
ATOM 2927 C C . PRO A 1 369 ? 26.298 -16.619 10.115 1.00 10.47 466 PRO A C 1
ATOM 2928 O O . PRO A 1 369 ? 26.908 -16.463 11.173 1.00 9.35 466 PRO A O 1
ATOM 2932 N N . GLN A 1 370 ? 25.395 -15.777 9.648 1.00 10.23 467 GLN A N 1
ATOM 2933 C CA . GLN A 1 370 ? 25.096 -14.457 10.228 1.00 9.08 467 GLN A CA 1
ATOM 2934 C C . GLN A 1 370 ? 24.110 -14.641 11.366 1.00 9.52 467 GLN A C 1
ATOM 2935 O O . GLN A 1 370 ? 23.053 -14.017 11.365 1.00 9.92 467 GLN A O 1
ATOM 2941 N N . GLU A 1 371 ? 24.437 -15.482 12.339 1.00 9.01 468 GLU A N 1
ATOM 2942 C CA . GLU A 1 371 ? 23.377 -15.860 13.276 1.00 8.79 468 GLU A CA 1
ATOM 2943 C C . GLU A 1 371 ? 23.475 -15.221 14.679 1.00 7.44 468 GLU A C 1
ATOM 2944 O O . GLU A 1 371 ? 22.571 -15.398 15.490 1.00 6.71 468 GLU A O 1
ATOM 2950 N N . SER A 1 372 ? 24.582 -14.562 14.951 1.00 5.58 469 SER A N 1
ATOM 2951 C CA . SER A 1 372 ? 24.810 -14.029 16.313 1.00 6.25 469 SER A CA 1
ATOM 2952 C C . SER A 1 372 ? 24.748 -12.491 16.325 1.00 5.63 469 SER A C 1
ATOM 2953 O O . SER A 1 372 ? 24.837 -11.848 15.270 1.00 5.51 469 SER A O 1
ATOM 2957 N N . TYR A 1 373 ? 24.646 -11.912 17.522 1.00 3.86 470 TYR A N 1
ATOM 2958 C CA . TYR A 1 373 ? 24.612 -10.414 17.608 1.00 4.26 470 TYR A CA 1
ATOM 2959 C C . TYR A 1 373 ? 25.859 -9.831 16.961 1.00 4.72 470 TYR A C 1
ATOM 2960 O O . TYR A 1 373 ? 25.773 -8.759 16.325 1.00 5.83 470 TYR A O 1
ATOM 2969 N N . GLY A 1 374 ? 27.031 -10.481 17.149 1.00 4.96 471 GLY A N 1
ATOM 2970 C CA . GLY A 1 374 ? 28.260 -9.981 16.538 1.00 7.05 471 GLY A CA 1
ATOM 2971 C C . GLY A 1 374 ? 28.238 -9.961 15.040 1.00 5.93 471 GLY A C 1
ATOM 2972 O O . GLY A 1 374 ? 28.907 -9.120 14.462 1.00 6.19 471 GLY A O 1
ATOM 2973 N N . ASP A 1 375 ? 27.490 -10.896 14.427 1.00 5.04 472 ASP A N 1
ATOM 2974 C CA . ASP A 1 375 ? 27.377 -10.847 12.935 1.00 5.89 472 ASP A CA 1
ATOM 2975 C C . ASP A 1 375 ? 26.583 -9.641 12.489 1.00 6.26 472 ASP A C 1
ATOM 2976 O O . ASP A 1 375 ? 26.904 -9.054 11.427 1.00 6.75 472 ASP A O 1
ATOM 2981 N N . LEU A 1 376 ? 25.574 -9.229 13.280 1.00 6.09 473 LEU A N 1
ATOM 2982 C CA . LEU A 1 376 ? 24.814 -7.994 12.941 1.00 5.49 473 LEU A CA 1
ATOM 2983 C C . LEU A 1 376 ? 25.722 -6.777 13.019 1.00 5.69 473 LEU A C 1
ATOM 2984 O O . LEU A 1 376 ? 25.727 -5.926 12.118 1.00 6.89 473 LEU A O 1
ATOM 2989 N N . LYS A 1 377 ? 26.554 -6.717 14.068 1.00 5.49 474 LYS A N 1
ATOM 2990 C CA . LYS A 1 377 ? 27.509 -5.617 14.194 1.00 4.75 474 LYS A CA 1
ATOM 2991 C C . LYS A 1 377 ? 28.467 -5.580 12.989 1.00 4.53 474 LYS A C 1
ATOM 2992 O O . LYS A 1 377 ? 28.759 -4.506 12.428 1.00 6.99 474 LYS A O 1
ATOM 2998 N N . ALA A 1 378 ? 28.935 -6.744 12.602 1.00 5.35 475 ALA A N 1
ATOM 2999 C CA . ALA A 1 378 ? 29.926 -6.771 11.522 1.00 5.02 475 ALA A CA 1
ATOM 3000 C C . ALA A 1 378 ? 29.330 -6.273 10.208 1.00 5.06 475 ALA A C 1
ATOM 3001 O O . ALA A 1 378 ? 30.061 -5.619 9.424 1.00 7.03 475 ALA A O 1
ATOM 3003 N N . ARG A 1 379 ? 28.058 -6.517 9.977 1.00 6.48 476 ARG A N 1
ATOM 3004 C CA . ARG A 1 379 ? 27.427 -6.105 8.733 1.00 5.54 476 ARG A CA 1
ATOM 3005 C C . ARG A 1 379 ? 27.267 -4.597 8.795 1.00 6.82 476 ARG A C 1
ATOM 3006 O O . ARG A 1 379 ? 27.511 -3.908 7.811 1.00 6.04 476 ARG A O 1
ATOM 3014 N N . VAL A 1 380 ? 26.781 -4.090 9.934 1.00 5.96 477 VAL A N 1
ATOM 3015 C CA . VAL A 1 380 ? 26.666 -2.649 10.134 1.00 6.79 477 VAL A CA 1
ATOM 3016 C C . VAL A 1 380 ? 28.011 -1.957 9.866 1.00 7.62 477 VAL A C 1
ATOM 3017 O O . VAL A 1 380 ? 28.104 -0.965 9.124 1.00 6.74 477 VAL A O 1
ATOM 3021 N N . ASP A 1 381 ? 29.083 -2.470 10.467 1.00 7.27 478 ASP A N 1
ATOM 3022 C CA . ASP A 1 381 ? 30.422 -1.901 10.257 1.00 7.23 478 ASP A CA 1
ATOM 3023 C C . ASP A 1 381 ? 30.847 -1.959 8.782 1.00 7.97 478 ASP A C 1
ATOM 3024 O O . ASP A 1 381 ? 31.436 -1.005 8.317 1.00 8.39 478 ASP A O 1
ATOM 3029 N N . GLN A 1 382 ? 30.572 -3.078 8.122 1.00 8.40 479 GLN A N 1
ATOM 3030 C CA . GLN A 1 382 ? 30.957 -3.202 6.698 1.00 7.93 479 GLN A CA 1
ATOM 3031 C C . GLN A 1 382 ? 30.314 -2.140 5.851 1.00 7.69 479 GLN A C 1
ATOM 3032 O O . GLN A 1 382 ? 30.978 -1.517 4.988 1.00 7.54 479 GLN A O 1
ATOM 3038 N N . VAL A 1 383 ? 29.044 -1.877 6.105 1.00 6.60 480 VAL A N 1
ATOM 3039 C CA . VAL A 1 383 ? 28.330 -0.824 5.362 1.00 7.27 480 VAL A CA 1
ATOM 3040 C C . VAL A 1 383 ? 28.897 0.554 5.668 1.00 8.15 480 VAL A C 1
ATOM 3041 O O . VAL A 1 383 ? 29.092 1.369 4.759 1.00 8.45 480 VAL A O 1
ATOM 3045 N N . ARG A 1 384 ? 29.179 0.835 6.950 1.00 8.22 481 ARG A N 1
ATOM 3046 C CA . ARG A 1 384 ? 29.759 2.135 7.310 1.00 7.81 481 ARG A CA 1
ATOM 3047 C C . ARG A 1 384 ? 31.110 2.309 6.613 1.00 8.04 481 ARG A C 1
ATOM 3048 O O . ARG A 1 384 ? 31.398 3.408 6.057 1.00 9.42 481 ARG A O 1
ATOM 3056 N N . GLN A 1 385 ? 31.896 1.234 6.604 1.00 8.18 482 GLN A N 1
ATOM 3057 C CA . GLN A 1 385 ? 33.247 1.334 5.968 1.00 11.00 482 GLN A CA 1
ATOM 3058 C C . GLN A 1 385 ? 33.128 1.628 4.479 1.00 10.98 482 GLN A C 1
ATOM 3059 O O . GLN A 1 385 ? 33.929 2.401 3.899 1.00 13.61 482 GLN A O 1
ATOM 3065 N N . ALA A 1 386 ? 32.152 1.023 3.832 1.00 10.29 483 ALA A N 1
ATOM 3066 C CA . ALA A 1 386 ? 32.039 1.144 2.375 1.00 11.35 483 ALA A CA 1
ATOM 3067 C C . ALA A 1 386 ? 31.352 2.403 1.932 1.00 11.66 483 ALA A C 1
ATOM 3068 O O . ALA A 1 386 ? 31.622 2.898 0.804 1.00 13.56 483 ALA A O 1
ATOM 3070 N N . THR A 1 387 ? 30.421 2.928 2.756 1.00 9.64 484 THR A N 1
ATOM 3071 C CA . THR A 1 387 ? 29.540 3.987 2.282 1.00 10.31 484 THR A CA 1
ATOM 3072 C C . THR A 1 387 ? 29.465 5.224 3.164 1.00 9.97 484 THR A C 1
ATOM 3073 O O . THR A 1 387 ? 28.930 6.275 2.741 1.00 11.38 484 THR A O 1
ATOM 3077 N N . GLY A 1 388 ? 29.929 5.082 4.422 1.00 9.22 485 GLY A N 1
ATOM 3078 C CA . GLY A 1 388 ? 29.824 6.135 5.427 1.00 9.58 485 GLY A CA 1
ATOM 3079 C C . GLY A 1 388 ? 28.411 6.246 5.997 1.00 10.27 485 GLY A C 1
ATOM 3080 O O . GLY A 1 388 ? 28.151 7.174 6.742 1.00 12.59 485 GLY A O 1
ATOM 3081 N N . LYS A 1 389 ? 27.504 5.338 5.625 1.00 9.40 486 LYS A N 1
ATOM 3082 C CA . LYS A 1 389 ? 26.106 5.426 6.057 1.00 8.04 486 LYS A CA 1
ATOM 3083 C C . LYS A 1 389 ? 25.765 4.413 7.114 1.00 7.31 486 LYS A C 1
ATOM 3084 O O . LYS A 1 389 ? 26.426 3.385 7.234 1.00 8.06 486 LYS A O 1
ATOM 3090 N N . SER A 1 390 ? 24.740 4.751 7.895 1.00 5.52 487 SER A N 1
ATOM 3091 C CA . SER A 1 390 ? 24.209 3.842 8.925 1.00 5.38 487 SER A CA 1
ATOM 3092 C C . SER A 1 390 ? 23.217 2.852 8.314 1.00 4.44 487 SER A C 1
ATOM 3093 O O . SER A 1 390 ? 22.176 3.247 7.768 1.00 5.59 487 SER A O 1
ATOM 3096 N N . LEU A 1 391 ? 23.529 1.547 8.458 1.00 4.92 488 LEU A N 1
ATOM 3097 C CA . LEU A 1 391 ? 22.730 0.485 7.905 1.00 4.47 488 LEU A CA 1
ATOM 3098 C C . LEU A 1 391 ? 21.399 0.310 8.626 1.00 4.84 488 LEU A C 1
ATOM 3099 O O . LEU A 1 391 ? 21.369 0.150 9.842 1.00 6.77 488 LEU A O 1
ATOM 3104 N N . ILE A 1 392 ? 20.325 0.350 7.838 1.00 4.79 489 ILE A N 1
ATOM 3105 C CA . ILE A 1 392 ? 18.994 -0.025 8.324 1.00 4.74 489 ILE A CA 1
ATOM 3106 C C . ILE A 1 392 ? 18.917 -1.543 8.164 1.00 6.78 489 ILE A C 1
ATOM 3107 O O . ILE A 1 392 ? 19.060 -2.061 7.044 1.00 6.17 489 ILE A O 1
ATOM 3112 N N . VAL A 1 393 ? 18.658 -2.238 9.274 1.00 5.01 490 VAL A N 1
ATOM 3113 C CA . VAL A 1 393 ? 18.598 -3.720 9.266 1.00 6.50 490 VAL A CA 1
ATOM 3114 C C . VAL A 1 393 ? 17.200 -4.225 9.469 1.00 6.25 490 VAL A C 1
ATOM 3115 O O . VAL A 1 393 ? 16.560 -3.968 10.521 1.00 6.46 490 VAL A O 1
ATOM 3119 N N . GLY A 1 394 ? 16.727 -5.034 8.530 1.00 6.43 491 GLY A N 1
ATOM 3120 C CA . GLY A 1 394 ? 15.501 -5.848 8.769 1.00 6.92 491 GLY A CA 1
ATOM 3121 C C . GLY A 1 394 ? 16.022 -7.158 9.361 1.00 8.21 491 GLY A C 1
ATOM 3122 O O . GLY A 1 394 ? 16.867 -7.809 8.759 1.00 9.38 491 GLY A O 1
ATOM 3123 N N . ALA A 1 395 ? 15.627 -7.487 10.596 1.00 6.37 492 ALA A N 1
ATOM 3124 C CA . ALA A 1 395 ? 16.129 -8.729 11.267 1.00 5.90 492 ALA A CA 1
ATOM 3125 C C . ALA A 1 395 ? 14.939 -9.226 12.054 1.00 6.06 492 ALA A C 1
ATOM 3126 O O . ALA A 1 395 ? 14.727 -8.896 13.234 1.00 6.29 492 ALA A O 1
ATOM 3128 N N . TYR A 1 396 ? 14.087 -9.987 11.368 1.00 6.31 493 TYR A N 1
ATOM 3129 C CA . TYR A 1 396 ? 12.776 -10.276 11.958 1.00 6.69 493 TYR A CA 1
ATOM 3130 C C . TYR A 1 396 ? 12.904 -11.276 13.065 1.00 5.56 493 TYR A C 1
ATOM 3131 O O . TYR A 1 396 ? 13.650 -12.259 12.957 1.00 5.74 493 TYR A O 1
ATOM 3140 N N . MET A 1 397 ? 12.154 -11.022 14.130 1.00 5.17 494 MET A N 1
ATOM 3141 C CA . MET A 1 397 ? 12.377 -11.746 15.380 1.00 5.65 494 MET A CA 1
ATOM 3142 C C . MET A 1 397 ? 11.484 -12.987 15.533 1.00 6.39 494 MET A C 1
ATOM 3143 O O . MET A 1 397 ? 10.276 -12.927 15.233 1.00 6.87 494 MET A O 1
ATOM 3148 N N . GLU A 1 398 ? 12.135 -14.091 15.918 1.00 5.57 495 GLU A N 1
ATOM 3149 C CA . GLU A 1 398 ? 11.506 -15.377 16.361 1.00 5.72 495 GLU A CA 1
ATOM 3150 C C . GLU A 1 398 ? 10.982 -16.192 15.176 1.00 7.37 495 GLU A C 1
ATOM 3151 O O . GLU A 1 398 ? 11.329 -17.385 15.047 1.00 9.35 495 GLU A O 1
ATOM 3157 N N . GLU A 1 399 ? 10.192 -15.575 14.319 1.00 7.47 496 GLU A N 1
ATOM 3158 C CA . GLU A 1 399 ? 9.586 -16.251 13.165 1.00 7.46 496 GLU A CA 1
ATOM 3159 C C . GLU A 1 399 ? 9.042 -17.661 13.508 1.00 8.83 496 GLU A C 1
ATOM 3160 O O . GLU A 1 399 ? 9.519 -18.663 12.983 1.00 9.45 496 GLU A O 1
ATOM 3166 N N . PRO A 1 400 ? 8.035 -17.739 14.360 1.00 10.36 497 PRO A N 1
ATOM 3167 C CA . PRO A 1 400 ? 7.409 -19.061 14.583 1.00 10.44 497 PRO A CA 1
ATOM 3168 C C . PRO A 1 400 ? 6.987 -19.712 13.241 1.00 12.47 497 PRO A C 1
ATOM 3169 O O . PRO A 1 400 ? 6.397 -19.059 12.389 1.00 13.84 497 PRO A O 1
ATOM 3173 N N . LYS A 1 401 ? 7.308 -21.000 13.099 1.00 14.72 498 LYS A N 1
ATOM 3174 C CA . LYS A 1 401 ? 6.994 -21.736 11.850 1.00 16.44 498 LYS A CA 1
ATOM 3175 C C . LYS A 1 401 ? 6.334 -23.058 12.203 1.00 16.78 498 LYS A C 1
ATOM 3176 O O . LYS A 1 401 ? 6.678 -23.701 13.176 1.00 14.50 498 LYS A O 1
ATOM 3182 N N . PHE A 1 402 ? 5.323 -23.406 11.402 1.00 18.29 499 PHE A N 1
ATOM 3183 C CA . PHE A 1 402 ? 4.568 -24.637 11.657 1.00 21.05 499 PHE A CA 1
ATOM 3184 C C . PHE A 1 402 ? 4.616 -25.543 10.455 1.00 23.60 499 PHE A C 1
ATOM 3185 O O . PHE A 1 402 ? 4.791 -25.088 9.329 1.00 23.45 499 PHE A O 1
ATOM 3193 N N . ASP A 1 403 ? 4.434 -26.837 10.727 1.00 26.04 500 ASP A N 1
ATOM 3194 C CA . ASP A 1 403 ? 3.976 -27.745 9.696 1.00 28.65 500 ASP A CA 1
ATOM 3195 C C . ASP A 1 403 ? 2.433 -27.793 9.660 1.00 28.98 500 ASP A C 1
ATOM 3196 O O . ASP A 1 403 ? 1.706 -27.076 10.371 1.00 29.19 500 ASP A O 1
ATOM 3201 N N . ASP A 1 404 ? 1.939 -28.700 8.839 1.00 30.05 501 ASP A N 1
ATOM 3202 C CA . ASP A 1 404 ? 0.548 -28.793 8.477 1.00 30.23 501 ASP A CA 1
ATOM 3203 C C . ASP A 1 404 ? -0.376 -29.347 9.561 1.00 30.20 501 ASP A C 1
ATOM 3204 O O . ASP A 1 404 ? -1.567 -28.931 9.663 1.00 30.29 501 ASP A O 1
ATOM 3213 N N . ASN A 1 405 ? 0.165 -30.268 10.355 1.00 28.22 502 ASN A N 1
ATOM 3214 C CA . ASN A 1 405 ? -0.472 -30.678 11.610 1.00 29.46 502 ASN A CA 1
ATOM 3215 C C . ASN A 1 405 ? -0.337 -29.668 12.757 1.00 29.46 502 ASN A C 1
ATOM 3216 O O . ASN A 1 405 ? -0.551 -30.032 13.931 1.00 28.83 502 ASN A O 1
ATOM 3221 N N . ARG A 1 406 ? 0.024 -28.419 12.418 1.00 29.23 503 ARG A N 1
ATOM 3222 C CA . ARG A 1 406 ? 0.422 -27.408 13.423 1.00 28.65 503 ARG A CA 1
ATOM 3223 C C . ARG A 1 406 ? 1.367 -27.953 14.457 1.00 27.10 503 ARG A C 1
ATOM 3224 O O . ARG A 1 406 ? 1.235 -27.619 15.647 1.00 27.78 503 ARG A O 1
ATOM 3232 N N . ILE A 1 407 ? 2.300 -28.802 14.037 1.00 24.91 504 ILE A N 1
ATOM 3233 C CA . ILE A 1 407 ? 3.348 -29.289 14.939 1.00 24.54 504 ILE A CA 1
ATOM 3234 C C . ILE A 1 407 ? 4.309 -28.089 14.945 1.00 21.71 504 ILE A C 1
ATOM 3235 O O . ILE A 1 407 ? 4.638 -27.611 13.897 1.00 20.14 504 ILE A O 1
ATOM 3240 N N . PRO A 1 408 ? 4.766 -27.642 16.108 1.00 22.70 505 PRO A N 1
ATOM 3241 C CA . PRO A 1 408 ? 5.782 -26.553 15.975 1.00 20.49 505 PRO A CA 1
ATOM 3242 C C . PRO A 1 408 ? 7.097 -27.004 15.229 1.00 22.13 505 PRO A C 1
ATOM 3243 O O . PRO A 1 408 ? 7.566 -28.104 15.497 1.00 23.81 505 PRO A O 1
ATOM 3247 N N . LEU A 1 409 ? 7.673 -26.190 14.323 1.00 18.87 506 LEU A N 1
ATOM 3248 C CA . LEU A 1 409 ? 8.974 -26.499 13.695 1.00 17.97 506 LEU A CA 1
ATOM 3249 C C . LEU A 1 409 ? 10.092 -25.802 14.468 1.00 15.98 506 LEU A C 1
ATOM 3250 O O . LEU A 1 409 ? 11.302 -26.078 14.270 1.00 16.05 506 LEU A O 1
ATOM 3255 N N . ASN A 1 410 ? 9.676 -24.884 15.340 1.00 12.12 507 ASN A N 1
ATOM 3256 C CA . ASN A 1 410 ? 10.628 -24.249 16.268 1.00 11.54 507 ASN A CA 1
ATOM 3257 C C . ASN A 1 410 ? 9.970 -23.908 17.579 1.00 10.68 507 ASN A C 1
ATOM 3258 O O . ASN A 1 410 ? 8.726 -24.027 17.699 1.00 11.53 507 ASN A O 1
ATOM 3263 N N . GLY A 1 411 ? 10.765 -23.489 18.563 1.00 9.67 508 GLY A N 1
ATOM 3264 C CA . GLY A 1 411 ? 10.283 -23.237 19.898 1.00 10.16 508 GLY A CA 1
ATOM 3265 C C . GLY A 1 411 ? 9.344 -22.037 19.914 1.00 11.52 508 GLY A C 1
ATOM 3266 O O . GLY A 1 411 ? 8.400 -21.981 20.672 1.00 11.98 508 GLY A O 1
ATOM 3267 N N . ALA A 1 412 ? 9.593 -21.053 19.053 1.00 9.66 509 ALA A N 1
ATOM 3268 C CA . ALA A 1 412 ? 8.657 -19.920 18.960 1.00 10.99 509 ALA A CA 1
ATOM 3269 C C . ALA A 1 412 ? 7.250 -20.337 18.547 1.00 10.61 509 ALA A C 1
ATOM 3270 O O . ALA A 1 412 ? 6.266 -19.723 18.982 1.00 10.76 509 ALA A O 1
ATOM 3272 N N . ALA A 1 413 ? 7.158 -21.386 17.732 1.00 11.62 510 ALA A N 1
ATOM 3273 C CA . ALA A 1 413 ? 5.834 -21.916 17.325 1.00 13.06 510 ALA A CA 1
ATOM 3274 C C . ALA A 1 413 ? 5.159 -22.618 18.529 1.00 14.64 510 ALA A C 1
ATOM 3275 O O . ALA A 1 413 ? 3.915 -22.520 18.687 1.00 15.51 510 ALA A O 1
ATOM 3277 N N . ARG A 1 414 ? 5.947 -23.240 19.403 1.00 14.89 511 ARG A N 1
ATOM 3278 C CA . ARG A 1 414 ? 5.401 -23.738 20.714 1.00 16.57 511 ARG A CA 1
ATOM 3279 C C . ARG A 1 414 ? 4.818 -22.606 21.576 1.00 16.89 511 ARG A C 1
ATOM 3280 O O . ARG A 1 414 ? 3.758 -22.749 22.194 1.00 16.79 511 ARG A O 1
ATOM 3288 N N . ASP A 1 415 ? 5.483 -21.456 21.569 1.00 13.66 512 ASP A N 1
ATOM 3289 C CA . ASP A 1 415 ? 4.974 -20.310 22.261 1.00 12.89 512 ASP A CA 1
ATOM 3290 C C . ASP A 1 415 ? 3.663 -19.836 21.646 1.00 12.82 512 ASP A C 1
ATOM 3291 O O . ASP A 1 415 ? 2.762 -19.373 22.379 1.00 11.98 512 ASP A O 1
ATOM 3296 N N . VAL A 1 416 ? 3.552 -19.894 20.333 1.00 13.06 513 VAL A N 1
ATOM 3297 C CA . VAL A 1 416 ? 2.325 -19.471 19.628 1.00 12.68 513 VAL A CA 1
ATOM 3298 C C . VAL A 1 416 ? 1.159 -20.347 20.102 1.00 14.85 513 VAL A C 1
ATOM 3299 O O . VAL A 1 416 ? 0.043 -19.854 20.352 1.00 15.02 513 VAL A O 1
ATOM 3303 N N . LEU A 1 417 ? 1.419 -21.643 20.215 1.00 15.11 514 LEU A N 1
ATOM 3304 C CA . LEU A 1 417 ? 0.314 -22.532 20.660 1.00 16.37 514 LEU A CA 1
ATOM 3305 C C . LEU A 1 417 ? -0.131 -22.288 22.089 1.00 18.24 514 LEU A C 1
ATOM 3306 O O . LEU A 1 417 ? -1.308 -22.554 22.425 1.00 18.90 514 LEU A O 1
ATOM 3311 N N . ALA A 1 418 ? 0.772 -21.742 22.906 1.00 17.56 515 ALA A N 1
ATOM 3312 C CA . ALA A 1 418 ? 0.529 -21.410 24.277 1.00 18.25 515 ALA A CA 1
ATOM 3313 C C . ALA A 1 418 ? -0.062 -19.966 24.445 1.00 17.79 515 ALA A C 1
ATOM 3314 O O . ALA A 1 418 ? -0.221 -19.508 25.567 1.00 18.63 515 ALA A O 1
ATOM 3316 N N . SER A 1 419 ? -0.368 -19.321 23.317 1.00 16.40 516 SER A N 1
ATOM 3317 C CA . SER A 1 419 ? -0.833 -17.940 23.251 1.00 17.79 516 SER A CA 1
ATOM 3318 C C . SER A 1 419 ? 0.113 -17.036 24.015 1.00 17.14 516 SER A C 1
ATOM 3319 O O . SER A 1 419 ? -0.315 -16.185 24.821 1.00 17.10 516 SER A O 1
ATOM 3322 N N . ALA A 1 420 ? 1.410 -17.223 23.775 1.00 15.97 517 ALA A N 1
ATOM 3323 C CA . ALA A 1 420 ? 2.437 -16.491 24.490 1.00 13.82 517 ALA A CA 1
ATOM 3324 C C . ALA A 1 420 ? 2.781 -15.129 23.838 1.00 11.44 517 ALA A C 1
ATOM 3325 O O . ALA A 1 420 ? 2.270 -14.781 22.764 1.00 12.23 517 ALA A O 1
ATOM 3327 N N . THR A 1 421 ? 3.666 -14.409 24.513 1.00 11.00 518 THR A N 1
ATOM 3328 C CA . THR A 1 421 ? 4.143 -13.101 24.040 1.00 9.50 518 THR A CA 1
ATOM 3329 C C . THR A 1 421 ? 5.450 -13.292 23.267 1.00 8.97 518 THR A C 1
ATOM 3330 O O . THR A 1 421 ? 6.078 -14.335 23.380 1.00 8.62 518 THR A O 1
ATOM 3334 N N . TYR A 1 422 ? 5.832 -12.283 22.499 1.00 6.98 519 TYR A N 1
ATOM 3335 C CA . TYR A 1 422 ? 7.236 -12.175 22.043 1.00 7.48 519 TYR A CA 1
ATOM 3336 C C . TYR A 1 422 ? 8.131 -12.195 23.278 1.00 6.60 519 TYR A C 1
ATOM 3337 O O . TYR A 1 422 ? 7.789 -11.646 24.334 1.00 7.42 519 TYR A O 1
ATOM 3346 N N . GLN A 1 423 ? 9.313 -12.790 23.129 1.00 5.62 520 GLN A N 1
ATOM 3347 C CA . GLN A 1 423 ? 10.231 -12.746 24.240 1.00 4.40 520 GLN A CA 1
ATOM 3348 C C . GLN A 1 423 ? 10.930 -11.390 24.313 1.00 5.57 520 GLN A C 1
ATOM 3349 O O . GLN A 1 423 ? 11.861 -11.115 23.526 1.00 6.04 520 GLN A O 1
ATOM 3355 N N . THR A 1 424 ? 10.390 -10.535 25.193 1.00 5.44 521 THR A N 1
ATOM 3356 C CA . THR A 1 424 ? 10.811 -9.102 25.267 1.00 6.40 521 THR A CA 1
ATOM 3357 C C . THR A 1 424 ? 12.298 -8.870 25.195 1.00 6.72 521 THR A C 1
ATOM 3358 O O . THR A 1 424 ? 12.781 -8.151 24.341 1.00 5.81 521 THR A O 1
ATOM 3362 N N . ASP A 1 425 ? 13.060 -9.541 26.049 1.00 6.73 522 ASP A N 1
ATOM 3363 C CA . ASP A 1 425 ? 14.505 -9.280 26.039 1.00 6.65 522 ASP A CA 1
ATOM 3364 C C . ASP A 1 425 ? 15.205 -9.745 24.780 1.00 6.04 522 ASP A C 1
ATOM 3365 O O . ASP A 1 425 ? 16.252 -9.145 24.414 1.00 6.08 522 ASP A O 1
ATOM 3370 N N . ALA A 1 426 ? 14.674 -10.772 24.103 1.00 4.40 523 ALA A N 1
ATOM 3371 C CA . ALA A 1 426 ? 15.278 -11.183 22.821 1.00 4.77 523 ALA A CA 1
ATOM 3372 C C . ALA A 1 426 ? 15.165 -10.039 21.791 1.00 5.14 523 ALA A C 1
ATOM 3373 O O . ALA A 1 426 ? 16.158 -9.719 21.093 1.00 6.35 523 ALA A O 1
ATOM 3375 N N . VAL A 1 427 ? 13.998 -9.416 21.714 1.00 5.06 524 VAL A N 1
ATOM 3376 C CA . VAL A 1 427 ? 13.768 -8.334 20.764 1.00 5.74 524 VAL A CA 1
ATOM 3377 C C . VAL A 1 427 ? 14.664 -7.158 21.107 1.00 5.45 524 VAL A C 1
ATOM 3378 O O . VAL A 1 427 ? 15.357 -6.574 20.226 1.00 5.17 524 VAL A O 1
ATOM 3382 N N . LEU A 1 428 ? 14.725 -6.835 22.414 1.00 4.23 525 LEU A N 1
ATOM 3383 C CA . LEU A 1 428 ? 15.557 -5.666 22.857 1.00 4.84 525 LEU A CA 1
ATOM 3384 C C . LEU A 1 428 ? 17.015 -5.878 22.588 1.00 4.58 525 LEU A C 1
ATOM 3385 O O . LEU A 1 428 ? 17.719 -4.966 22.143 1.00 5.53 525 LEU A O 1
ATOM 3390 N N . LEU A 1 429 ? 17.516 -7.091 22.801 1.00 4.34 526 LEU A N 1
ATOM 3391 C CA . LEU A 1 429 ? 18.942 -7.331 22.527 1.00 4.63 526 LEU A CA 1
ATOM 3392 C C . LEU A 1 429 ? 19.317 -7.213 21.081 1.00 3.65 526 LEU A C 1
ATOM 3393 O O . LEU A 1 429 ? 20.401 -6.744 20.785 1.00 4.64 526 LEU A O 1
ATOM 3398 N N . THR A 1 430 ? 18.409 -7.623 20.171 1.00 4.10 527 THR A N 1
ATOM 3399 C CA . THR A 1 430 ? 18.687 -7.457 18.759 1.00 3.79 527 THR A CA 1
ATOM 3400 C C . THR A 1 430 ? 18.665 -5.969 18.383 1.00 3.26 527 THR A C 1
ATOM 3401 O O . THR A 1 430 ? 19.609 -5.557 17.686 1.00 4.16 527 THR A O 1
ATOM 3405 N N . THR A 1 431 ? 17.671 -5.234 18.883 1.00 3.58 528 THR A N 1
ATOM 3406 C CA . THR A 1 431 ? 17.634 -3.818 18.652 1.00 4.33 528 THR A CA 1
ATOM 3407 C C . THR A 1 431 ? 18.905 -3.129 19.199 1.00 5.47 528 THR A C 1
ATOM 3408 O O . THR A 1 431 ? 19.513 -2.273 18.492 1.00 4.68 528 THR A O 1
ATOM 3412 N N . ALA A 1 432 ? 19.342 -3.522 20.400 1.00 4.60 529 ALA A N 1
ATOM 3413 C CA . ALA A 1 432 ? 20.575 -2.990 21.019 1.00 3.95 529 ALA A CA 1
ATOM 3414 C C . ALA A 1 432 ? 21.826 -3.319 20.208 1.00 4.63 529 ALA A C 1
ATOM 3415 O O . ALA A 1 432 ? 22.655 -2.445 19.956 1.00 4.17 529 ALA A O 1
ATOM 3417 N N . ALA A 1 433 ? 21.933 -4.593 19.794 1.00 4.36 530 ALA A N 1
ATOM 3418 C CA . ALA A 1 433 ? 23.134 -5.020 19.048 1.00 4.96 530 ALA A CA 1
ATOM 3419 C C . ALA A 1 433 ? 23.324 -4.167 17.775 1.00 4.45 530 ALA A C 1
ATOM 3420 O O . ALA A 1 433 ? 24.438 -3.740 17.406 1.00 6.17 530 ALA A O 1
ATOM 3422 N N . ILE A 1 434 ? 22.216 -3.965 17.084 1.00 4.76 531 ILE A N 1
ATOM 3423 C CA . ILE A 1 434 ? 22.259 -3.208 15.819 1.00 4.01 531 ILE A CA 1
ATOM 3424 C C . ILE A 1 434 ? 22.549 -1.734 16.094 1.00 4.85 531 ILE A C 1
ATOM 3425 O O . ILE A 1 434 ? 23.427 -1.144 15.441 1.00 5.30 531 ILE A O 1
ATOM 3430 N N . ALA A 1 435 ? 21.855 -1.134 17.073 1.00 4.46 532 ALA A N 1
ATOM 3431 C CA . ALA A 1 435 ? 22.080 0.322 17.308 1.00 4.29 532 ALA A CA 1
ATOM 3432 C C . ALA A 1 435 ? 23.427 0.594 17.927 1.00 4.67 532 ALA A C 1
ATOM 3433 O O . ALA A 1 435 ? 24.076 1.620 17.586 1.00 5.62 532 ALA A O 1
ATOM 3435 N N . ALA A 1 436 ? 23.897 -0.274 18.829 1.00 5.25 533 ALA A N 1
ATOM 3436 C CA . ALA A 1 436 ? 25.225 -0.056 19.461 1.00 5.52 533 ALA A CA 1
ATOM 3437 C C . ALA A 1 436 ? 26.343 -0.048 18.419 1.00 5.31 533 ALA A C 1
ATOM 3438 O O . ALA A 1 436 ? 27.315 0.710 18.553 1.00 7.35 533 ALA A O 1
ATOM 3440 N N . ALA A 1 437 ? 26.147 -0.859 17.364 1.00 5.60 534 ALA A N 1
ATOM 3441 C CA . ALA A 1 437 ? 27.157 -0.950 16.264 1.00 5.87 534 ALA A CA 1
ATOM 3442 C C . ALA A 1 437 ? 27.092 0.243 15.331 1.00 6.92 534 ALA A C 1
ATOM 3443 O O . ALA A 1 437 ? 28.010 0.443 14.534 1.00 7.09 534 ALA A O 1
ATOM 3445 N N . GLY A 1 438 ? 26.031 1.051 15.435 1.00 6.01 535 GLY A N 1
ATOM 3446 C CA . GLY A 1 438 ? 25.897 2.253 14.567 1.00 5.48 535 GLY A CA 1
ATOM 3447 C C . GLY A 1 438 ? 24.804 2.121 13.528 1.00 5.86 535 GLY A C 1
ATOM 3448 O O . GLY A 1 438 ? 24.782 2.933 12.569 1.00 6.42 535 GLY A O 1
ATOM 3449 N N . GLY A 1 439 ? 23.958 1.096 13.620 1.00 3.92 536 GLY A N 1
ATOM 3450 C CA . GLY A 1 439 ? 22.865 0.862 12.638 1.00 4.91 536 GLY A CA 1
ATOM 3451 C C . GLY A 1 439 ? 21.501 1.213 13.218 1.00 5.06 536 GLY A C 1
ATOM 3452 O O . GLY A 1 439 ? 21.410 1.842 14.274 1.00 5.35 536 GLY A O 1
ATOM 3453 N N . TYR A 1 440 ? 20.444 0.783 12.533 1.00 3.66 537 TYR A N 1
ATOM 3454 C CA . TYR A 1 440 ? 19.090 0.920 13.103 1.00 3.53 537 TYR A CA 1
ATOM 3455 C C . TYR A 1 440 ? 18.292 -0.363 12.756 1.00 5.04 537 TYR A C 1
ATOM 3456 O O . TYR A 1 440 ? 18.200 -0.734 11.574 1.00 5.40 537 TYR A O 1
ATOM 3465 N N . HIS A 1 441 ? 17.654 -0.966 13.774 1.00 3.62 538 HIS A N 1
ATOM 3466 C CA . HIS A 1 441 ? 16.854 -2.157 13.560 1.00 4.48 538 HIS A CA 1
ATOM 3467 C C . HIS A 1 441 ? 15.454 -1.753 13.190 1.00 5.29 538 HIS A C 1
ATOM 3468 O O . HIS A 1 441 ? 14.701 -1.182 14.016 1.00 5.47 538 HIS A O 1
ATOM 3475 N N . MET A 1 442 ? 15.072 -2.025 11.938 1.00 4.88 539 MET A N 1
ATOM 3476 C CA . MET A 1 442 ? 13.701 -1.715 11.487 1.00 6.05 539 MET A CA 1
ATOM 3477 C C . MET A 1 442 ? 12.832 -2.841 11.996 1.00 7.02 539 MET A C 1
ATOM 3478 O O . MET A 1 442 ? 12.796 -3.935 11.389 1.00 7.96 539 MET A O 1
ATOM 3483 N N . SER A 1 443 ? 12.118 -2.597 13.090 1.00 6.60 540 SER A N 1
ATOM 3484 C CA . SER A 1 443 ? 11.477 -3.652 13.880 1.00 5.50 540 SER A CA 1
ATOM 3485 C C . SER A 1 443 ? 10.030 -3.272 14.176 1.00 6.76 540 SER A C 1
ATOM 3486 O O . SER A 1 443 ? 9.187 -4.147 14.309 1.00 8.28 540 SER A O 1
ATOM 3489 N N . LEU A 1 444 ? 9.748 -1.987 14.309 1.00 5.74 541 LEU A N 1
ATOM 3490 C CA . LEU A 1 444 ? 8.438 -1.562 14.818 1.00 6.16 541 LEU A CA 1
ATOM 3491 C C . LEU A 1 444 ? 7.462 -1.458 13.646 1.00 6.57 541 LEU A C 1
ATOM 3492 O O . LEU A 1 444 ? 7.869 -1.071 12.560 1.00 7.71 541 LEU A O 1
ATOM 3497 N N . ALA A 1 445 ? 6.198 -1.755 13.873 1.00 6.07 542 ALA A N 1
ATOM 3498 C CA . ALA A 1 445 ? 5.202 -1.759 12.783 1.00 7.19 542 ALA A CA 1
ATOM 3499 C C . ALA A 1 445 ? 3.798 -1.327 13.216 1.00 7.90 542 ALA A C 1
ATOM 3500 O O . ALA A 1 445 ? 3.344 -1.674 14.315 1.00 8.36 542 ALA A O 1
ATOM 3502 N N . ALA A 1 446 ? 3.137 -0.583 12.335 1.00 7.54 543 ALA A N 1
ATOM 3503 C CA . ALA A 1 446 ? 1.745 -0.190 12.540 1.00 7.80 543 ALA A CA 1
ATOM 3504 C C . ALA A 1 446 ? 0.939 -1.100 11.637 1.00 8.22 543 ALA A C 1
ATOM 3505 O O . ALA A 1 446 ? 0.974 -0.937 10.404 1.00 7.87 543 ALA A O 1
ATOM 3507 N N . LEU A 1 447 ? 0.236 -2.080 12.233 1.00 8.47 544 LEU A N 1
ATOM 3508 C CA . LEU A 1 447 ? -0.398 -3.113 11.457 1.00 9.28 544 LEU A CA 1
ATOM 3509 C C . LEU A 1 447 ? -1.882 -3.250 11.800 1.00 11.92 544 LEU A C 1
ATOM 3510 O O . LEU A 1 447 ? -2.533 -4.195 11.342 1.00 12.18 544 LEU A O 1
ATOM 3515 N N . ALA A 1 448 ? -2.393 -2.336 12.620 1.00 11.09 545 ALA A N 1
ATOM 3516 C CA . ALA A 1 448 ? -3.781 -2.474 13.099 1.00 12.65 545 ALA A CA 1
ATOM 3517 C C . ALA A 1 448 ? -4.078 -3.929 13.526 1.00 14.32 545 ALA A C 1
ATOM 3518 O O . ALA A 1 448 ? -5.123 -4.545 13.166 1.00 15.84 545 ALA A O 1
ATOM 3520 N N . ASN A 1 449 ? -3.189 -4.521 14.318 1.00 13.39 546 ASN A N 1
ATOM 3521 C CA . ASN A 1 449 ? -3.267 -5.949 14.640 1.00 13.48 546 ASN A CA 1
ATOM 3522 C C . ASN A 1 449 ? -3.543 -6.145 16.134 1.00 14.37 546 ASN A C 1
ATOM 3523 O O . ASN A 1 449 ? -2.852 -5.606 16.963 1.00 13.64 546 ASN A O 1
ATOM 3528 N N . PRO A 1 450 ? -4.574 -6.922 16.470 1.00 15.71 547 PRO A N 1
ATOM 3529 C CA . PRO A 1 450 ? -4.956 -7.116 17.882 1.00 16.66 547 PRO A CA 1
ATOM 3530 C C . PRO A 1 450 ? -3.902 -7.735 18.761 1.00 15.35 547 PRO A C 1
ATOM 3531 O O . PRO A 1 450 ? -3.886 -7.430 19.953 1.00 16.26 547 PRO A O 1
ATOM 3535 N N . ASN A 1 451 ? -3.028 -8.573 18.204 1.00 14.88 548 ASN A N 1
ATOM 3536 C CA . ASN A 1 451 ? -1.959 -9.143 19.009 1.00 13.90 548 ASN A CA 1
ATOM 3537 C C . ASN A 1 451 ? -0.928 -8.096 19.465 1.00 14.76 548 ASN A C 1
ATOM 3538 O O . ASN A 1 451 ? -0.116 -8.375 20.345 1.00 13.11 548 ASN A O 1
ATOM 3543 N N . ASP A 1 452 ? -0.984 -6.873 18.910 1.00 13.21 549 ASP A N 1
ATOM 3544 C CA . ASP A 1 452 ? -0.096 -5.809 19.393 1.00 14.37 549 ASP A CA 1
ATOM 3545 C C . ASP A 1 452 ? -0.629 -5.085 20.620 1.00 16.51 549 ASP A C 1
ATOM 3546 O O . ASP A 1 452 ? 0.027 -4.213 21.196 1.00 17.60 549 ASP A O 1
ATOM 3551 N N . GLY A 1 453 ? -1.812 -5.523 21.059 1.00 18.11 550 GLY A N 1
ATOM 3552 C CA . GLY A 1 453 ? -2.381 -5.079 22.349 1.00 20.37 550 GLY A CA 1
ATOM 3553 C C . GLY A 1 453 ? -2.513 -3.576 22.536 1.00 22.28 550 GLY A C 1
ATOM 3554 O O . GLY A 1 453 ? -2.309 -3.048 23.647 1.00 23.69 550 GLY A O 1
ATOM 3555 N N . GLY A 1 454 ? -2.846 -2.868 21.470 1.00 21.57 551 GLY A N 1
ATOM 3556 C CA . GLY A 1 454 ? -2.921 -1.394 21.587 1.00 20.99 551 GLY A CA 1
ATOM 3557 C C . GLY A 1 454 ? -1.607 -0.624 21.367 1.00 20.07 551 GLY A C 1
ATOM 3558 O O . GLY A 1 454 ? -1.617 0.611 21.332 1.00 21.81 551 GLY A O 1
ATOM 3559 N N . GLY A 1 455 ? -0.501 -1.354 21.235 1.00 17.69 552 GLY A N 1
ATOM 3560 C CA . GLY A 1 455 ? 0.814 -0.742 21.084 1.00 15.14 552 GLY A CA 1
ATOM 3561 C C . GLY A 1 455 ? 1.257 -0.930 19.659 1.00 13.69 552 GLY A C 1
ATOM 3562 O O . GLY A 1 455 ? 0.452 -1.155 18.739 1.00 14.74 552 GLY A O 1
ATOM 3563 N N . VAL A 1 456 ? 2.551 -0.933 19.501 1.00 12.25 553 VAL A N 1
ATOM 3564 C CA . VAL A 1 456 ? 3.063 -1.094 18.125 1.00 11.70 553 VAL A CA 1
ATOM 3565 C C . VAL A 1 456 ? 3.575 -2.496 17.951 1.00 9.98 553 VAL A C 1
ATOM 3566 O O . VAL A 1 456 ? 4.033 -3.148 18.931 1.00 11.52 553 VAL A O 1
ATOM 3570 N N . GLY A 1 457 ? 3.484 -2.992 16.716 1.00 7.99 554 GLY A N 1
ATOM 3571 C CA . GLY A 1 457 ? 3.938 -4.355 16.427 1.00 8.07 554 GLY A CA 1
ATOM 3572 C C . GLY A 1 457 ? 5.427 -4.508 16.322 1.00 7.56 554 GLY A C 1
ATOM 3573 O O . GLY A 1 457 ? 6.160 -3.519 16.270 1.00 7.32 554 GLY A O 1
ATOM 3574 N N . VAL A 1 458 ? 5.843 -5.781 16.303 1.00 7.86 555 VAL A N 1
ATOM 3575 C CA . VAL A 1 458 ? 7.266 -6.134 16.125 1.00 7.46 555 VAL A CA 1
ATOM 3576 C C . VAL A 1 458 ? 7.376 -7.081 14.951 1.00 6.54 555 VAL A C 1
ATOM 3577 O O . VAL A 1 458 ? 6.692 -8.143 14.930 1.00 8.00 555 VAL A O 1
ATOM 3581 N N . LEU A 1 459 ? 8.203 -6.762 13.952 1.00 6.16 556 LEU A N 1
ATOM 3582 C CA . LEU A 1 459 ? 8.231 -7.599 12.742 1.00 6.57 556 LEU A CA 1
ATOM 3583 C C . LEU A 1 459 ? 8.799 -8.976 13.061 1.00 6.30 556 LEU A C 1
ATOM 3584 O O . LEU A 1 459 ? 9.899 -9.106 13.702 1.00 6.39 556 LEU A O 1
ATOM 3589 N N . GLU A 1 460 ? 8.065 -10.010 12.629 1.00 7.48 557 GLU A N 1
ATOM 3590 C CA . GLU A 1 460 ? 8.368 -11.422 12.994 1.00 7.72 557 GLU A CA 1
ATOM 3591 C C . GLU A 1 460 ? 8.739 -12.253 11.777 1.00 7.51 557 GLU A C 1
ATOM 3592 O O . GLU A 1 460 ? 9.303 -13.361 11.921 1.00 8.13 557 GLU A O 1
ATOM 3598 N N . THR A 1 461 ? 8.382 -11.766 10.594 1.00 8.31 558 THR A N 1
ATOM 3599 C CA . THR A 1 461 ? 8.551 -12.578 9.361 1.00 9.76 558 THR A CA 1
ATOM 3600 C C . THR A 1 461 ? 8.577 -11.639 8.166 1.00 9.51 558 THR A C 1
ATOM 3601 O O . THR A 1 461 ? 8.265 -10.461 8.287 1.00 8.82 558 THR A O 1
ATOM 3605 N N . ALA A 1 462 ? 8.944 -12.163 6.995 1.00 9.36 559 ALA A N 1
ATOM 3606 C CA . ALA A 1 462 ? 9.011 -11.328 5.804 1.00 8.92 559 ALA A CA 1
ATOM 3607 C C . ALA A 1 462 ? 7.623 -10.767 5.434 1.00 8.80 559 ALA A C 1
ATOM 3608 O O . ALA A 1 462 ? 7.547 -9.687 4.877 1.00 10.08 559 ALA A O 1
ATOM 3610 N N . TYR A 1 463 ? 6.555 -11.513 5.716 1.00 8.95 560 TYR A N 1
ATOM 3611 C CA . TYR A 1 463 ? 5.230 -10.968 5.448 1.00 8.63 560 TYR A CA 1
ATOM 3612 C C . TYR A 1 463 ? 4.792 -10.141 6.651 1.00 7.84 560 TYR A C 1
ATOM 3613 O O . TYR A 1 463 ? 4.209 -10.646 7.653 1.00 9.01 560 TYR A O 1
ATOM 3622 N N . TYR A 1 464 ? 5.065 -8.825 6.576 1.00 7.56 561 TYR A N 1
ATOM 3623 C CA . TYR A 1 464 ? 4.990 -7.989 7.774 1.00 7.09 561 TYR A CA 1
ATOM 3624 C C . TYR A 1 464 ? 3.663 -8.019 8.530 1.00 8.84 561 TYR A C 1
ATOM 3625 O O . TYR A 1 464 ? 3.694 -7.900 9.737 1.00 7.70 561 TYR A O 1
ATOM 3634 N N . PRO A 1 465 ? 2.477 -8.168 7.833 1.00 8.42 562 PRO A N 1
ATOM 3635 C CA . PRO A 1 465 ? 1.198 -8.122 8.599 1.00 9.33 562 PRO A CA 1
ATOM 3636 C C . PRO A 1 465 ? 1.028 -9.226 9.628 1.00 8.95 562 PRO A C 1
ATOM 3637 O O . PRO A 1 465 ? 0.251 -9.061 10.534 1.00 10.40 562 PRO A O 1
ATOM 3641 N N . THR A 1 466 ? 1.796 -10.306 9.542 1.00 9.87 563 THR A N 1
ATOM 3642 C CA . THR A 1 466 ? 1.641 -11.434 10.475 1.00 9.91 563 THR A CA 1
ATOM 3643 C C . THR A 1 466 ? 2.152 -11.128 11.882 1.00 8.75 563 THR A C 1
ATOM 3644 O O . THR A 1 466 ? 3.298 -10.769 12.061 1.00 9.41 563 THR A O 1
ATOM 3648 N N . GLN A 1 467 ? 1.273 -11.272 12.877 1.00 8.43 564 GLN A N 1
ATOM 3649 C CA . GLN A 1 467 ? 1.701 -11.162 14.263 1.00 8.51 564 GLN A CA 1
ATOM 3650 C C . GLN A 1 467 ? 1.137 -12.367 15.003 1.00 9.29 564 GLN A C 1
ATOM 3651 O O . GLN A 1 467 ? -0.042 -12.374 15.388 1.00 10.69 564 GLN A O 1
ATOM 3657 N N . SER A 1 468 ? 1.972 -13.375 15.219 1.00 8.53 565 SER A N 1
ATOM 3658 C CA . SER A 1 468 ? 1.531 -14.667 15.776 1.00 8.02 565 SER A CA 1
ATOM 3659 C C . SER A 1 468 ? 1.667 -14.692 17.291 1.00 9.62 565 SER A C 1
ATOM 3660 O O . SER A 1 468 ? 1.092 -15.580 17.985 1.00 10.45 565 SER A O 1
ATOM 3663 N N . LEU A 1 469 ? 2.456 -13.765 17.817 1.00 8.92 566 LEU A N 1
ATOM 3664 C CA . LEU A 1 469 ? 2.697 -13.659 19.263 1.00 10.06 566 LEU A CA 1
ATOM 3665 C C . LEU A 1 469 ? 2.188 -12.305 19.753 1.00 10.64 566 LEU A C 1
ATOM 3666 O O . LEU A 1 469 ? 1.937 -11.408 18.936 1.00 11.04 566 LEU A O 1
ATOM 3671 N N . LYS A 1 470 ? 1.953 -12.197 21.053 1.00 10.27 567 LYS A N 1
ATOM 3672 C CA . LYS A 1 470 ? 1.475 -10.922 21.604 1.00 10.63 567 LYS A CA 1
ATOM 3673 C C . LYS A 1 470 ? 2.625 -10.010 21.953 1.00 9.46 567 LYS A C 1
ATOM 3674 O O . LYS A 1 470 ? 3.623 -10.473 22.504 1.00 9.49 567 LYS A O 1
ATOM 3680 N N . VAL A 1 471 ? 2.469 -8.703 21.696 1.00 8.05 568 VAL A N 1
ATOM 3681 C CA . VAL A 1 471 ? 3.450 -7.722 22.207 1.00 8.58 568 VAL A CA 1
ATOM 3682 C C . VAL A 1 471 ? 2.993 -7.393 23.630 1.00 8.24 568 VAL A C 1
ATOM 3683 O O . VAL A 1 471 ? 1.928 -6.755 23.842 1.00 10.72 568 VAL A O 1
ATOM 3687 N N . SER A 1 472 ? 3.754 -7.824 24.621 1.00 8.19 569 SER A N 1
ATOM 3688 C CA . SER A 1 472 ? 3.398 -7.437 25.983 1.00 7.98 569 SER A CA 1
ATOM 3689 C C . SER A 1 472 ? 3.449 -5.958 26.231 1.00 8.36 569 SER A C 1
ATOM 3690 O O . SER A 1 472 ? 4.184 -5.245 25.542 1.00 8.13 569 SER A O 1
ATOM 3693 N N . LYS A 1 473 ? 2.717 -5.517 27.251 1.00 10.78 570 LYS A N 1
ATOM 3694 C CA . LYS A 1 473 ? 2.840 -4.122 27.623 1.00 9.42 570 LYS A CA 1
ATOM 3695 C C . LYS A 1 473 ? 4.268 -3.793 27.986 1.00 7.84 570 LYS A C 1
ATOM 3696 O O . LYS A 1 473 ? 4.724 -2.691 27.675 1.00 7.69 570 LYS A O 1
ATOM 3702 N N . GLU A 1 474 ? 5.002 -4.720 28.613 1.00 6.33 571 GLU A N 1
ATOM 3703 C CA . GLU A 1 474 ? 6.399 -4.505 28.985 1.00 7.12 571 GLU A CA 1
ATOM 3704 C C . GLU A 1 474 ? 7.233 -4.252 27.707 1.00 6.19 571 GLU A C 1
ATOM 3705 O O . GLU A 1 474 ? 8.080 -3.361 27.673 1.00 7.27 571 GLU A O 1
ATOM 3711 N N . LEU A 1 475 ? 7.037 -5.077 26.684 1.00 6.12 572 LEU A N 1
ATOM 3712 C CA . LEU A 1 475 ? 7.856 -4.883 25.478 1.00 6.16 572 LEU A CA 1
ATOM 3713 C C . LEU A 1 475 ? 7.462 -3.550 24.807 1.00 6.88 572 LEU A C 1
ATOM 3714 O O . LEU A 1 475 ? 8.322 -2.868 24.236 1.00 6.57 572 LEU A O 1
ATOM 3719 N N . ASN A 1 476 ? 6.172 -3.218 24.782 1.00 7.26 573 ASN A N 1
ATOM 3720 C CA . ASN A 1 476 ? 5.816 -1.902 24.196 1.00 8.19 573 ASN A CA 1
ATOM 3721 C C . ASN A 1 476 ? 6.525 -0.751 24.912 1.00 7.88 573 ASN A C 1
ATOM 3722 O O . ASN A 1 476 ? 7.076 0.156 24.275 1.00 7.85 573 ASN A O 1
ATOM 3727 N N . ARG A 1 477 ? 6.522 -0.737 26.245 1.00 7.08 574 ARG A N 1
ATOM 3728 C CA . ARG A 1 477 ? 7.163 0.307 27.002 1.00 8.33 574 ARG A CA 1
ATOM 3729 C C . ARG A 1 477 ? 8.672 0.277 26.829 1.00 7.21 574 ARG A C 1
ATOM 3730 O O . ARG A 1 477 ? 9.314 1.318 26.635 1.00 6.96 574 ARG A O 1
ATOM 3738 N N . LYS A 1 478 ? 9.286 -0.906 26.858 1.00 7.30 575 LYS A N 1
ATOM 3739 C CA . LYS A 1 478 ? 10.727 -0.919 26.701 1.00 6.30 575 LYS A CA 1
ATOM 3740 C C . LYS A 1 478 ? 11.163 -0.591 25.247 1.00 5.85 575 LYS A C 1
ATOM 3741 O O . LYS A 1 478 ? 12.210 0.055 25.046 1.00 6.36 575 LYS A O 1
ATOM 3747 N N . ASN A 1 479 ? 10.346 -0.970 24.253 1.00 5.52 576 ASN A N 1
ATOM 3748 C CA . ASN A 1 479 ? 10.653 -0.549 22.861 1.00 5.57 576 ASN A CA 1
ATOM 3749 C C . ASN A 1 479 ? 10.640 0.982 22.847 1.00 5.20 576 ASN A C 1
ATOM 3750 O O . ASN A 1 479 ? 11.511 1.567 22.215 1.00 6.65 576 ASN A O 1
ATOM 3755 N N . TYR A 1 480 ? 9.665 1.612 23.516 1.00 5.64 577 TYR A N 1
ATOM 3756 C CA . TYR A 1 480 ? 9.665 3.081 23.548 1.00 6.09 577 TYR A CA 1
ATOM 3757 C C . TYR A 1 480 ? 10.916 3.639 24.200 1.00 5.82 577 TYR A C 1
ATOM 3758 O O . TYR A 1 480 ? 11.569 4.564 23.638 1.00 5.45 577 TYR A O 1
ATOM 3767 N N . HIS A 1 481 ? 11.328 3.082 25.337 1.00 5.16 578 HIS A N 1
ATOM 3768 C CA . HIS A 1 481 ? 12.567 3.520 25.941 1.00 5.04 578 HIS A CA 1
ATOM 3769 C C . HIS A 1 481 ? 13.786 3.399 25.019 1.00 4.44 578 HIS A C 1
ATOM 3770 O O . HIS A 1 481 ? 14.659 4.302 24.976 1.00 6.35 578 HIS A O 1
ATOM 3777 N N . TYR A 1 482 ? 13.877 2.279 24.309 1.00 4.67 579 TYR A N 1
ATOM 3778 C CA . TYR A 1 482 ? 15.006 2.052 23.445 1.00 5.22 579 TYR A CA 1
ATOM 3779 C C . TYR A 1 482 ? 14.986 3.032 22.271 1.00 5.09 579 TYR A C 1
ATOM 3780 O O . TYR A 1 482 ? 16.042 3.510 21.854 1.00 4.98 579 TYR A O 1
ATOM 3789 N N . GLN A 1 483 ? 13.804 3.357 21.722 1.00 5.21 580 GLN A N 1
ATOM 3790 C CA . GLN A 1 483 ? 13.792 4.310 20.590 1.00 5.42 580 GLN A CA 1
ATOM 3791 C C . GLN A 1 483 ? 14.233 5.698 21.108 1.00 5.12 580 GLN A C 1
ATOM 3792 O O . GLN A 1 483 ? 14.912 6.438 20.384 1.00 6.00 580 GLN A O 1
ATOM 3798 N N . GLN A 1 484 ? 13.865 6.066 22.348 1.00 4.68 581 GLN A N 1
ATOM 3799 C CA . GLN A 1 484 ? 14.347 7.397 22.852 1.00 5.09 581 GLN A CA 1
ATOM 3800 C C . GLN A 1 484 ? 15.848 7.392 22.940 1.00 6.03 581 GLN A C 1
ATOM 3801 O O . GLN A 1 484 ? 16.501 8.372 22.597 1.00 6.08 581 GLN A O 1
ATOM 3807 N N . PHE A 1 485 ? 16.451 6.276 23.379 1.00 5.16 582 PHE A N 1
ATOM 3808 C CA . PHE A 1 485 ? 17.886 6.200 23.545 1.00 5.17 582 PHE A CA 1
ATOM 3809 C C . PHE A 1 485 ? 18.602 6.308 22.205 1.00 5.40 582 PHE A C 1
ATOM 3810 O O . PHE A 1 485 ? 19.612 6.991 22.087 1.00 5.35 582 PHE A O 1
ATOM 3818 N N . ILE A 1 486 ? 18.042 5.594 21.208 1.00 5.63 583 ILE A N 1
ATOM 3819 C CA . ILE A 1 486 ? 18.689 5.531 19.883 1.00 6.53 583 ILE A CA 1
ATOM 3820 C C . ILE A 1 486 ? 18.602 6.906 19.195 1.00 5.30 583 ILE A C 1
ATOM 3821 O O . ILE A 1 486 ? 19.437 7.255 18.356 1.00 6.05 583 ILE A O 1
ATOM 3826 N N . THR A 1 487 ? 17.586 7.687 19.562 1.00 4.93 584 THR A N 1
ATOM 3827 C CA . THR A 1 487 ? 17.477 9.053 19.083 1.00 5.29 584 THR A CA 1
ATOM 3828 C C . THR A 1 487 ? 18.402 10.013 19.858 1.00 6.33 584 THR A C 1
ATOM 3829 O O . THR A 1 487 ? 19.222 10.712 19.299 1.00 6.38 584 THR A O 1
ATOM 3833 N N . ALA A 1 488 ? 18.251 10.060 21.177 1.00 5.70 585 ALA A N 1
ATOM 3834 C CA . ALA A 1 488 ? 19.016 10.993 22.014 1.00 6.45 585 ALA A CA 1
ATOM 3835 C C . ALA A 1 488 ? 20.517 10.880 21.891 1.00 6.42 585 ALA A C 1
ATOM 3836 O O . ALA A 1 488 ? 21.209 11.893 21.971 1.00 8.28 585 ALA A O 1
ATOM 3838 N N . TYR A 1 489 ? 21.032 9.667 21.641 1.00 5.18 586 TYR A N 1
ATOM 3839 C CA . TYR A 1 489 ? 22.471 9.430 21.571 1.00 5.47 586 TYR A CA 1
ATOM 3840 C C . TYR A 1 489 ? 22.964 9.061 20.197 1.00 4.75 586 TYR A C 1
ATOM 3841 O O . TYR A 1 489 ? 24.075 8.534 20.076 1.00 5.72 586 TYR A O 1
ATOM 3850 N N . GLU A 1 490 ? 22.149 9.392 19.181 1.00 5.32 587 GLU A N 1
ATOM 3851 C CA . GLU A 1 490 ? 22.583 9.163 17.807 1.00 4.96 587 GLU A CA 1
ATOM 3852 C C . GLU A 1 490 ? 23.993 9.746 17.502 1.00 5.34 587 GLU A C 1
ATOM 3853 O O . GLU A 1 490 ? 24.747 9.171 16.676 1.00 6.03 587 GLU A O 1
ATOM 3859 N N . ASN A 1 491 ? 24.360 10.889 18.124 1.00 5.95 588 ASN A N 1
ATOM 3860 C CA . ASN A 1 491 ? 25.650 11.479 17.768 1.00 6.48 588 ASN A CA 1
ATOM 3861 C C . ASN A 1 491 ? 26.807 10.669 18.407 1.00 7.37 588 ASN A C 1
ATOM 3862 O O . ASN A 1 491 ? 27.948 10.717 17.895 1.00 9.49 588 ASN A O 1
ATOM 3867 N N . LEU A 1 492 ? 26.528 9.918 19.480 1.00 6.56 589 LEU A N 1
ATOM 3868 C CA . LEU A 1 492 ? 27.528 9.025 20.036 1.00 6.82 589 LEU A CA 1
ATOM 3869 C C . LEU A 1 492 ? 27.546 7.663 19.342 1.00 5.79 589 LEU A C 1
ATOM 3870 O O . LEU A 1 492 ? 28.613 7.037 19.306 1.00 7.39 589 LEU A O 1
ATOM 3875 N N . LEU A 1 493 ? 26.404 7.281 18.742 1.00 6.28 590 LEU A N 1
ATOM 3876 C C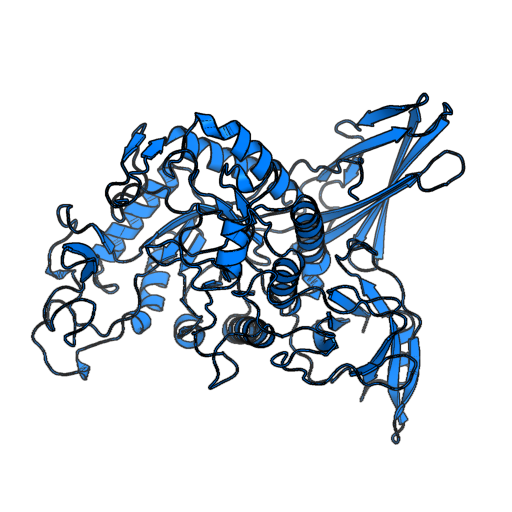A . LEU A 1 493 ? 26.321 5.946 18.164 1.00 6.48 590 LEU A CA 1
ATOM 3877 C C . LEU A 1 493 ? 26.701 5.896 16.673 1.00 7.49 590 LEU A C 1
ATOM 3878 O O . LEU A 1 493 ? 27.240 4.882 16.222 1.00 7.27 590 LEU A O 1
ATOM 3883 N N . ARG A 1 494 ? 26.410 6.959 15.909 1.00 6.57 591 ARG A N 1
ATOM 3884 C CA . ARG A 1 494 ? 26.498 6.883 14.441 1.00 7.26 591 ARG A CA 1
ATOM 3885 C C . ARG A 1 494 ? 26.703 8.248 13.767 1.00 7.80 591 ARG A C 1
ATOM 3886 O O . ARG A 1 494 ? 26.170 8.518 12.684 1.00 9.68 591 ARG A O 1
ATOM 3894 N N . ASP A 1 495 ? 27.492 9.105 14.399 1.00 8.23 592 ASP A N 1
ATOM 3895 C CA . ASP A 1 495 ? 27.864 10.376 13.695 1.00 7.83 592 ASP A CA 1
ATOM 3896 C C . ASP A 1 495 ? 29.382 10.466 13.688 1.00 9.06 592 ASP A C 1
ATOM 3897 O O . ASP A 1 495 ? 29.987 10.901 14.693 1.00 10.09 592 ASP A O 1
ATOM 3902 N N . LYS A 1 496 ? 30.005 10.004 12.587 1.00 10.48 593 LYS A N 1
ATOM 3903 C CA . LYS A 1 496 ? 31.473 9.958 12.516 1.00 11.64 593 LYS A CA 1
ATOM 3904 C C . LYS A 1 496 ? 32.100 9.259 13.716 1.00 11.44 593 LYS A C 1
ATOM 3905 O O . LYS A 1 496 ? 33.029 9.768 14.362 1.00 12.82 593 LYS A O 1
ATOM 3911 N N . VAL A 1 497 ? 31.542 8.066 13.979 1.00 10.31 594 VAL A N 1
ATOM 3912 C CA . VAL A 1 497 ? 31.958 7.202 15.057 1.00 10.62 594 VAL A CA 1
ATOM 3913 C C . VAL A 1 497 ? 32.428 5.890 14.406 1.00 9.81 594 VAL A C 1
ATOM 3914 O O . VAL A 1 497 ? 31.691 5.304 13.603 1.00 12.13 594 VAL A O 1
ATOM 3918 N N . GLU A 1 498 ? 33.644 5.454 14.752 1.00 10.09 595 GLU A N 1
ATOM 3919 C CA . GLU A 1 498 ? 34.263 4.244 14.187 1.00 11.52 595 GLU A CA 1
ATOM 3920 C C . GLU A 1 498 ? 34.735 3.264 15.230 1.00 11.01 595 GLU A C 1
ATOM 3921 O O . GLU A 1 498 ? 34.833 3.580 16.414 1.00 11.37 595 GLU A O 1
ATOM 3927 N N . ASN A 1 499 ? 35.009 2.022 14.809 1.00 9.88 596 ASN A N 1
ATOM 3928 C CA . ASN A 1 499 ? 35.601 1.107 15.725 1.00 10.58 596 ASN A CA 1
ATOM 3929 C C . ASN A 1 499 ? 36.914 1.640 16.299 1.00 11.46 596 ASN A C 1
ATOM 3930 O O . ASN A 1 499 ? 37.667 2.329 15.623 1.00 14.12 596 ASN A O 1
ATOM 3935 N N . ASP A 1 500 ? 37.192 1.281 17.540 1.00 13.80 597 ASP A N 1
ATOM 3936 C CA . ASP A 1 500 ? 38.418 1.678 18.267 1.00 15.50 597 ASP A CA 1
ATOM 3937 C C . ASP A 1 500 ? 39.234 0.404 18.507 1.00 16.11 597 ASP A C 1
ATOM 3938 O O . ASP A 1 500 ? 38.709 -0.602 19.012 1.00 17.22 597 ASP A O 1
ATOM 3943 N N . SER A 1 501 ? 40.529 0.408 18.167 1.00 18.84 598 SER A N 1
ATOM 3944 C CA . SER A 1 501 ? 41.334 -0.782 18.440 1.00 20.51 598 SER A CA 1
ATOM 3945 C C . SER A 1 501 ? 41.697 -0.934 19.939 1.00 20.47 598 SER A C 1
ATOM 3946 O O . SER A 1 501 ? 42.062 -2.029 20.337 1.00 23.31 598 SER A O 1
ATOM 3949 N N . ALA A 1 502 ? 41.527 0.122 20.749 1.00 19.91 599 ALA A N 1
ATOM 3950 C CA . ALA A 1 502 ? 41.682 0.022 22.234 1.00 18.84 599 ALA A CA 1
ATOM 3951 C C . ALA A 1 502 ? 40.716 -1.047 22.719 1.00 18.90 599 ALA A C 1
ATOM 3952 O O . ALA A 1 502 ? 39.579 -1.073 22.241 1.00 19.33 599 ALA A O 1
ATOM 3954 N N . GLU A 1 503 ? 41.181 -1.974 23.553 1.00 15.90 600 GLU A N 1
ATOM 3955 C CA . GLU A 1 503 ? 40.331 -3.089 23.994 1.00 15.85 600 GLU A CA 1
ATOM 3956 C C . GLU A 1 503 ? 39.911 -2.915 25.455 1.00 13.29 600 GLU A C 1
ATOM 3957 O O . GLU A 1 503 ? 40.678 -3.243 26.368 1.00 13.02 600 GLU A O 1
ATOM 3963 N N . PRO A 1 504 ? 38.695 -2.388 25.680 1.00 10.72 601 PRO A N 1
ATOM 3964 C CA . PRO A 1 504 ? 38.170 -2.375 27.028 1.00 10.22 601 PRO A CA 1
ATOM 3965 C C . PRO A 1 504 ? 37.857 -3.779 27.501 1.00 10.19 601 PRO A C 1
ATOM 3966 O O . PRO A 1 504 ? 37.580 -4.664 26.671 1.00 10.84 601 PRO A O 1
ATOM 3970 N N . GLN A 1 505 ? 37.878 -3.946 28.827 1.00 7.75 602 GLN A N 1
ATOM 3971 C CA . GLN A 1 505 ? 37.499 -5.230 29.477 1.00 8.86 602 GLN A CA 1
ATOM 3972 C C . GLN A 1 505 ? 36.588 -4.989 30.645 1.00 8.71 602 GLN A C 1
ATOM 3973 O O . GLN A 1 505 ? 36.569 -3.890 31.191 1.00 10.14 602 GLN A O 1
ATOM 3979 N N . THR A 1 506 ? 35.787 -5.990 30.983 1.00 6.54 603 THR A N 1
ATOM 3980 C CA . THR A 1 506 ? 34.773 -5.851 32.029 1.00 6.95 603 THR A CA 1
ATOM 3981 C C . THR A 1 506 ? 34.976 -6.969 33.040 1.00 7.93 603 THR A C 1
ATOM 3982 O O . THR A 1 506 ? 35.169 -8.139 32.661 1.00 8.17 603 THR A O 1
ATOM 3986 N N . PHE A 1 507 ? 34.932 -6.572 34.314 1.00 6.79 604 PHE A N 1
ATOM 3987 C CA . PHE A 1 507 ? 35.157 -7.468 35.455 1.00 6.66 604 PHE A CA 1
ATOM 3988 C C . PHE A 1 507 ? 34.072 -7.317 36.481 1.00 7.10 604 PHE A C 1
ATOM 3989 O O . PHE A 1 507 ? 33.430 -6.261 36.586 1.00 8.20 604 PHE A O 1
ATOM 3997 N N . THR A 1 508 ? 33.821 -8.390 37.234 1.00 7.31 605 THR A N 1
ATOM 3998 C CA . THR A 1 508 ? 33.052 -8.255 38.452 1.00 7.48 605 THR A CA 1
ATOM 3999 C C . THR A 1 508 ? 33.937 -7.724 39.559 1.00 9.80 605 THR A C 1
ATOM 4000 O O . THR A 1 508 ? 35.151 -7.555 39.358 1.00 11.18 605 THR A O 1
ATOM 4004 N N . ALA A 1 509 ? 33.319 -7.454 40.699 1.00 9.49 606 ALA A N 1
ATOM 4005 C CA . ALA A 1 509 ? 34.094 -6.997 41.856 1.00 11.13 606 ALA A CA 1
ATOM 4006 C C . ALA A 1 509 ? 34.866 -8.125 42.504 1.00 12.29 606 ALA A C 1
ATOM 4007 O O . ALA A 1 509 ? 35.800 -7.834 43.282 1.00 13.56 606 ALA A O 1
ATOM 4009 N N . ASN A 1 510 ? 34.515 -9.374 42.188 1.00 12.81 607 ASN A N 1
ATOM 4010 C CA . ASN A 1 510 ? 35.085 -10.516 42.880 1.00 15.09 607 ASN A CA 1
ATOM 4011 C C . ASN A 1 510 ? 35.981 -11.375 42.036 1.00 16.98 607 ASN A C 1
ATOM 4012 O O . ASN A 1 510 ? 36.053 -12.616 42.254 1.00 20.63 607 ASN A O 1
ATOM 4017 N N . GLY A 1 511 ? 36.596 -10.766 41.028 1.00 16.82 608 GLY A N 1
ATOM 4018 C CA . GLY A 1 511 ? 37.672 -11.445 40.310 1.00 17.83 608 GLY A CA 1
ATOM 4019 C C . GLY A 1 511 ? 37.361 -12.119 38.985 1.00 17.85 608 GLY A C 1
ATOM 4020 O O . GLY A 1 511 ? 38.253 -12.772 38.413 1.00 21.40 608 GLY A O 1
ATOM 4021 N N . ARG A 1 512 ? 36.158 -11.945 38.435 1.00 14.58 609 ARG A N 1
ATOM 4022 C CA . ARG A 1 512 ? 35.881 -12.616 37.164 1.00 13.28 609 ARG A CA 1
ATOM 4023 C C . ARG A 1 512 ? 36.058 -11.605 36.042 1.00 11.01 609 ARG A C 1
ATOM 4024 O O . ARG A 1 512 ? 35.543 -10.485 36.166 1.00 11.11 609 ARG A O 1
ATOM 4032 N N . GLN A 1 513 ? 36.684 -12.004 34.938 1.00 10.12 610 GLN A N 1
ATOM 4033 C CA . GLN A 1 513 ? 36.618 -11.235 33.698 1.00 9.56 610 GLN A CA 1
ATOM 4034 C C . GLN A 1 513 ? 35.361 -11.658 32.925 1.00 9.87 610 GLN A C 1
ATOM 4035 O O . GLN A 1 513 ? 35.219 -12.831 32.554 1.00 10.40 610 GLN A O 1
ATOM 4041 N N . LEU A 1 514 ? 34.447 -10.711 32.726 1.00 7.99 611 LEU A N 1
ATOM 4042 C CA . LEU A 1 514 ? 33.214 -11.040 32.008 1.00 8.55 611 LEU A CA 1
ATOM 4043 C C . LEU A 1 514 ? 33.282 -10.845 30.525 1.00 7.78 611 LEU A C 1
ATOM 4044 O O . LEU A 1 514 ? 32.474 -11.449 29.816 1.00 7.81 611 LEU A O 1
ATOM 4049 N N . SER A 1 515 ? 34.204 -10.032 30.026 1.00 8.63 612 SER A N 1
ATOM 4050 C CA . SER A 1 515 ? 34.369 -9.847 28.584 1.00 8.03 612 SER A CA 1
ATOM 4051 C C . SER A 1 515 ? 35.278 -10.947 28.061 1.00 10.29 612 SER A C 1
ATOM 4052 O O . SER A 1 515 ? 36.410 -11.084 28.507 1.00 13.82 612 SER A O 1
ATOM 4055 N N . GLN A 1 516 ? 34.732 -11.764 27.170 1.00 7.85 61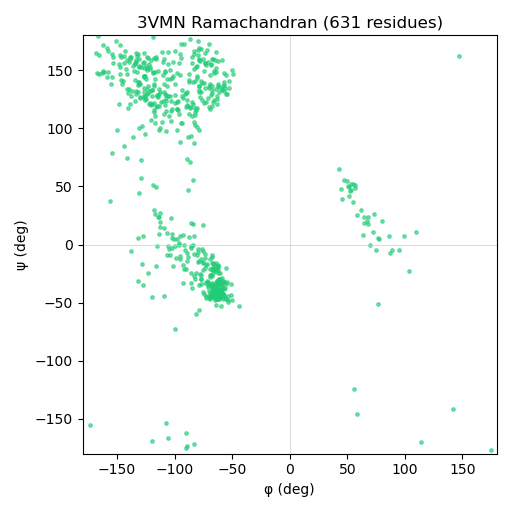3 GLN A N 1
ATOM 4056 C CA . GLN A 1 516 ? 35.462 -12.945 26.698 1.00 7.83 613 GLN A CA 1
ATOM 4057 C C . GLN A 1 516 ? 35.632 -12.984 25.208 1.00 9.17 613 GLN A C 1
ATOM 4058 O O . GLN A 1 516 ? 36.562 -13.643 24.747 1.00 11.25 613 GLN A O 1
ATOM 4064 N N . ASP A 1 517 ? 34.769 -12.325 24.436 1.00 8.05 614 ASP A N 1
ATOM 4065 C CA . ASP A 1 517 ? 34.840 -12.418 22.959 1.00 7.81 614 ASP A CA 1
ATOM 4066 C C . ASP A 1 517 ? 34.338 -11.123 22.380 1.00 8.04 614 ASP A C 1
ATOM 4067 O O . ASP A 1 517 ? 33.113 -10.945 22.213 1.00 9.05 614 ASP A O 1
ATOM 4072 N N . ALA A 1 518 ? 35.256 -10.237 22.020 1.00 9.02 615 ALA A N 1
ATOM 4073 C CA . ALA A 1 518 ? 34.825 -8.897 21.554 1.00 7.78 615 ALA A CA 1
ATOM 4074 C C . ALA A 1 518 ? 34.098 -8.949 20.217 1.00 8.49 615 ALA A C 1
ATOM 4075 O O . ALA A 1 518 ? 33.492 -7.934 19.842 1.00 9.34 615 ALA A O 1
ATOM 4077 N N . LEU A 1 519 ? 34.202 -10.054 19.466 1.00 7.48 616 LEU A N 1
ATOM 4078 C CA . LEU A 1 519 ? 33.382 -10.168 18.246 1.00 8.51 616 LEU A CA 1
ATOM 4079 C C . LEU A 1 519 ? 31.899 -10.402 18.486 1.00 8.54 616 LEU A C 1
ATOM 4080 O O . LEU A 1 519 ? 31.090 -10.246 17.554 1.00 9.33 616 LEU A O 1
ATOM 4085 N N . GLY A 1 520 ? 31.519 -10.819 19.696 1.00 7.17 617 GLY A N 1
ATOM 4086 C CA . GLY A 1 520 ? 30.092 -10.983 20.014 1.00 6.58 617 GLY A CA 1
ATOM 4087 C C . GLY A 1 520 ? 29.452 -12.206 19.355 1.00 6.80 617 GLY A C 1
ATOM 4088 O O . GLY A 1 520 ? 28.242 -12.227 19.158 1.00 7.83 617 GLY A O 1
ATOM 4089 N N . ILE A 1 521 ? 30.270 -13.210 19.067 1.00 7.97 618 ILE A N 1
ATOM 4090 C CA . ILE A 1 521 ? 29.750 -14.410 18.495 1.00 10.04 618 ILE A CA 1
ATOM 4091 C C . ILE A 1 521 ? 29.558 -15.484 19.557 1.00 9.94 618 ILE A C 1
ATOM 4092 O O . ILE A 1 521 ? 28.871 -16.442 19.307 1.00 15.05 618 ILE A O 1
ATOM 4097 N N . ASN A 1 522 ? 30.086 -15.297 20.755 1.00 10.21 619 ASN A N 1
ATOM 4098 C CA . ASN A 1 522 ? 29.807 -16.202 21.879 1.00 10.10 619 ASN A CA 1
ATOM 4099 C C . ASN A 1 522 ? 28.949 -15.518 22.904 1.00 8.53 619 ASN A C 1
ATOM 4100 O O . ASN A 1 522 ? 29.079 -14.313 23.137 1.00 9.11 619 ASN A O 1
ATOM 4105 N N . GLY A 1 523 ? 28.092 -16.293 23.537 1.00 6.79 620 GLY A N 1
ATOM 4106 C CA . GLY A 1 523 ? 27.269 -15.743 24.616 1.00 7.11 620 GLY A CA 1
ATOM 4107 C C . GLY A 1 523 ? 27.978 -15.895 25.962 1.00 5.22 620 GLY A C 1
ATOM 4108 O O . GLY A 1 523 ? 29.187 -16.147 26.054 1.00 6.89 620 GLY A O 1
ATOM 4109 N N . ASP A 1 524 ? 27.167 -15.767 27.028 1.00 5.46 621 ASP A N 1
ATOM 4110 C CA . ASP A 1 524 ? 27.681 -15.889 28.403 1.00 5.00 621 ASP A CA 1
ATOM 4111 C C . ASP A 1 524 ? 28.922 -15.025 28.659 1.00 5.12 621 ASP A C 1
ATOM 4112 O O . ASP A 1 524 ? 29.953 -15.445 29.199 1.00 5.17 621 ASP A O 1
ATOM 4117 N N . GLN A 1 525 ? 28.743 -13.740 28.359 1.00 5.18 622 GLN A N 1
ATOM 4118 C CA . GLN A 1 525 ? 29.782 -12.759 28.591 1.00 4.77 622 GLN A CA 1
ATOM 4119 C C . GLN A 1 525 ? 29.112 -11.399 28.671 1.00 5.11 622 GLN A C 1
ATOM 4120 O O . GLN A 1 525 ? 27.934 -11.270 28.291 1.00 5.88 622 GLN A O 1
ATOM 4126 N N . VAL A 1 526 ? 29.858 -10.398 29.150 1.00 5.50 623 VAL A N 1
ATOM 4127 C CA . VAL A 1 526 ? 29.438 -9.006 28.885 1.00 5.77 623 VAL A CA 1
ATOM 4128 C C . VAL A 1 526 ? 30.220 -8.619 27.633 1.00 5.80 623 VAL A C 1
ATOM 4129 O O . VAL A 1 526 ? 31.431 -8.453 27.651 1.00 6.38 623 VAL A O 1
ATOM 4133 N N . TRP A 1 527 ? 29.511 -8.591 26.513 1.00 4.77 624 TRP A N 1
ATOM 4134 C CA . TRP A 1 527 ? 30.153 -8.203 25.250 1.00 5.27 624 TRP A CA 1
ATOM 4135 C C . TRP A 1 527 ? 30.527 -6.736 25.327 1.00 5.94 624 TRP A C 1
ATOM 4136 O O . TRP A 1 527 ? 29.664 -5.849 25.478 1.00 5.83 624 TRP A O 1
ATOM 4147 N N . THR A 1 528 ? 31.830 -6.495 25.206 1.00 5.63 625 THR A N 1
ATOM 4148 C CA . THR A 1 528 ? 32.409 -5.187 25.528 1.00 4.77 625 THR A CA 1
ATOM 4149 C C . THR A 1 528 ? 33.292 -4.772 24.347 1.00 6.20 625 THR A C 1
ATOM 4150 O O . THR A 1 528 ? 34.237 -5.475 23.970 1.00 6.86 625 THR A O 1
ATOM 4154 N N . TYR A 1 529 ? 33.039 -3.574 23.814 1.00 6.10 626 TYR A N 1
ATOM 4155 C CA . TYR A 1 529 ? 33.922 -3.041 22.761 1.00 5.16 626 TYR A CA 1
ATOM 4156 C C . TYR A 1 529 ? 33.837 -1.524 22.771 1.00 6.37 626 TYR A C 1
ATOM 4157 O O . TYR A 1 529 ? 32.872 -0.962 23.312 1.00 6.36 626 TYR A O 1
ATOM 4166 N N . ALA A 1 530 ? 34.809 -0.866 22.119 1.00 5.95 627 ALA A N 1
ATOM 4167 C CA . ALA A 1 530 ? 34.828 0.601 22.150 1.00 6.91 627 ALA A CA 1
ATOM 4168 C C . ALA A 1 530 ? 34.634 1.189 20.755 1.00 7.42 627 ALA A C 1
ATOM 4169 O O . ALA A 1 530 ? 34.893 0.542 19.720 1.00 8.59 627 ALA A O 1
ATOM 4171 N N . LYS A 1 531 ? 34.230 2.442 20.763 1.00 6.75 628 LYS A N 1
ATOM 4172 C CA . LYS A 1 531 ? 34.089 3.211 19.506 1.00 7.94 628 LYS A CA 1
ATOM 4173 C C . LYS A 1 531 ? 34.728 4.572 19.753 1.00 9.12 628 LYS A C 1
ATOM 4174 O O . LYS A 1 531 ? 34.888 5.027 20.900 1.00 9.30 628 LYS A O 1
ATOM 4180 N N . LYS A 1 532 ? 35.149 5.209 18.659 1.00 8.52 629 LYS A N 1
ATOM 4181 C CA . LYS A 1 532 ? 35.883 6.465 18.746 1.00 9.78 629 LYS A CA 1
ATOM 4182 C C . LYS A 1 532 ? 35.174 7.484 17.859 1.00 8.96 629 LYS A C 1
ATOM 4183 O O . LYS A 1 532 ? 34.935 7.241 16.634 1.00 9.74 629 LYS A O 1
ATOM 4189 N N . GLY A 1 533 ? 34.863 8.649 18.450 1.00 10.23 630 GLY A N 1
ATOM 4190 C CA . GLY A 1 533 ? 34.321 9.779 17.670 1.00 11.67 630 GLY A CA 1
ATOM 4191 C C . GLY A 1 533 ? 35.281 10.959 17.802 1.00 13.51 630 GLY A C 1
ATOM 4192 O O . GLY A 1 533 ? 36.400 10.799 18.317 1.00 14.66 630 GLY A O 1
ATOM 4193 N N . ASN A 1 534 ? 34.822 12.111 17.346 1.00 16.43 631 ASN A N 1
ATOM 4194 C CA . ASN A 1 534 ? 35.702 13.270 17.240 1.00 20.60 631 ASN A CA 1
ATOM 4195 C C . ASN A 1 534 ? 36.218 13.739 18.574 1.00 21.68 631 ASN A C 1
ATOM 4196 O O . ASN A 1 534 ? 37.436 13.851 18.771 1.00 24.82 631 ASN A O 1
ATOM 4201 N N . ASP A 1 535 ? 35.340 13.957 19.519 1.00 19.86 632 ASP A N 1
ATOM 4202 C CA . ASP A 1 535 ? 35.964 14.346 20.787 1.00 21.59 632 ASP A CA 1
ATOM 4203 C C . ASP A 1 535 ? 35.710 13.396 21.942 1.00 18.56 632 ASP A C 1
ATOM 4204 O O . ASP A 1 535 ? 35.743 13.786 23.100 1.00 18.28 632 ASP A O 1
ATOM 4209 N N . PHE A 1 536 ? 35.525 12.111 21.644 1.00 14.59 633 PHE A N 1
ATOM 4210 C CA . PHE A 1 536 ? 35.111 11.218 22.738 1.00 11.09 633 PHE A CA 1
ATOM 4211 C C . PHE A 1 536 ? 35.358 9.783 22.349 1.00 10.40 633 PHE A C 1
ATOM 4212 O O . PHE A 1 536 ? 35.640 9.496 21.174 1.00 11.32 633 PHE A O 1
ATOM 4220 N N . ARG A 1 537 ? 35.196 8.894 23.312 1.00 7.93 634 ARG A N 1
ATOM 4221 C CA . ARG A 1 537 ? 35.163 7.426 23.065 1.00 7.59 634 ARG A CA 1
ATOM 4222 C C . ARG A 1 537 ? 33.894 6.907 23.715 1.00 8.19 634 ARG A C 1
ATOM 4223 O O . ARG A 1 537 ? 33.329 7.518 24.607 1.00 9.10 634 ARG A O 1
ATOM 4231 N N . THR A 1 538 ? 33.415 5.767 23.223 1.00 6.56 635 THR A N 1
ATOM 4232 C CA . THR A 1 538 ? 32.322 5.105 23.948 1.00 6.80 635 THR A CA 1
ATOM 4233 C C . THR A 1 538 ? 32.763 3.677 24.191 1.00 6.35 635 THR A C 1
ATOM 4234 O O . THR A 1 538 ? 33.660 3.134 23.543 1.00 6.60 635 THR A O 1
ATOM 4238 N N . ILE A 1 539 ? 32.159 3.062 25.219 1.00 5.32 636 ILE A N 1
ATOM 4239 C CA . ILE A 1 539 ? 32.317 1.603 25.446 1.00 5.01 636 ILE A CA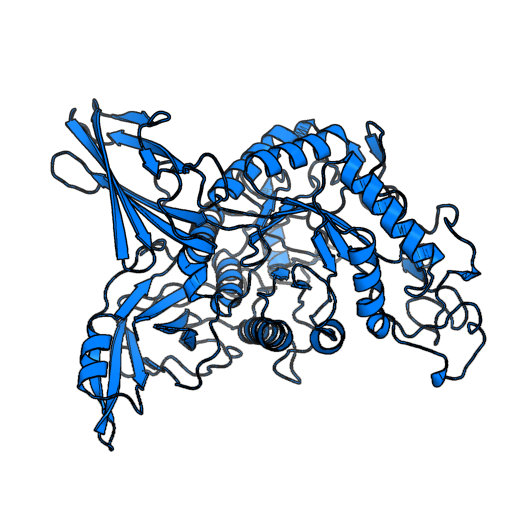 1
ATOM 4240 C C . ILE A 1 539 ? 30.892 1.063 25.502 1.00 5.02 636 ILE A C 1
ATOM 4241 O O . ILE A 1 539 ? 30.036 1.473 26.314 1.00 5.45 636 ILE A O 1
ATOM 4246 N N . GLN A 1 540 ? 30.645 0.080 24.623 1.00 5.18 637 GLN A N 1
ATOM 4247 C CA . GLN A 1 540 ? 29.323 -0.582 24.555 1.00 4.56 637 GLN A CA 1
ATOM 4248 C C . GLN A 1 540 ? 29.403 -1.816 25.450 1.00 4.57 637 GLN A C 1
ATOM 4249 O O . GLN A 1 540 ? 30.341 -2.602 25.314 1.00 4.32 637 GLN A O 1
ATOM 4255 N N . LEU A 1 541 ? 28.474 -1.985 26.370 1.00 4.71 638 LEU A N 1
ATOM 4256 C CA . LEU A 1 541 ? 28.354 -3.206 27.175 1.00 5.58 638 LEU A CA 1
ATOM 4257 C C . LEU A 1 541 ? 27.006 -3.811 26.861 1.00 5.60 638 LEU A C 1
ATOM 4258 O O . LEU A 1 541 ? 25.940 -3.247 27.159 1.00 6.11 638 LEU A O 1
ATOM 4263 N N . LEU A 1 542 ? 27.035 -4.980 26.244 1.00 5.10 639 LEU A N 1
ATOM 4264 C CA . LEU A 1 542 ? 25.797 -5.719 25.921 1.00 5.78 639 LEU A CA 1
ATOM 4265 C C . LEU A 1 542 ? 25.812 -6.975 26.766 1.00 4.22 639 LEU A C 1
ATOM 4266 O O . LEU A 1 542 ? 26.789 -7.777 26.709 1.00 6.17 639 LEU A O 1
ATOM 4271 N N . ASN A 1 543 ? 24.796 -7.115 27.623 1.00 4.16 640 ASN A N 1
ATOM 4272 C CA . ASN A 1 543 ? 24.821 -8.204 28.599 1.00 4.28 640 ASN A CA 1
ATOM 4273 C C . ASN A 1 543 ? 24.333 -9.499 27.976 1.00 4.84 640 ASN A C 1
ATOM 4274 O O . ASN A 1 543 ? 23.144 -9.690 27.676 1.00 5.94 640 ASN A O 1
ATOM 4279 N N . LEU A 1 544 ? 25.293 -10.434 27.835 1.00 4.43 641 LEU A N 1
ATOM 4280 C CA . LEU A 1 544 ? 24.927 -11.759 27.413 1.00 5.76 641 LEU A CA 1
ATOM 4281 C C . LEU A 1 544 ? 25.204 -12.751 28.515 1.00 6.08 641 LEU A C 1
ATOM 4282 O O . LEU A 1 544 ? 25.306 -13.970 28.207 1.00 6.53 641 LEU A O 1
ATOM 4287 N N . MET A 1 545 ? 25.256 -12.293 29.773 1.00 5.45 642 MET A N 1
ATOM 4288 C CA . MET A 1 545 ? 25.588 -13.234 30.857 1.00 6.09 642 MET A CA 1
ATOM 4289 C C . MET A 1 545 ? 24.510 -14.335 30.959 1.00 4.97 642 MET A C 1
ATOM 4290 O O . MET A 1 545 ? 23.311 -14.069 31.105 1.00 6.03 642 MET A O 1
ATOM 4295 N N . GLY A 1 546 ? 24.973 -15.599 30.884 1.00 6.57 643 GLY A N 1
ATOM 4296 C CA . GLY A 1 546 ? 24.031 -16.729 31.048 1.00 6.35 643 GLY A CA 1
ATOM 4297 C C . GLY A 1 546 ? 23.075 -16.980 29.906 1.00 5.12 643 GLY A C 1
ATOM 4298 O O . GLY A 1 546 ? 22.138 -17.800 30.042 1.00 7.47 643 GLY A O 1
ATOM 4299 N N . ILE A 1 547 ? 23.314 -16.305 28.774 1.00 4.92 644 ILE A N 1
ATOM 4300 C CA . ILE A 1 547 ? 22.471 -16.510 27.584 1.00 5.02 644 ILE A CA 1
ATOM 4301 C C . ILE A 1 547 ? 23.304 -16.704 26.313 1.00 5.05 644 ILE A C 1
ATOM 4302 O O . ILE A 1 547 ? 24.523 -16.415 26.233 1.00 5.09 644 ILE A O 1
ATOM 4307 N N . THR A 1 548 ? 22.626 -17.257 25.288 1.00 5.60 645 THR A N 1
ATOM 4308 C CA . THR A 1 548 ? 23.293 -17.474 23.981 1.00 5.15 645 THR A CA 1
ATOM 4309 C C . THR A 1 548 ? 23.365 -16.144 23.192 1.00 5.91 645 THR A C 1
ATOM 4310 O O . THR A 1 548 ? 22.679 -15.158 23.515 1.00 7.16 645 THR A O 1
ATOM 4314 N N . SER A 1 549 ? 24.141 -16.183 22.108 1.00 6.76 646 SER A N 1
ATOM 4315 C CA . SER A 1 549 ? 24.361 -14.994 21.297 1.00 6.93 646 SER A CA 1
ATOM 4316 C C . SER A 1 549 ? 23.514 -15.005 20.008 1.00 6.36 646 SER A C 1
ATOM 4317 O O . SER A 1 549 ? 23.694 -14.101 19.212 1.00 6.78 646 SER A O 1
ATOM 4320 N N . ASP A 1 550 ? 22.620 -15.972 19.809 1.00 6.35 647 ASP A N 1
ATOM 4321 C CA . ASP A 1 550 ? 21.833 -15.946 18.552 1.00 7.00 647 ASP A CA 1
ATOM 4322 C C . ASP A 1 550 ? 20.854 -14.811 18.576 1.00 6.60 647 ASP A C 1
ATOM 4323 O O . ASP A 1 550 ? 20.190 -14.592 19.567 1.00 6.80 647 ASP A O 1
ATOM 4328 N N . TRP A 1 551 ? 20.754 -14.050 17.496 1.00 4.62 648 TRP A N 1
ATOM 4329 C CA . TRP A 1 551 ? 19.901 -12.880 17.568 1.00 4.91 648 TRP A CA 1
ATOM 4330 C C . TRP A 1 551 ? 18.432 -13.172 17.320 1.00 5.31 648 TRP A C 1
ATOM 4331 O O . TRP A 1 551 ? 17.590 -12.481 17.901 1.00 5.60 648 TRP A O 1
ATOM 4342 N N . LYS A 1 552 ? 18.104 -14.225 16.553 1.00 5.46 649 LYS A N 1
ATOM 4343 C CA . LYS A 1 552 ? 16.714 -14.362 16.105 1.00 3.98 649 LYS A CA 1
ATOM 4344 C C . LYS A 1 552 ? 15.814 -14.983 17.175 1.00 5.07 649 LYS A C 1
ATOM 4345 O O . LYS A 1 552 ? 14.623 -14.749 17.149 1.00 5.23 649 LYS A O 1
ATOM 4351 N N . ASN A 1 553 ? 16.367 -15.755 18.118 1.00 4.32 650 ASN A N 1
ATOM 4352 C CA . ASN A 1 553 ? 15.567 -16.425 19.142 1.00 4.78 650 ASN A CA 1
ATOM 4353 C C . ASN A 1 553 ? 14.429 -17.262 18.520 1.00 5.81 650 ASN A C 1
ATOM 4354 O O . ASN A 1 553 ? 13.266 -17.148 18.944 1.00 6.43 650 ASN A O 1
ATOM 4359 N N . GLU A 1 554 ? 14.802 -18.134 17.558 1.00 6.17 651 GLU A N 1
ATOM 4360 C CA . GLU A 1 554 ? 13.771 -18.991 16.932 1.00 7.63 651 GLU A CA 1
ATOM 4361 C C . GLU A 1 554 ? 13.210 -19.967 17.925 1.00 7.64 651 GLU A C 1
ATOM 4362 O O . GLU A 1 554 ? 12.131 -20.487 17.705 1.00 9.02 651 GLU A O 1
ATOM 4368 N N . ASP A 1 555 ? 13.905 -20.132 19.035 1.00 7.89 652 ASP A N 1
ATOM 4369 C CA . ASP A 1 555 ? 13.411 -21.006 20.112 1.00 8.96 652 ASP A CA 1
ATOM 4370 C C . ASP A 1 555 ? 12.347 -20.409 20.984 1.00 9.04 652 ASP A C 1
ATOM 4371 O O . ASP A 1 555 ? 11.738 -21.126 21.802 1.00 8.11 652 ASP A O 1
ATOM 4376 N N . GLY A 1 556 ? 12.170 -19.089 20.903 1.00 8.23 653 GLY A N 1
ATOM 4377 C CA . GLY A 1 556 ? 11.254 -18.423 21.829 1.00 8.52 653 GLY A CA 1
ATOM 4378 C C . GLY A 1 556 ? 11.679 -18.666 23.266 1.00 9.51 653 GLY A C 1
ATOM 4379 O O . GLY A 1 556 ? 12.860 -18.771 23.582 1.00 8.17 653 GLY A O 1
ATOM 4380 N N . TYR A 1 557 ? 10.692 -18.775 24.162 1.00 9.77 654 TYR A N 1
ATOM 4381 C CA . TYR A 1 557 ? 11.000 -18.928 25.564 1.00 10.97 654 TYR A CA 1
ATOM 4382 C C . TYR A 1 557 ? 11.666 -20.250 25.993 1.00 12.10 654 TYR A C 1
ATOM 4383 O O . TYR A 1 557 ? 12.160 -20.302 27.098 1.00 14.55 654 TYR A O 1
ATOM 4392 N N . GLU A 1 558 ? 11.736 -21.209 25.086 1.00 12.74 655 GLU A N 1
ATOM 4393 C CA . GLU A 1 558 ? 12.532 -22.447 25.296 1.00 14.89 655 GLU A CA 1
ATOM 4394 C C . GLU A 1 558 ? 14.011 -22.133 25.462 1.00 14.12 655 GLU A C 1
ATOM 4395 O O . GLU A 1 558 ? 14.786 -22.961 25.970 1.00 16.13 655 GLU A O 1
ATOM 4401 N N . ASN A 1 559 ? 14.428 -20.944 25.012 1.00 10.21 656 ASN A N 1
ATOM 4402 C CA . ASN A 1 559 ? 15.778 -20.484 25.243 1.00 9.00 656 ASN A CA 1
ATOM 4403 C C . ASN A 1 559 ? 15.672 -19.084 25.863 1.00 9.30 656 ASN A C 1
ATOM 4404 O O . ASN A 1 559 ? 15.466 -18.085 25.157 1.00 7.87 656 ASN A O 1
ATOM 4409 N N . ASN A 1 560 ? 15.867 -19.034 27.186 1.00 9.27 657 ASN A N 1
ATOM 4410 C CA . ASN A 1 560 ? 15.665 -17.767 27.898 1.00 9.13 657 ASN A CA 1
ATOM 4411 C C . ASN A 1 560 ? 16.675 -16.746 27.420 1.00 10.53 657 ASN A C 1
ATOM 4412 O O . ASN A 1 560 ? 17.891 -17.046 27.308 1.00 12.98 657 ASN A O 1
ATOM 4417 N N . LYS A 1 561 ? 16.208 -15.538 27.144 1.00 6.55 658 LYS A N 1
ATOM 4418 C CA . LYS A 1 561 ? 17.074 -14.429 26.676 1.00 7.31 658 LYS A CA 1
ATOM 4419 C C . LYS A 1 561 ? 17.200 -13.284 27.647 1.00 8.58 658 LYS A C 1
ATOM 4420 O O . LYS A 1 561 ? 17.750 -12.196 27.287 1.00 9.39 658 LYS A O 1
ATOM 4426 N N . THR A 1 562 ? 16.698 -13.446 28.877 1.00 7.55 659 THR A N 1
ATOM 4427 C CA . THR A 1 562 ? 17.021 -12.455 29.933 1.00 8.14 659 THR A CA 1
ATOM 4428 C C . THR A 1 562 ? 18.387 -12.780 30.515 1.00 7.83 659 THR A C 1
ATOM 4429 O O . THR A 1 562 ? 18.565 -13.840 31.138 1.00 8.47 659 THR A O 1
ATOM 4433 N N . PRO A 1 563 ? 19.376 -11.888 30.346 1.00 7.02 660 PRO A N 1
ATOM 4434 C CA . PRO A 1 563 ? 20.699 -12.180 30.862 1.00 6.96 660 PRO A CA 1
ATOM 4435 C C . PRO A 1 563 ? 20.724 -11.899 32.320 1.00 6.37 660 PRO A C 1
ATOM 4436 O O . PRO A 1 563 ? 19.857 -11.156 32.872 1.00 8.35 660 PRO A O 1
ATOM 4440 N N . ASP A 1 564 ? 21.750 -12.445 32.958 1.00 6.62 661 ASP A N 1
ATOM 4441 C CA . ASP A 1 564 ? 21.906 -12.282 34.402 1.00 7.12 661 ASP A CA 1
ATOM 4442 C C . ASP A 1 564 ? 22.288 -10.818 34.686 1.00 6.37 661 ASP A C 1
ATOM 4443 O O . ASP A 1 564 ? 23.313 -10.314 34.241 1.00 6.95 661 ASP A O 1
ATOM 4448 N N . GLU A 1 565 ? 21.399 -10.148 35.448 1.00 7.77 662 GLU A N 1
ATOM 4449 C CA . GLU A 1 565 ? 21.666 -8.780 35.856 1.00 8.75 662 GLU A CA 1
ATOM 4450 C C . GLU A 1 565 ? 22.995 -8.649 36.619 1.00 8.55 662 GLU A C 1
ATOM 4451 O O . GLU A 1 565 ? 23.344 -9.497 37.484 1.00 10.30 662 GLU A O 1
ATOM 4457 N N . GLN A 1 566 ? 23.754 -7.595 36.304 1.00 6.37 663 GLN A N 1
ATOM 4458 C CA . GLN A 1 566 ? 25.034 -7.348 36.964 1.00 7.64 663 GLN A CA 1
ATOM 4459 C C . GLN A 1 566 ? 25.004 -6.036 37.723 1.00 8.14 663 GLN A C 1
ATOM 4460 O O . GLN A 1 566 ? 24.335 -5.084 37.326 1.00 7.94 663 GLN A O 1
ATOM 4466 N N . THR A 1 567 ? 25.764 -6.031 38.826 1.00 9.31 664 THR A N 1
ATOM 4467 C CA . THR A 1 567 ? 25.952 -4.823 39.604 1.00 9.98 664 THR A CA 1
ATOM 4468 C C . THR A 1 567 ? 27.415 -4.640 39.989 1.00 8.47 664 THR A C 1
ATOM 4469 O O . THR A 1 567 ? 28.188 -5.590 40.096 1.00 10.08 664 THR A O 1
ATOM 4473 N N . ASN A 1 568 ? 27.802 -3.370 40.112 1.00 7.69 665 ASN A N 1
ATOM 4474 C CA . ASN A 1 568 ? 29.141 -3.016 40.585 1.00 9.07 665 ASN A CA 1
ATOM 4475 C C . ASN A 1 568 ? 30.247 -3.667 39.777 1.00 8.86 665 ASN A C 1
ATOM 4476 O O . ASN A 1 568 ? 31.170 -4.341 40.313 1.00 9.81 665 ASN A O 1
ATOM 4481 N N . LEU A 1 569 ? 30.156 -3.495 38.470 1.00 8.49 666 LEU A N 1
ATOM 4482 C CA . LEU A 1 569 ? 31.170 -3.998 37.557 1.00 6.51 666 LEU A CA 1
ATOM 4483 C C . LEU A 1 569 ? 32.323 -2.984 37.452 1.00 7.64 666 LEU A C 1
ATOM 4484 O O . LEU A 1 569 ? 32.167 -1.808 37.830 1.00 8.71 666 LEU A O 1
ATOM 4489 N N . LEU A 1 570 ? 33.485 -3.437 36.975 1.00 7.55 667 LEU A N 1
ATOM 4490 C CA . LEU A 1 570 ? 34.649 -2.564 36.748 1.00 8.58 667 LEU A CA 1
ATOM 4491 C C . LEU A 1 570 ? 34.909 -2.699 35.257 1.00 9.02 667 LEU A C 1
ATOM 4492 O O . LEU A 1 570 ? 34.986 -3.821 34.734 1.00 9.99 667 LEU A O 1
ATOM 4497 N N . VAL A 1 571 ? 35.111 -1.582 34.567 1.00 7.62 668 VAL A N 1
ATOM 4498 C CA . VAL A 1 571 ? 35.545 -1.662 33.167 1.00 7.59 668 VAL A CA 1
ATOM 4499 C C . VAL A 1 571 ? 36.861 -0.941 33.032 1.00 8.14 668 VAL A C 1
ATOM 4500 O O . VAL A 1 571 ? 37.048 0.160 33.583 1.00 8.20 668 VAL A O 1
ATOM 4504 N N . THR A 1 572 ? 37.808 -1.593 32.375 1.00 7.29 669 THR A N 1
ATOM 4505 C CA . THR A 1 572 ? 39.098 -0.937 32.131 1.00 9.12 669 THR A CA 1
ATOM 4506 C C . THR A 1 572 ? 39.189 -0.428 30.708 1.00 10.07 669 THR A C 1
ATOM 4507 O O . THR A 1 572 ? 38.639 -1.017 29.795 1.00 11.53 669 THR A O 1
ATOM 4511 N N . TYR A 1 573 ? 39.814 0.726 30.525 1.00 9.81 670 TYR A N 1
ATOM 4512 C CA . TYR A 1 573 ? 39.977 1.282 29.187 1.00 10.00 670 TYR A CA 1
ATOM 4513 C C . TYR A 1 573 ? 41.395 1.886 29.117 1.00 10.11 670 TYR A C 1
ATOM 4514 O O . TYR A 1 573 ? 41.692 2.817 29.843 1.00 9.89 670 TYR A O 1
ATOM 4523 N N . PRO A 1 574 ? 42.265 1.369 28.240 1.00 10.46 671 PRO A N 1
ATOM 4524 C CA . PRO A 1 574 ? 43.631 1.898 28.135 1.00 12.30 671 PRO A CA 1
ATOM 4525 C C . PRO A 1 574 ? 43.659 3.231 27.388 1.00 12.98 671 PRO A C 1
ATOM 4526 O O . PRO A 1 574 ? 42.926 3.446 26.419 1.00 12.60 671 PRO A O 1
ATOM 4530 N N . LEU A 1 575 ? 44.478 4.144 27.903 1.00 13.10 672 LEU A N 1
ATOM 4531 C CA . LEU A 1 575 ? 44.731 5.443 27.288 1.00 14.13 672 LEU A CA 1
ATOM 4532 C C . LEU A 1 575 ? 46.204 5.556 26.865 1.00 15.47 672 LEU A C 1
ATOM 4533 O O . LEU A 1 575 ? 46.896 6.533 27.210 1.00 15.41 672 LEU A O 1
ATOM 4538 N N . THR A 1 576 ? 46.736 4.558 26.152 1.00 17.76 673 THR A N 1
ATOM 4539 C CA . THR A 1 576 ? 48.154 4.607 25.752 1.00 20.07 673 THR A CA 1
ATOM 4540 C C . THR A 1 576 ? 48.422 5.826 24.837 1.00 19.24 673 THR A C 1
ATOM 4541 O O . THR A 1 576 ? 47.623 6.119 23.973 1.00 19.97 673 THR A O 1
ATOM 4545 N N . GLY A 1 577 ? 49.518 6.553 25.081 1.00 19.84 674 GLY A N 1
ATOM 4546 C CA . GLY A 1 577 ? 49.790 7.791 24.330 1.00 19.25 674 GLY A CA 1
ATOM 4547 C C . GLY A 1 577 ? 49.212 9.084 24.902 1.00 19.07 674 GLY A C 1
ATOM 4548 O O . GLY A 1 577 ? 49.439 10.176 24.365 1.00 21.82 674 GLY A O 1
ATOM 4549 N N . VAL A 1 578 ? 48.429 8.978 25.969 1.00 15.49 675 VAL A N 1
ATOM 4550 C CA . VAL A 1 578 ? 47.786 10.135 26.548 1.00 13.43 675 VAL A CA 1
ATOM 4551 C C . VAL A 1 578 ? 48.565 10.472 27.814 1.00 10.93 675 VAL A C 1
ATOM 4552 O O . VAL A 1 578 ? 49.046 9.568 28.500 1.00 12.84 675 VAL A O 1
ATOM 4556 N N . SER A 1 579 ? 48.728 11.772 28.083 1.00 11.26 676 SER A N 1
ATOM 4557 C CA . SER A 1 579 ? 49.464 12.163 29.307 1.00 10.71 676 SER A CA 1
ATOM 4558 C C . SER A 1 579 ? 48.615 11.954 30.532 1.00 11.17 676 SER A C 1
ATOM 4559 O O . SER A 1 579 ? 47.397 11.973 30.483 1.00 10.88 676 SER A O 1
ATOM 4562 N N . MET A 1 580 ? 49.291 11.861 31.693 1.00 9.86 677 MET A N 1
ATOM 4563 C CA . MET A 1 580 ? 48.565 11.700 32.950 1.00 9.73 677 MET A CA 1
ATOM 4564 C C . MET A 1 580 ? 47.632 12.855 33.215 1.00 8.89 677 MET A C 1
ATOM 4565 O O . MET A 1 580 ? 46.595 12.657 33.787 1.00 9.39 677 MET A O 1
ATOM 4570 N N . ALA A 1 581 ? 48.021 14.071 32.859 1.00 9.02 678 ALA A N 1
ATOM 4571 C CA . ALA A 1 581 ? 47.125 15.223 33.071 1.00 9.49 678 ALA A CA 1
ATOM 4572 C C . ALA A 1 581 ? 45.870 15.138 32.240 1.00 9.73 678 ALA A C 1
ATOM 4573 O O . ALA A 1 581 ? 44.780 15.408 32.736 1.00 10.58 678 ALA A O 1
ATOM 4575 N N . GLU A 1 582 ? 46.025 14.747 30.974 1.00 10.35 679 GLU A N 1
ATOM 4576 C CA . GLU A 1 582 ? 44.829 14.543 30.164 1.00 10.46 679 GLU A CA 1
ATOM 4577 C C . GLU A 1 582 ? 43.992 13.369 30.684 1.00 9.62 679 GLU A C 1
ATOM 4578 O O . GLU A 1 582 ? 42.774 13.476 30.769 1.00 10.49 679 GLU A O 1
ATOM 4584 N N . ALA A 1 583 ? 44.642 12.284 31.074 1.00 8.91 680 ALA A N 1
ATOM 4585 C CA . ALA A 1 583 ? 43.873 11.150 31.637 1.00 8.08 680 ALA A CA 1
ATOM 4586 C C . ALA A 1 583 ? 43.110 11.580 32.850 1.00 9.54 680 ALA A C 1
ATOM 4587 O O . ALA A 1 583 ? 41.949 11.165 33.045 1.00 10.75 680 ALA A O 1
ATOM 4589 N N . ASP A 1 584 ? 43.741 12.356 33.746 1.00 8.66 681 ASP A N 1
ATOM 4590 C CA . ASP A 1 584 ? 43.001 12.818 34.934 1.00 9.05 681 ASP A CA 1
ATOM 4591 C C . ASP A 1 584 ? 41.757 13.639 34.599 1.00 9.82 681 ASP A C 1
ATOM 4592 O O . ASP A 1 584 ? 40.721 13.511 35.275 1.00 10.97 681 ASP A O 1
ATOM 4597 N N . ARG A 1 585 ? 41.880 14.470 33.570 1.00 10.21 682 ARG A N 1
ATOM 4598 C CA . ARG A 1 585 ? 40.783 15.294 33.081 1.00 11.52 682 ARG A CA 1
ATOM 4599 C C . ARG A 1 585 ? 39.671 14.396 32.557 1.00 11.71 682 ARG A C 1
ATOM 4600 O O . ARG A 1 585 ? 38.506 14.558 32.913 1.00 12.41 682 ARG A O 1
ATOM 4608 N N . ILE A 1 586 ? 40.056 13.423 31.757 1.00 11.06 683 ILE A N 1
ATOM 4609 C CA . ILE A 1 586 ? 39.114 12.455 31.140 1.00 10.34 683 ILE A CA 1
ATOM 4610 C C . ILE A 1 586 ? 38.378 11.704 32.247 1.00 9.64 683 ILE A C 1
ATOM 4611 O O . ILE A 1 586 ? 37.156 11.448 32.190 1.00 9.06 683 ILE A O 1
ATOM 4616 N N . ALA A 1 587 ? 39.106 11.332 33.302 1.00 9.00 684 ALA A N 1
ATOM 4617 C CA . ALA A 1 587 ? 38.514 10.541 34.370 1.00 9.32 684 ALA A CA 1
ATOM 4618 C C . ALA A 1 587 ? 37.409 11.244 35.139 1.00 9.17 684 ALA A C 1
ATOM 4619 O O . ALA A 1 587 ? 36.614 10.582 35.811 1.00 11.71 684 ALA A O 1
ATOM 4621 N N . LYS A 1 588 ? 37.408 12.590 35.107 1.00 9.34 685 LYS A N 1
ATOM 4622 C CA . LYS A 1 588 ? 36.329 13.375 35.724 1.00 11.12 685 LYS A CA 1
ATOM 4623 C C . LYS A 1 588 ? 35.131 13.554 34.770 1.00 10.78 685 LYS A C 1
ATOM 4624 O O . LYS A 1 588 ? 34.136 14.150 35.159 1.00 12.41 685 LYS A O 1
ATOM 4630 N N . GLN A 1 589 ? 35.254 13.022 33.561 1.00 9.84 686 GLN A N 1
ATOM 4631 C CA . GLN A 1 589 ? 34.274 13.207 32.474 1.00 10.38 686 GLN A CA 1
ATOM 4632 C C . GLN A 1 589 ? 33.911 11.872 31.860 1.00 8.74 686 GLN A C 1
ATOM 4633 O O . GLN A 1 589 ? 33.802 11.753 30.628 1.00 9.92 686 GLN A O 1
ATOM 4639 N N . VAL A 1 590 ? 33.691 10.901 32.734 1.00 8.13 687 VAL A N 1
ATOM 4640 C CA . VAL A 1 590 ? 33.214 9.559 32.292 1.00 7.10 687 VAL A CA 1
ATOM 4641 C C . VAL A 1 590 ? 31.795 9.430 32.714 1.00 7.41 687 VAL A C 1
ATOM 4642 O O . VAL A 1 590 ? 31.460 9.675 33.881 1.00 7.94 687 VAL A O 1
ATOM 4646 N N . TYR A 1 591 ? 30.929 9.040 31.762 1.00 5.97 688 TYR A N 1
ATOM 4647 C CA . TYR A 1 591 ? 29.495 8.982 32.036 1.00 7.02 688 TYR A CA 1
ATOM 4648 C C . TYR A 1 591 ? 28.934 7.669 31.562 1.00 5.38 688 TYR A C 1
ATOM 4649 O O . TYR A 1 591 ? 29.593 6.902 30.850 1.00 6.65 688 TYR A O 1
ATOM 4658 N N . LEU A 1 592 ? 27.738 7.368 32.057 1.00 6.77 689 LEU A N 1
ATOM 4659 C CA . LEU A 1 592 ? 27.042 6.148 31.594 1.00 6.61 689 LEU A CA 1
ATOM 4660 C C . LEU A 1 592 ? 25.599 6.477 31.296 1.00 7.11 689 LEU A C 1
ATOM 4661 O O . LEU A 1 592 ? 24.959 7.247 32.036 1.00 6.42 689 LEU A O 1
ATOM 4666 N N . THR A 1 593 ? 25.065 5.875 30.235 1.00 5.96 690 THR A N 1
ATOM 4667 C CA . THR A 1 593 ? 23.637 5.959 30.043 1.00 7.00 690 THR A CA 1
ATOM 4668 C C . THR A 1 593 ? 23.124 4.595 29.572 1.00 5.50 690 THR A C 1
ATOM 4669 O O . THR A 1 593 ? 23.910 3.757 29.110 1.00 5.50 690 THR A O 1
ATOM 4673 N N . SER A 1 594 ? 21.840 4.352 29.745 1.00 4.47 691 SER A N 1
ATOM 4674 C CA . SER A 1 594 ? 21.232 3.063 29.344 1.00 5.23 691 SER A CA 1
ATOM 4675 C C . SER A 1 594 ? 19.772 3.289 29.073 1.00 5.66 691 SER A C 1
ATOM 4676 O O . SER A 1 594 ? 19.143 4.119 29.758 1.00 5.31 691 SER A O 1
ATOM 4679 N N . PRO A 1 595 ? 19.183 2.595 28.080 1.00 4.80 692 PRO A N 1
ATOM 4680 C CA . PRO A 1 595 ? 17.729 2.647 27.891 1.00 5.85 692 PRO A CA 1
ATOM 4681 C C . PRO A 1 595 ? 16.915 1.746 28.845 1.00 5.96 692 PRO A C 1
ATOM 4682 O O . PRO A 1 595 ? 15.699 1.802 28.889 1.00 8.71 692 PRO A O 1
ATOM 4686 N N . ASP A 1 596 ? 17.651 0.981 29.664 1.00 6.26 693 ASP A N 1
ATOM 4687 C CA . ASP A 1 596 ? 16.975 0.043 30.589 1.00 6.06 693 ASP A CA 1
ATOM 4688 C C . ASP A 1 596 ? 16.321 0.804 31.729 1.00 7.01 693 ASP A C 1
ATOM 4689 O O . ASP A 1 596 ? 16.598 2.005 31.942 1.00 8.18 693 ASP A O 1
ATOM 4694 N N . ASP A 1 597 ? 15.424 0.139 32.445 1.00 6.99 694 ASP A N 1
ATOM 4695 C CA . ASP A 1 597 ? 14.503 0.843 33.339 1.00 8.08 694 ASP A CA 1
ATOM 4696 C C . ASP A 1 597 ? 15.185 1.687 34.409 1.00 8.31 694 ASP A C 1
ATOM 4697 O O . ASP A 1 597 ? 14.647 2.747 34.826 1.00 8.76 694 ASP A O 1
ATOM 4702 N N . TRP A 1 598 ? 16.358 1.274 34.870 1.00 7.95 695 TRP A N 1
ATOM 4703 C CA . TRP A 1 598 ? 17.029 1.999 35.939 1.00 8.28 695 TRP A CA 1
ATOM 4704 C C . TRP A 1 598 ? 17.496 3.415 35.541 1.00 9.41 695 TRP A C 1
ATOM 4705 O O . TRP A 1 598 ? 17.733 4.265 36.405 1.00 10.79 695 TRP A O 1
ATOM 4716 N N . LEU A 1 599 ? 17.650 3.633 34.231 1.00 7.05 696 LEU A N 1
ATOM 4717 C CA . LEU A 1 599 ? 18.065 4.995 33.762 1.00 6.51 696 LEU A CA 1
ATOM 4718 C C . LEU A 1 599 ? 17.171 5.615 32.687 1.00 7.31 696 LEU A C 1
ATOM 4719 O O . LEU A 1 599 ? 16.961 6.833 32.705 1.00 7.0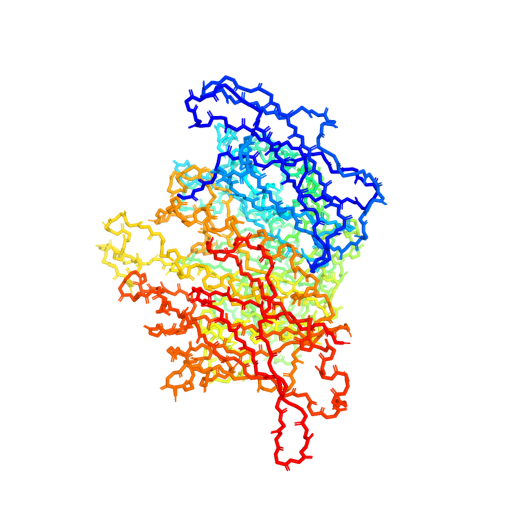4 696 LEU A O 1
ATOM 4724 N N . GLN A 1 600 ? 16.606 4.828 31.779 1.00 6.01 697 GLN A N 1
ATOM 4725 C CA . GLN A 1 600 ? 15.662 5.337 30.730 1.00 5.26 697 GLN A CA 1
ATOM 4726 C C . GLN A 1 600 ? 16.254 6.542 30.004 1.00 6.82 697 GLN A C 1
ATOM 4727 O O . GLN A 1 600 ? 15.588 7.554 29.815 1.00 6.81 697 GLN A O 1
ATOM 4733 N N . SER A 1 601 ? 17.496 6.348 29.558 1.00 6.55 698 SER A N 1
ATOM 4734 C CA . SER A 1 601 ? 18.283 7.333 28.798 1.00 7.32 698 SER A CA 1
ATOM 4735 C C . SER A 1 601 ? 18.858 8.510 29.638 1.00 7.90 698 SER A C 1
ATOM 4736 O O . SER A 1 601 ? 19.617 9.318 29.066 1.00 8.67 698 SER A O 1
ATOM 4739 N N . SER A 1 602 ? 18.524 8.608 30.943 1.00 7.17 699 SER A N 1
ATOM 4740 C CA . SER A 1 602 ? 19.284 9.465 31.877 1.00 9.60 699 SER A CA 1
ATOM 4741 C C . SER A 1 602 ? 20.792 9.185 31.766 1.00 8.23 699 SER A C 1
ATOM 4742 O O . SER A 1 602 ? 21.193 8.010 31.470 1.00 7.56 699 SER A O 1
ATOM 4745 N N . MET A 1 603 ? 21.631 10.191 32.023 1.00 8.48 700 MET A N 1
ATOM 4746 C CA . MET A 1 603 ? 23.086 9.998 32.014 1.00 8.96 700 MET A CA 1
ATOM 4747 C C . MET A 1 603 ? 23.598 10.290 33.400 1.00 9.49 700 MET A C 1
ATOM 4748 O O . MET A 1 603 ? 23.181 11.319 34.011 1.00 10.96 700 MET A O 1
ATOM 4753 N N . ILE A 1 604 ? 24.494 9.441 33.891 1.00 8.01 701 ILE A N 1
ATOM 4754 C CA . ILE A 1 604 ? 25.094 9.580 35.222 1.00 8.12 701 ILE A CA 1
ATOM 4755 C C . ILE A 1 604 ? 26.612 9.677 35.107 1.00 8.87 701 ILE A C 1
ATOM 4756 O O . ILE A 1 604 ? 27.240 9.150 34.145 1.00 8.33 701 ILE A O 1
ATOM 4761 N N . SER A 1 605 ? 27.238 10.344 36.090 1.00 8.47 702 SER A N 1
ATOM 4762 C CA . SER A 1 605 ? 28.712 10.371 36.161 1.00 8.81 702 SER A CA 1
ATOM 4763 C C . SER A 1 605 ? 29.200 9.110 36.823 1.00 8.67 702 SER A C 1
ATOM 4764 O O . SER A 1 605 ? 28.545 8.656 37.798 1.00 9.19 702 SER A O 1
ATOM 4767 N N . LEU A 1 606 ? 30.303 8.558 36.328 1.00 6.99 703 LEU A N 1
ATOM 4768 C CA . LEU A 1 606 ? 30.892 7.334 36.905 1.00 8.30 703 LEU A CA 1
ATOM 4769 C C . LEU A 1 606 ? 32.164 7.612 37.683 1.00 8.76 703 LEU A C 1
ATOM 4770 O O . LEU A 1 606 ? 33.005 8.391 37.245 1.00 10.19 703 LEU A O 1
ATOM 4775 N N . ALA A 1 607 ? 32.288 6.988 38.851 1.00 7.71 704 ALA A N 1
ATOM 4776 C CA . ALA A 1 607 ? 33.531 7.055 39.587 1.00 7.65 704 ALA A CA 1
ATOM 4777 C C . ALA A 1 607 ? 34.587 6.297 38.808 1.00 9.10 704 ALA A C 1
ATOM 4778 O O . ALA A 1 607 ? 34.376 5.174 38.364 1.00 8.12 704 ALA A O 1
ATOM 4780 N N . THR A 1 608 ? 35.757 6.926 38.672 1.00 10.73 705 THR A N 1
ATOM 4781 C CA . THR A 1 608 ? 36.818 6.411 37.796 1.00 10.64 705 THR A CA 1
ATOM 4782 C C . THR A 1 608 ? 38.144 6.734 38.437 1.00 11.93 705 THR A C 1
ATOM 4783 O O . THR A 1 608 ? 38.334 7.859 38.929 1.00 15.25 705 THR A O 1
ATOM 4787 N N . GLN A 1 609 ? 39.063 5.783 38.395 1.00 8.69 706 GLN A N 1
ATOM 4788 C CA . GLN A 1 609 ? 40.433 5.980 38.912 1.00 10.60 706 GLN A CA 1
ATOM 4789 C C . GLN A 1 609 ? 41.386 5.844 37.734 1.00 9.87 706 GLN A C 1
ATOM 4790 O O . GLN A 1 609 ? 41.162 5.015 36.819 1.00 10.69 706 GLN A O 1
ATOM 4796 N N . VAL A 1 610 ? 42.444 6.651 37.705 1.00 8.79 707 VAL A N 1
ATOM 4797 C CA . VAL A 1 610 ? 43.491 6.457 36.694 1.00 9.74 707 VAL A CA 1
ATOM 4798 C C . VAL A 1 610 ? 44.627 5.658 37.302 1.00 8.50 707 VAL A C 1
ATOM 4799 O O . VAL A 1 610 ? 45.184 6.058 38.358 1.00 11.46 707 VAL A O 1
ATOM 4803 N N . LYS A 1 611 ? 44.956 4.524 36.684 1.00 8.67 708 LYS A N 1
ATOM 4804 C CA . LYS A 1 611 ? 46.085 3.729 37.155 1.00 8.93 708 LYS A CA 1
ATOM 4805 C C . LYS A 1 611 ? 47.057 3.689 36.031 1.00 11.02 708 LYS A C 1
ATOM 4806 O O . LYS A 1 611 ? 46.816 4.284 34.994 1.00 11.04 708 LYS A O 1
ATOM 4812 N N . THR A 1 612 ? 48.203 3.042 36.238 1.00 12.17 709 THR A N 1
ATOM 4813 C CA . THR A 1 612 ? 49.156 2.898 35.127 1.00 13.83 709 THR A CA 1
ATOM 4814 C C . THR A 1 612 ? 49.521 1.465 34.871 1.00 16.76 709 THR A C 1
ATOM 4815 O O . THR A 1 612 ? 49.410 0.643 35.778 1.00 17.25 709 THR A O 1
ATOM 4819 N N . ASN A 1 613 ? 49.898 1.175 33.622 1.00 16.47 710 ASN A N 1
ATOM 4820 C CA . ASN A 1 613 ? 50.478 -0.136 33.305 1.00 16.91 710 ASN A CA 1
ATOM 4821 C C . ASN A 1 613 ? 51.981 -0.116 33.644 1.00 17.45 710 ASN A C 1
ATOM 4822 O O . ASN A 1 613 ? 52.500 0.841 34.253 1.00 15.65 710 ASN A O 1
ATOM 4827 N N . GLU A 1 614 ? 52.696 -1.173 33.265 1.00 16.77 711 GLU A N 1
ATOM 4828 C CA . GLU A 1 614 ? 54.097 -1.303 33.628 1.00 17.92 711 GLU A CA 1
ATOM 4829 C C . GLU A 1 614 ? 54.945 -0.167 33.089 1.00 16.51 711 GLU A C 1
ATOM 4830 O O . GLU A 1 614 ? 56.027 0.139 33.621 1.00 18.39 711 GLU A O 1
ATOM 4836 N N . ASN A 1 615 ? 54.488 0.459 32.019 1.00 16.67 712 ASN A N 1
ATOM 4837 C CA . ASN A 1 615 ? 55.282 1.459 31.327 1.00 15.73 712 ASN A CA 1
ATOM 4838 C C . ASN A 1 615 ? 54.872 2.880 31.635 1.00 15.66 712 ASN A C 1
ATOM 4839 O O . ASN A 1 615 ? 55.333 3.812 30.982 1.00 15.53 712 ASN A O 1
ATOM 4844 N N . GLY A 1 616 ? 53.988 3.020 32.621 1.00 13.59 713 GLY A N 1
ATOM 4845 C CA . GLY A 1 616 ? 53.573 4.348 33.027 1.00 15.32 713 GLY A CA 1
ATOM 4846 C C . GLY A 1 616 ? 52.426 4.886 32.195 1.00 14.88 713 GLY A C 1
ATOM 4847 O O . GLY A 1 616 ? 52.048 6.033 32.390 1.00 15.16 713 GLY A O 1
ATOM 4848 N N . ASP A 1 617 ? 51.845 4.066 31.318 1.00 14.23 714 ASP A N 1
ATOM 4849 C CA . ASP A 1 617 ? 50.744 4.535 30.460 1.00 14.83 714 ASP A CA 1
ATOM 4850 C C . ASP A 1 617 ? 49.462 4.535 31.303 1.00 12.56 714 ASP A C 1
ATOM 4851 O O . ASP A 1 617 ? 49.221 3.600 32.050 1.00 13.81 714 ASP A O 1
ATOM 4856 N N . PRO A 1 618 ? 48.645 5.584 31.198 1.00 12.18 715 PRO A N 1
ATOM 4857 C CA . PRO A 1 618 ? 47.417 5.577 31.961 1.00 11.70 715 PRO A CA 1
ATOM 4858 C C . PRO A 1 618 ? 46.363 4.555 31.483 1.00 10.72 715 PRO A C 1
ATOM 4859 O O . PRO A 1 618 ? 46.187 4.318 30.256 1.00 11.93 715 PRO A O 1
ATOM 4863 N N . VAL A 1 619 ? 45.627 4.016 32.454 1.00 9.42 716 VAL A N 1
ATOM 4864 C CA . VAL A 1 619 ? 44.483 3.134 32.191 1.00 9.72 716 VAL A CA 1
ATOM 4865 C C . VAL A 1 619 ? 43.309 3.592 33.066 1.00 8.51 716 VAL A C 1
ATOM 4866 O O . VAL A 1 619 ? 43.498 3.817 34.265 1.00 9.09 716 VAL A O 1
ATOM 4870 N N . LEU A 1 620 ? 42.108 3.794 32.475 1.00 7.89 717 LEU A N 1
ATOM 4871 C CA . LEU A 1 620 ? 40.924 4.117 33.300 1.00 7.82 717 LEU A CA 1
ATOM 4872 C C . LEU A 1 620 ? 40.362 2.882 33.943 1.00 7.98 717 LEU A C 1
ATOM 4873 O O . LEU A 1 620 ? 40.212 1.852 33.265 1.00 9.65 717 LEU A O 1
ATOM 4878 N N . TYR A 1 621 ? 40.018 2.998 35.226 1.00 7.49 718 TYR A N 1
ATOM 4879 C CA . TYR A 1 621 ? 39.318 1.914 35.950 1.00 7.07 718 TYR A CA 1
ATOM 4880 C C . TYR A 1 621 ? 37.966 2.507 36.342 1.00 7.32 718 TYR A C 1
ATOM 4881 O O . TYR A 1 621 ? 37.875 3.383 37.211 1.00 8.67 718 TYR A O 1
ATOM 4890 N N . ILE A 1 622 ? 36.919 2.090 35.607 1.00 6.33 719 ILE A N 1
ATOM 4891 C CA . ILE A 1 622 ? 35.601 2.741 35.664 1.00 6.22 719 ILE A CA 1
ATOM 4892 C C . ILE A 1 622 ? 34.621 1.891 36.440 1.00 6.62 719 ILE A C 1
ATOM 4893 O O . ILE A 1 622 ? 34.440 0.683 36.142 1.00 7.26 719 ILE A O 1
ATOM 4898 N N . GLN A 1 623 ? 33.962 2.486 37.427 1.00 5.75 720 GLN A N 1
ATOM 4899 C CA . GLN A 1 623 ? 32.927 1.730 38.202 1.00 6.60 720 GLN A CA 1
ATOM 4900 C C . GLN A 1 623 ? 31.538 1.847 37.574 1.00 7.72 720 GLN A C 1
ATOM 4901 O O . GLN A 1 623 ? 30.976 2.937 37.416 1.00 7.94 720 GLN A O 1
ATOM 4907 N N . VAL A 1 624 ? 30.980 0.707 37.194 1.00 6.31 721 VAL A N 1
ATOM 4908 C CA . VAL A 1 624 ? 29.665 0.682 36.531 1.00 6.15 721 VAL A CA 1
ATOM 4909 C C . VAL A 1 624 ? 28.628 0.141 37.510 1.00 5.89 721 VAL A C 1
ATOM 4910 O O . VAL A 1 624 ? 28.695 -1.034 37.909 1.00 7.51 721 VAL A O 1
ATOM 4914 N N . PRO A 1 625 ? 27.649 0.951 37.924 1.00 6.03 722 PRO A N 1
ATOM 4915 C CA . PRO A 1 625 ? 26.757 0.478 38.985 1.00 6.37 722 PRO A CA 1
ATOM 4916 C C . PRO A 1 625 ? 25.877 -0.713 38.606 1.00 6.92 722 PRO A C 1
ATOM 4917 O O . PRO A 1 625 ? 25.579 -1.553 39.458 1.00 8.43 722 PRO A O 1
ATOM 4921 N N . ARG A 1 626 ? 25.408 -0.784 37.368 1.00 6.59 723 ARG A N 1
ATOM 4922 C CA . ARG A 1 626 ? 24.411 -1.796 37.012 1.00 6.47 723 ARG A CA 1
ATOM 4923 C C . ARG A 1 626 ? 24.477 -2.017 35.509 1.00 6.04 723 ARG A C 1
ATOM 4924 O O . ARG A 1 626 ? 24.789 -1.094 34.772 1.00 6.23 723 ARG A O 1
ATOM 4932 N N . LEU A 1 627 ? 24.182 -3.255 35.106 1.00 5.52 724 LEU A N 1
ATOM 4933 C CA . LEU A 1 627 ? 23.986 -3.600 33.691 1.00 4.61 724 LEU A CA 1
ATOM 4934 C C . LEU A 1 627 ? 22.801 -4.533 33.662 1.00 5.23 724 LEU A C 1
ATOM 4935 O O . LEU A 1 627 ? 22.865 -5.654 34.188 1.00 6.99 724 LEU A O 1
ATOM 4940 N N . THR A 1 628 ? 21.755 -4.132 32.935 1.00 5.80 725 THR A N 1
ATOM 4941 C CA . THR A 1 628 ? 20.559 -4.966 32.763 1.00 6.25 725 THR A CA 1
ATOM 4942 C C . THR A 1 628 ? 20.689 -5.642 31.393 1.00 6.87 725 THR A C 1
ATOM 4943 O O . THR A 1 628 ? 20.961 -6.851 31.342 1.00 6.87 725 THR A O 1
ATOM 4947 N N . LEU A 1 629 ? 20.512 -4.865 30.296 1.00 7.07 726 LEU A N 1
ATOM 4948 C CA . LEU A 1 629 ? 20.763 -5.374 28.907 1.00 4.54 726 LEU A CA 1
ATOM 4949 C C . LEU A 1 629 ? 21.842 -4.589 28.193 1.00 4.85 726 LEU A C 1
ATOM 4950 O O . LEU A 1 629 ? 22.701 -5.216 27.598 1.00 5.60 726 LEU A O 1
ATOM 4955 N N . TRP A 1 630 ? 21.825 -3.263 28.265 1.00 5.52 727 TRP A N 1
ATOM 4956 C CA . TRP A 1 630 ? 22.699 -2.458 27.436 1.00 4.93 727 TRP A CA 1
ATOM 4957 C C . TRP A 1 630 ? 23.079 -1.198 28.176 1.00 4.70 727 TRP A C 1
ATOM 4958 O O . TRP A 1 630 ? 22.194 -0.415 28.523 1.00 6.31 727 TRP A O 1
ATOM 4969 N N . ASP A 1 631 ? 24.371 -1.037 28.368 1.00 4.31 728 ASP A N 1
ATOM 4970 C CA . ASP A 1 631 ? 24.934 0.239 28.866 1.00 3.79 728 ASP A CA 1
ATOM 4971 C C . ASP A 1 631 ? 25.877 0.808 27.839 1.00 4.39 728 ASP A C 1
ATOM 4972 O O . ASP A 1 631 ? 26.574 0.064 27.130 1.00 5.95 728 ASP A O 1
ATOM 4977 N N . MET A 1 632 ? 25.931 2.147 27.773 1.00 4.21 729 MET A N 1
ATOM 4978 C CA . MET A 1 632 ? 26.945 2.842 27.004 1.00 5.96 729 MET A CA 1
ATOM 4979 C C . MET A 1 632 ? 27.727 3.753 27.940 1.00 6.17 729 MET A C 1
ATOM 4980 O O . MET A 1 632 ? 27.143 4.620 28.628 1.00 6.54 729 MET A O 1
ATOM 4985 N N . ILE A 1 633 ? 29.032 3.520 27.987 1.00 5.98 730 ILE A N 1
ATOM 4986 C CA . ILE A 1 633 ? 29.963 4.426 28.702 1.00 5.86 730 ILE A CA 1
ATOM 4987 C C . ILE A 1 633 ? 30.415 5.499 27.697 1.00 6.50 730 ILE A C 1
ATOM 4988 O O . ILE A 1 633 ? 30.693 5.167 26.558 1.00 6.78 730 ILE A O 1
ATOM 4993 N N . TYR A 1 634 ? 30.342 6.768 28.096 1.00 6.03 731 TYR A N 1
ATOM 4994 C CA . TYR A 1 634 ? 30.700 7.913 27.222 1.00 6.54 731 TYR A CA 1
ATOM 4995 C C . TYR A 1 634 ? 31.874 8.596 27.931 1.00 7.41 731 TYR A C 1
ATOM 4996 O O . TYR A 1 634 ? 31.762 9.008 29.098 1.00 8.28 731 TYR A O 1
ATOM 5005 N N . ILE A 1 635 ? 32.987 8.673 27.204 1.00 6.80 732 ILE A N 1
ATOM 5006 C CA . ILE A 1 635 ? 34.282 9.179 27.755 1.00 8.28 732 ILE A CA 1
ATOM 5007 C C . ILE A 1 635 ? 34.614 10.445 26.945 1.00 10.23 732 ILE A C 1
ATOM 5008 O O . ILE A 1 635 ? 34.935 10.346 25.747 1.00 10.65 732 ILE A O 1
ATOM 5013 N N . LEU A 1 636 ? 34.541 11.620 27.583 1.00 12.06 733 LEU A N 1
ATOM 5014 C CA . LEU A 1 636 ? 34.909 12.865 26.858 1.00 13.67 733 LEU A CA 1
ATOM 5015 C C . LEU A 1 636 ? 36.411 13.032 26.770 1.00 15.88 733 LEU A C 1
ATOM 5016 O O . LEU A 1 636 ? 37.070 13.004 27.827 1.00 17.69 733 LEU A O 1
ATOM 5021 N N . GLU A 1 637 ? 36.933 13.234 25.552 1.00 16.11 734 GLU A N 1
ATOM 5022 C CA . GLU A 1 637 ? 38.400 13.113 25.175 1.00 20.13 734 GLU A CA 1
ATOM 5023 C C . GLU A 1 637 ? 38.723 13.739 23.801 1.00 23.40 734 GLU A C 1
ATOM 5024 O O . GLU A 1 637 ? 39.250 14.867 23.732 1.00 25.80 734 GLU A O 1
#

Sequence (633 aa):
NGNMINLTTDKAVYQAGEAVHLNLTLNNTTSLAQNITATAEVYSLENKLKTLQYTKYLLPNESYTTQKGEFVIPANSLANNRGYLLKVNISDSQNNILEQGNRAIAVEDDWRTFPRYAAIGGSQKDNNSVLTKNLPDYYRELEQMKNMNINSYFFYDVYKSATNPFPNVPKFDQSWNWWSHSQVETDAVKALVNRVHQTGAVAMLYNMILAQNANETAVLPDTEYIYNYETGGYGQNGQVMTYSIDDKPLQYYYNPLSKSWQNYISNAMAQAMKNGGFDGWQGDTIGDNRVLSHNQKDSRDIAHSFMLSDVYAEFLNKMKEKLPQYYLTLNDVNGENISKLANSKQDVIYNELWPFGTSALGNRPQESYGDLKARVDQVRQATGKSLIVGAYMEEPKFDDNRIPLNGAARDVLASATYQTDAVLLTTAAIAAAGGYHMSLAALANPNDGGGVGVLETAYYPTQSLKVSKELNRKNYHYQQFITAYENLLRDKVENDSAEPQTFTANGRQLSQDALGINGDQVWTYAKKGNDFRTIQLLNLMGITSDWKNEDGYENNKTPDEQTNLLVTYPLTGVSMAEADRIAKQVYLTSPDDWLQSSMISLATQVKTNENGDPVLYIQVPRLTLWDMIYILE

Solvent-accessible surface area: 23974 Å² total; per-residue (Å²): 160,54,62,111,0,101,16,25,5,67,52,1,15,3,90,28,51,50,27,2,40,2,42,0,16,0,13,2,82,29,108,112,32,16,70,0,25,0,25,0,35,0,43,19,20,48,73,103,77,67,70,25,117,50,65,74,128,0,99,53,124,72,61,44,71,3,115,162,47,64,4,40,1,73,39,124,37,15,64,60,44,62,0,3,6,0,44,0,25,0,13,12,61,138,120,86,90,52,24,100,3,16,1,0,1,0,2,2,78,36,5,114,70,1,1,0,0,0,0,0,0,1,0,78,97,28,89,17,5,0,30,65,126,3,20,92,42,0,58,101,2,2,78,45,0,22,11,4,0,0,3,0,1,5,0,27,15,0,18,66,3,1,7,65,4,2,20,108,59,108,132,8,64,1,76,34,0,138,110,21,113,2,65,0,44,4,103,0,0,69,22,0,0,87,80,1,68,119,7,33,3,21,0,0,0,24,0,22,0,7,1,0,10,17,130,65,127,49,45,34,85,77,72,29,23,0,11,2,15,109,92,48,80,45,32,112,56,10,95,31,1,20,69,48,67,123,145,132,53,34,16,52,5,0,14,0,72,9,142,52,0,4,75,66,1,6,78,11,0,16,105,2,0,134,39,3,33,8,33,0,1,1,0,22,27,50,17,60,24,76,0,0,28,36,142,65,60,119,23,123,68,98,88,88,13,40,45,2,2,83,15,15,25,84,0,0,37,56,0,33,88,81,7,97,122,21,45,5,0,3,18,14,54,14,2,125,27,10,99,78,5,25,144,12,98,7,18,3,9,4,1,27,1,28,23,152,6,88,6,29,69,35,162,62,67,0,52,0,2,2,0,0,25,12,13,0,10,59,1,25,133,44,32,64,68,14,0,0,0,0,1,3,0,0,18,15,100,67,48,154,126,177,92,26,113,15,1,0,0,107,14,33,99,77,77,22,39,0,5,10,17,0,0,0,1,0,4,0,0,0,1,0,0,3,1,0,3,0,3,1,0,0,0,2,10,89,44,2,50,33,3,0,0,0,2,3,23,42,47,7,1,32,3,36,0,90,8,26,172,74,0,36,49,37,2,58,15,1,3,2,0,3,0,1,3,0,5,1,4,21,30,147,2,82,67,28,111,27,127,6,50,0,53,23,91,128,73,123,82,3,7,129,27,64,96,0,42,82,19,70,0,0,0,3,13,4,1,93,3,111,86,10,35,0,0,1,0,2,0,1,6,50,9,64,10,31,1,8,0,62,60,0,101,99,33,78,0,74,6,82,93,22,70,94,0,38,0,18,5,42,5,96,79,24,68,77,64,59,0,60,139,3,13,164,62,1,35,0,0,0,1,8,52,75,18,42,0,12,34,52,82,12,72,31,107,33,81,76,67,177,123,40,37,4,22,0,58,0,92,0,52,79,0,40,5,0,0,0,0,6,0,32,58